Protein AF-A0A820AM00-F1 (afdb_monomer_lite)

Sequence (668 aa):
PIIGYAEEELLSLSDACQPLINIVDDILKYVKIALDNTSTEPPNKLTKDEAASIHMYTMEWEDGHKSLYTILNYTLRMGDRDGLKPWYKYLKLFLTALVKLPCAPPQTVWRGVRRNITEEFPPGAQITWWSFSSCTTSLNVLESDLYLGNVGERTLFSIELINGRTIKDYSYFDTEDEILMLPGTYMEVQSQFTPAPDLHIIHLKQMVPKDILLETPFQGACLYPKPKRHWYLRKRVVFSVTIALILIIIGSVLGSRTWNHSPALLFSNNTKIISNYSLTDILHTLKFGQNYSSIITGTTNGTIYGTNIYAEGSDYGTAAVHAGILRNGETKNITIIVLPGRTLYTASTQNGISSYSYGSWSRSYSFENVTFESNVTPLNFADYNGNIGDSLYLSVTGAMNGRIYGTNIYTDDSDLATAAIHAGVLHNGETKNITIKILSGRSSYAASVQNDISSLSYGLWKRSYSFENITLPTNITPVDLADYNGKIGDIICYLLRGTVDGYIYGTNIYADFSNLASSAVHAGVLHIGETKNISIKILPGQSLYESSIQNGLSSLSYGHWTRSFSFKNVKIISNIAPVNLANYDGKIGDIISFKLTGAIYGYIYGTNIYTDDSNLATTAVHAGILHVDETKNITIKILPGQSSYDASTHNNVTSYSYGSWTRSYTFM

Structure (mmCIF, N/CA/C/O backbone):
data_AF-A0A820AM00-F1
#
_entry.id   AF-A0A820AM00-F1
#
loop_
_atom_site.group_PDB
_atom_site.id
_atom_site.type_symbol
_atom_site.label_atom_id
_atom_site.label_alt_id
_atom_site.label_comp_id
_atom_site.label_asym_id
_atom_site.label_entity_id
_atom_site.label_seq_id
_atom_site.pdbx_PDB_ins_code
_atom_site.Cartn_x
_atom_site.Cartn_y
_atom_site.Cartn_z
_atom_site.occupancy
_atom_site.B_iso_or_equiv
_atom_site.auth_seq_id
_atom_site.auth_comp_id
_atom_site.auth_asym_id
_atom_site.auth_atom_id
_atom_site.pdbx_PDB_model_num
ATOM 1 N N . PRO A 1 1 ? -1.156 -9.342 31.782 1.00 91.19 1 PRO A N 1
ATOM 2 C CA . PRO A 1 1 ? -0.760 -8.108 31.044 1.00 91.19 1 PRO A CA 1
ATOM 3 C C . PRO A 1 1 ? 0.759 -7.885 31.185 1.00 91.19 1 PRO A C 1
ATOM 5 O O . PRO A 1 1 ? 1.367 -8.573 32.000 1.00 91.19 1 PRO A O 1
ATOM 8 N N . ILE A 1 2 ? 1.369 -7.018 30.375 1.00 95.19 2 ILE A N 1
ATOM 9 C CA . ILE A 1 2 ? 2.795 -6.650 30.427 1.00 95.19 2 ILE A CA 1
ATOM 10 C C . ILE A 1 2 ? 2.885 -5.283 31.114 1.00 95.19 2 ILE A C 1
ATOM 12 O O . ILE A 1 2 ? 2.659 -4.248 30.487 1.00 95.19 2 ILE A O 1
ATOM 16 N N . ILE A 1 3 ? 3.126 -5.308 32.423 1.00 94.75 3 ILE A N 1
ATOM 17 C CA . ILE A 1 3 ? 3.087 -4.149 33.329 1.00 94.75 3 ILE A CA 1
ATOM 18 C C . ILE A 1 3 ? 4.289 -4.184 34.277 1.00 94.75 3 ILE A C 1
ATOM 20 O O . ILE A 1 3 ? 4.923 -5.229 34.430 1.00 94.75 3 ILE A O 1
ATOM 24 N N . GLY A 1 4 ? 4.597 -3.061 34.921 1.00 94.56 4 GLY A N 1
ATOM 25 C CA . GLY A 1 4 ? 5.660 -2.947 35.926 1.00 94.56 4 GLY A CA 1
ATOM 26 C C . GLY A 1 4 ? 7.050 -2.687 35.346 1.00 94.56 4 GLY A C 1
ATOM 27 O O . GLY A 1 4 ? 7.859 -2.035 35.993 1.00 94.56 4 GLY A O 1
ATOM 28 N N . TYR A 1 5 ? 7.312 -3.082 34.096 1.00 96.69 5 TYR A N 1
ATOM 29 C CA . TYR A 1 5 ? 8.549 -2.705 33.399 1.00 96.69 5 TYR A CA 1
ATOM 30 C C . TYR A 1 5 ? 8.676 -1.178 33.220 1.00 96.69 5 TYR A C 1
ATOM 32 O O . TYR A 1 5 ? 9.778 -0.658 33.075 1.00 96.69 5 TYR A O 1
ATOM 40 N N . ALA A 1 6 ? 7.551 -0.451 33.214 1.00 95.31 6 ALA A N 1
ATOM 41 C CA . ALA A 1 6 ? 7.527 1.002 33.086 1.00 95.31 6 ALA A CA 1
ATOM 42 C C . ALA A 1 6 ? 8.130 1.720 34.307 1.00 95.31 6 ALA A C 1
ATOM 44 O O . ALA A 1 6 ? 8.601 2.848 34.160 1.00 95.31 6 ALA A O 1
ATOM 45 N N . GLU A 1 7 ? 8.173 1.061 35.467 1.00 95.50 7 GLU A N 1
ATOM 46 C CA . GLU A 1 7 ? 8.760 1.589 36.705 1.00 95.50 7 GLU A CA 1
ATOM 47 C C . GLU A 1 7 ? 10.291 1.449 36.746 1.00 95.50 7 GLU A C 1
ATOM 49 O O . GLU A 1 7 ? 10.942 2.071 37.582 1.00 95.50 7 GLU A O 1
ATOM 54 N N . GLU A 1 8 ? 10.887 0.665 35.838 1.00 97.44 8 GLU A N 1
ATOM 55 C CA . GLU A 1 8 ? 12.344 0.595 35.711 1.00 97.44 8 GLU A CA 1
ATOM 56 C C . GLU A 1 8 ? 12.922 1.942 35.256 1.00 97.44 8 GLU A C 1
ATOM 58 O O . GLU A 1 8 ? 12.319 2.692 34.472 1.00 97.44 8 GLU A O 1
ATOM 63 N N . GLU A 1 9 ? 14.141 2.225 35.709 1.00 96.06 9 GLU A N 1
ATOM 64 C CA . GLU A 1 9 ? 14.927 3.351 35.219 1.00 96.06 9 GLU A CA 1
ATOM 65 C C . GLU A 1 9 ? 15.269 3.160 33.732 1.00 96.06 9 GLU A C 1
ATOM 67 O O . GLU A 1 9 ? 15.473 2.042 33.252 1.00 96.06 9 GLU A O 1
ATOM 72 N N . LEU A 1 10 ? 15.318 4.259 32.975 1.00 97.12 10 LEU A N 1
ATOM 73 C CA . LEU A 1 10 ? 15.791 4.217 31.595 1.00 97.12 10 LEU A CA 1
ATOM 74 C C . LEU A 1 10 ? 17.325 4.147 31.596 1.00 97.12 10 LEU A C 1
ATOM 76 O O . LEU A 1 10 ? 17.984 5.124 31.940 1.00 97.12 10 LEU A O 1
ATOM 80 N N . LEU A 1 11 ? 17.871 2.994 31.214 1.00 97.81 11 LEU A N 1
ATOM 81 C CA . LEU A 1 11 ? 19.301 2.684 31.286 1.00 97.81 11 LEU A CA 1
ATOM 82 C C . LEU A 1 11 ? 19.968 2.651 29.901 1.00 97.81 11 LEU A C 1
ATOM 84 O O . LEU A 1 11 ? 19.288 2.632 28.874 1.00 97.81 11 LEU A O 1
ATOM 88 N N . SER A 1 12 ? 21.306 2.596 29.885 1.00 98.12 12 SER A N 1
ATOM 89 C CA . SER A 1 12 ? 22.081 2.274 28.677 1.00 98.12 12 SER A CA 1
ATOM 90 C C . SER A 1 12 ? 21.749 0.865 28.170 1.00 98.12 12 SER A C 1
ATOM 92 O O . SER A 1 12 ? 21.284 0.018 28.939 1.00 98.12 12 SER A O 1
ATOM 94 N N . LEU A 1 13 ? 22.024 0.569 26.895 1.00 98.19 13 LEU A N 1
ATOM 95 C CA . LEU A 1 13 ? 21.765 -0.762 26.336 1.00 98.19 13 LEU A CA 1
ATOM 96 C C . LEU A 1 13 ? 22.555 -1.852 27.075 1.00 98.19 13 LEU A C 1
ATOM 98 O O . LEU A 1 13 ? 22.023 -2.930 27.344 1.00 98.19 13 LEU A O 1
ATOM 102 N N . SER A 1 14 ? 23.799 -1.547 27.452 1.00 97.44 14 SER A N 1
ATOM 103 C CA . SER A 1 14 ? 24.659 -2.435 28.240 1.00 97.44 14 SER A CA 1
ATOM 104 C C . SER A 1 14 ? 24.042 -2.770 29.596 1.00 97.44 14 SER A C 1
ATOM 106 O O . SER A 1 14 ? 23.898 -3.945 29.933 1.00 97.44 14 SER A O 1
ATOM 108 N N . ASP A 1 15 ? 23.622 -1.758 30.356 1.00 98.06 15 ASP A N 1
ATOM 109 C CA . ASP A 1 15 ? 23.066 -1.954 31.699 1.00 98.06 15 ASP A CA 1
ATOM 110 C C . ASP A 1 15 ? 21.681 -2.606 31.657 1.00 98.06 15 ASP A C 1
ATOM 112 O O . ASP A 1 15 ? 21.351 -3.447 32.498 1.00 98.06 15 ASP A O 1
ATOM 116 N N . ALA A 1 16 ? 20.881 -2.270 30.641 1.00 98.25 16 ALA A N 1
ATOM 117 C CA . ALA A 1 16 ? 19.569 -2.859 30.418 1.00 98.25 16 ALA A CA 1
ATOM 118 C C . ALA A 1 16 ? 19.638 -4.367 30.120 1.00 98.25 16 ALA A C 1
ATOM 120 O O . ALA A 1 16 ? 18.704 -5.098 30.458 1.00 98.25 16 ALA A O 1
ATOM 121 N N . CYS A 1 17 ? 20.743 -4.839 29.534 1.00 98.25 17 CYS A N 1
ATOM 122 C CA . CYS A 1 17 ? 20.956 -6.246 29.194 1.00 98.25 17 CYS A CA 1
ATOM 123 C C . CYS A 1 17 ? 21.675 -7.059 30.280 1.00 98.25 17 CYS A C 1
ATOM 125 O O . CYS A 1 17 ? 21.726 -8.283 30.169 1.00 98.25 17 CYS A O 1
ATOM 127 N N . GLN A 1 18 ? 22.190 -6.437 31.348 1.00 97.62 18 GLN A N 1
ATOM 128 C CA . GLN A 1 18 ? 22.884 -7.155 32.432 1.00 97.62 18 GLN A CA 1
ATOM 129 C C . GLN A 1 18 ? 22.078 -8.326 33.028 1.00 97.62 18 GLN A C 1
ATOM 131 O O . GLN A 1 18 ? 22.645 -9.408 33.195 1.00 97.62 18 GLN A O 1
ATOM 136 N N . PRO A 1 19 ? 20.761 -8.202 33.299 1.00 97.75 19 PRO A N 1
ATOM 137 C CA . PRO A 1 19 ? 19.982 -9.327 33.825 1.00 97.75 19 PRO A CA 1
ATOM 138 C C . PRO A 1 19 ? 19.811 -10.492 32.836 1.00 97.75 19 PRO A C 1
ATOM 140 O O . PRO A 1 19 ? 19.373 -11.568 33.238 1.00 97.75 19 PRO A O 1
ATOM 143 N N . LEU A 1 20 ? 20.125 -10.286 31.552 1.00 97.56 20 LEU A N 1
ATOM 144 C CA . LEU A 1 20 ? 19.908 -11.252 30.475 1.00 97.56 20 LEU A CA 1
ATOM 145 C C . LEU A 1 20 ? 21.134 -12.125 30.183 1.00 97.56 20 LEU A C 1
ATOM 147 O O . LEU A 1 20 ? 21.015 -13.051 29.390 1.00 97.56 20 LEU A O 1
ATOM 151 N N . ILE A 1 21 ? 22.281 -11.889 30.830 1.00 96.75 21 ILE A N 1
ATOM 152 C CA . ILE A 1 21 ? 23.544 -12.609 30.559 1.00 96.75 21 ILE A CA 1
ATOM 153 C C . ILE A 1 21 ? 23.408 -14.129 30.701 1.00 96.75 21 ILE A C 1
ATOM 155 O O . ILE A 1 21 ? 24.002 -14.873 29.932 1.00 96.75 21 ILE A O 1
ATOM 159 N N . ASN A 1 22 ? 22.595 -14.595 31.652 1.00 94.31 22 ASN A N 1
ATOM 160 C CA . ASN A 1 22 ? 22.365 -16.027 31.878 1.00 94.31 22 ASN A CA 1
ATOM 161 C C . ASN A 1 22 ? 21.138 -16.573 31.122 1.00 94.31 22 ASN A C 1
ATOM 163 O O . ASN A 1 22 ? 20.722 -17.703 31.365 1.00 94.31 22 ASN A O 1
ATOM 167 N N . ILE A 1 23 ? 20.508 -15.752 30.278 1.00 94.38 23 ILE A N 1
ATOM 168 C CA . ILE A 1 23 ? 19.266 -16.069 29.556 1.00 94.38 23 ILE A CA 1
ATOM 169 C C . ILE A 1 23 ? 19.501 -16.049 28.044 1.00 94.38 23 ILE A C 1
ATOM 171 O O . ILE A 1 23 ? 18.928 -16.867 27.329 1.00 94.38 23 ILE A O 1
ATOM 175 N N . VAL A 1 24 ? 20.314 -15.107 27.564 1.00 94.44 24 VAL A N 1
ATOM 176 C CA . VAL A 1 24 ? 20.621 -14.895 26.150 1.00 94.44 24 VAL A CA 1
ATOM 177 C C . VAL A 1 24 ? 22.123 -15.035 25.954 1.00 94.44 24 VAL A C 1
ATOM 179 O O . VAL A 1 24 ? 22.902 -14.241 26.486 1.00 94.44 24 VAL A O 1
ATOM 182 N N . ASP A 1 25 ? 22.509 -16.039 25.173 1.00 92.69 25 ASP A N 1
ATOM 183 C CA . ASP A 1 25 ? 23.908 -16.326 24.873 1.00 92.69 25 ASP A CA 1
ATOM 184 C C . ASP A 1 25 ? 24.591 -15.115 24.222 1.00 92.69 25 ASP A C 1
ATOM 186 O O . ASP A 1 25 ? 24.019 -14.436 23.361 1.00 92.69 25 ASP A O 1
ATOM 190 N N . ASP A 1 26 ? 25.820 -14.835 24.660 1.00 92.44 26 ASP A N 1
ATOM 191 C CA . ASP A 1 26 ? 26.682 -13.769 24.141 1.00 92.44 26 ASP A CA 1
ATOM 192 C C . ASP A 1 26 ? 26.058 -12.365 24.104 1.00 92.44 26 ASP A C 1
ATOM 194 O O . ASP A 1 26 ? 26.521 -11.492 23.368 1.00 92.44 26 ASP A O 1
ATOM 198 N N . ILE A 1 27 ? 25.043 -12.086 24.929 1.00 95.75 27 ILE A N 1
ATOM 199 C CA . ILE A 1 27 ? 24.292 -10.824 24.851 1.00 95.75 27 ILE A CA 1
ATOM 200 C C . ILE A 1 27 ? 25.187 -9.575 24.869 1.00 95.75 27 ILE A C 1
ATOM 202 O O . ILE A 1 27 ? 24.966 -8.652 24.092 1.00 95.75 27 ILE A O 1
ATOM 206 N N . LEU A 1 28 ? 26.255 -9.550 25.674 1.00 95.25 28 LEU A N 1
ATOM 207 C CA . LEU A 1 28 ? 27.164 -8.397 25.746 1.00 95.25 28 LEU A CA 1
ATOM 208 C C . LEU A 1 28 ? 27.994 -8.190 24.466 1.00 95.25 28 LEU A C 1
ATOM 210 O O . LEU A 1 28 ? 28.298 -7.048 24.117 1.00 95.25 28 LEU A O 1
ATOM 214 N N . LYS A 1 29 ? 28.340 -9.267 23.743 1.00 94.75 29 LYS A N 1
ATOM 215 C CA . LYS A 1 29 ? 28.995 -9.191 22.423 1.00 94.75 29 LYS A CA 1
ATOM 216 C C . LYS A 1 29 ? 28.064 -8.487 21.438 1.00 94.75 29 LYS A C 1
ATOM 218 O O . LYS A 1 29 ? 28.480 -7.538 20.777 1.00 94.75 29 LYS A O 1
ATOM 223 N N . TYR A 1 30 ? 26.799 -8.896 21.392 1.00 95.06 30 TYR A N 1
ATOM 224 C CA . TYR A 1 30 ? 25.816 -8.333 20.467 1.00 95.06 30 TYR A CA 1
ATOM 225 C C . TYR A 1 30 ? 25.347 -6.927 20.850 1.00 95.06 30 TYR A C 1
ATOM 227 O O . TYR A 1 30 ? 25.119 -6.113 19.960 1.00 95.06 30 TYR A O 1
ATOM 235 N N . VAL A 1 31 ? 25.325 -6.580 22.143 1.00 97.19 31 VAL A N 1
ATOM 236 C CA . VAL A 1 31 ? 25.163 -5.185 22.593 1.00 97.19 31 VAL A CA 1
ATOM 237 C C . VAL A 1 31 ? 26.242 -4.297 21.978 1.00 97.19 31 VAL A C 1
ATOM 239 O O . VAL A 1 31 ? 25.935 -3.228 21.450 1.00 97.19 31 VAL A O 1
ATOM 242 N N . LYS A 1 32 ? 27.506 -4.738 22.015 1.00 96.12 32 LYS A N 1
ATOM 243 C CA . LYS A 1 32 ? 28.612 -3.983 21.423 1.00 96.12 32 LYS A CA 1
ATOM 244 C C . LYS A 1 32 ? 28.447 -3.844 19.909 1.00 96.12 32 LYS A C 1
ATOM 246 O O . LYS A 1 32 ? 28.540 -2.732 19.404 1.00 96.12 32 LYS A O 1
ATOM 251 N N . ILE A 1 33 ? 28.143 -4.938 19.207 1.00 94.31 33 ILE A N 1
ATOM 252 C CA . ILE A 1 33 ? 27.922 -4.917 17.751 1.00 94.31 33 ILE A CA 1
ATOM 253 C C . ILE A 1 33 ? 26.788 -3.949 17.389 1.00 94.31 33 ILE A C 1
ATOM 255 O O . ILE A 1 33 ? 26.944 -3.140 16.477 1.00 94.31 33 ILE A O 1
ATOM 259 N N . ALA A 1 34 ? 25.673 -3.976 18.119 1.00 95.00 34 ALA A N 1
ATOM 260 C CA . ALA A 1 34 ? 24.551 -3.085 17.854 1.00 95.00 34 ALA A CA 1
ATOM 261 C C . ALA A 1 34 ? 24.910 -1.610 18.085 1.00 95.00 34 ALA A C 1
ATOM 263 O O . ALA A 1 34 ? 24.566 -0.754 17.271 1.00 95.00 34 ALA A O 1
ATOM 264 N N . LEU A 1 35 ? 25.640 -1.298 19.160 1.00 95.62 35 LEU A N 1
ATOM 265 C CA . LEU A 1 35 ? 26.116 0.062 19.428 1.00 95.62 35 LEU A CA 1
ATOM 266 C C . LEU A 1 35 ? 27.126 0.540 18.378 1.00 95.62 35 LEU A C 1
ATOM 268 O O . LEU A 1 35 ? 27.070 1.702 17.977 1.00 95.62 35 LEU A O 1
ATOM 272 N N . ASP A 1 36 ? 28.038 -0.319 17.931 1.00 93.81 36 ASP A N 1
ATOM 273 C CA . ASP A 1 36 ? 29.057 0.035 16.937 1.00 93.81 36 ASP A CA 1
ATOM 274 C C . ASP A 1 36 ? 28.429 0.320 15.560 1.00 93.81 36 ASP A C 1
ATOM 276 O O . ASP A 1 36 ? 28.875 1.232 14.865 1.00 93.81 36 ASP A O 1
ATOM 280 N N . ASN A 1 37 ? 27.343 -0.379 15.210 1.00 90.19 37 ASN A N 1
ATOM 281 C CA . ASN A 1 37 ? 26.612 -0.196 13.948 1.00 90.19 37 ASN A CA 1
ATOM 282 C C . ASN A 1 37 ? 25.483 0.850 14.010 1.00 90.19 37 ASN A C 1
ATOM 284 O O . ASN A 1 37 ? 24.840 1.127 13.001 1.00 90.19 37 ASN A O 1
ATOM 288 N N . THR A 1 38 ? 25.244 1.475 15.167 1.00 91.19 38 THR A N 1
ATOM 289 C CA . THR A 1 38 ? 24.220 2.520 15.315 1.00 91.19 38 THR A CA 1
ATOM 290 C C . THR A 1 38 ? 24.837 3.920 15.254 1.00 91.19 38 THR A C 1
ATOM 292 O O . THR A 1 38 ? 25.798 4.224 15.970 1.00 91.19 38 THR A O 1
ATOM 295 N N . SER A 1 39 ? 24.238 4.807 14.448 1.00 85.88 39 SER A N 1
ATOM 296 C CA . SER A 1 39 ? 24.622 6.225 14.34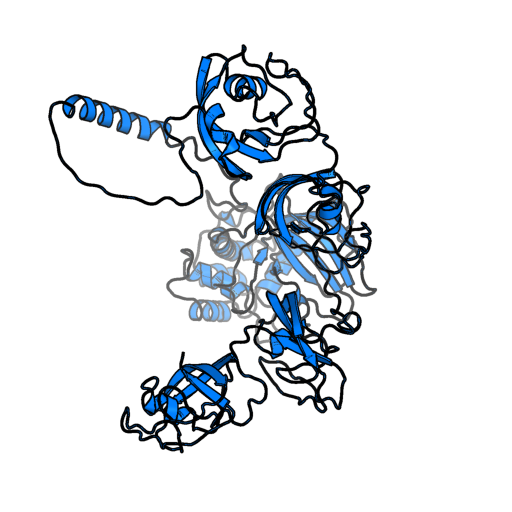8 1.00 85.88 39 SER A CA 1
ATOM 297 C C . SER A 1 39 ? 24.673 6.916 15.718 1.00 85.88 39 SER A C 1
ATOM 299 O O . SER A 1 39 ? 23.856 6.657 16.602 1.00 85.88 39 SER A O 1
ATOM 301 N N . THR A 1 40 ? 25.612 7.848 15.894 1.00 83.56 40 THR A N 1
ATOM 302 C CA . THR A 1 40 ? 25.681 8.698 17.095 1.00 83.56 40 THR A CA 1
ATOM 303 C C . THR A 1 40 ? 24.530 9.698 17.181 1.00 83.56 40 THR A C 1
ATOM 305 O O . THR A 1 40 ? 24.175 10.109 18.282 1.00 83.56 40 THR A O 1
ATOM 308 N N . GLU A 1 41 ? 23.926 10.052 16.044 1.00 83.50 41 GLU A N 1
ATOM 309 C CA . GLU A 1 41 ? 22.736 10.904 15.956 1.00 83.50 41 GLU A CA 1
ATOM 310 C C . GLU A 1 41 ? 21.629 10.173 15.175 1.00 83.50 41 GLU A C 1
ATOM 312 O O . GLU A 1 41 ? 21.460 10.392 13.972 1.00 83.50 41 GLU A O 1
ATOM 317 N N . PRO A 1 42 ? 20.893 9.250 15.819 1.00 83.81 42 PRO A N 1
ATOM 318 C CA . PRO A 1 42 ? 19.809 8.529 15.165 1.00 83.81 42 PRO A CA 1
ATOM 319 C C . PRO A 1 42 ? 18.632 9.455 14.802 1.00 83.81 42 PRO A C 1
ATOM 321 O O . PRO A 1 42 ? 18.377 10.450 15.495 1.00 83.81 42 PRO A O 1
ATOM 324 N N . PRO A 1 43 ? 17.852 9.124 13.755 1.00 80.06 43 PRO A N 1
ATOM 325 C CA . PRO A 1 43 ? 16.665 9.890 13.396 1.00 80.06 43 PRO A CA 1
ATOM 326 C C . PRO A 1 43 ? 15.587 9.837 14.497 1.00 80.06 43 PRO A C 1
ATOM 328 O O . PRO A 1 43 ? 15.711 9.144 15.511 1.00 80.06 43 PRO A O 1
ATOM 331 N N . ASN A 1 44 ? 14.521 10.625 14.331 1.00 79.50 44 ASN A N 1
ATOM 332 C CA . ASN A 1 44 ? 13.350 10.666 15.226 1.00 79.50 44 ASN A CA 1
ATOM 333 C C . ASN A 1 44 ? 13.646 10.957 16.712 1.00 79.50 44 ASN A C 1
ATOM 335 O O . ASN A 1 44 ? 12.800 10.693 17.567 1.00 79.50 44 ASN A O 1
ATOM 339 N N . LYS A 1 45 ? 14.789 11.591 17.016 1.00 85.31 45 LYS A N 1
ATOM 340 C CA . LYS A 1 45 ? 15.204 11.977 18.380 1.00 85.31 45 LYS A CA 1
ATOM 341 C C . LYS A 1 45 ? 15.362 10.782 19.331 1.00 85.31 45 LYS A C 1
ATOM 343 O O . LYS A 1 45 ? 15.158 10.937 20.539 1.00 85.31 45 LYS A O 1
ATOM 348 N N . LEU A 1 46 ? 15.689 9.608 18.793 1.00 92.94 46 LEU A N 1
ATOM 349 C CA . LEU A 1 46 ? 16.122 8.486 19.616 1.00 92.94 46 LEU A CA 1
ATOM 350 C C . LEU A 1 46 ? 17.543 8.732 20.123 1.00 92.94 46 LEU A C 1
ATOM 352 O O . LEU A 1 46 ? 18.367 9.327 19.427 1.00 92.94 46 LEU A O 1
ATOM 356 N N . THR A 1 47 ? 17.836 8.270 21.336 1.00 95.25 47 THR A N 1
ATOM 357 C CA . THR A 1 47 ? 19.229 8.156 21.784 1.00 95.25 47 THR A CA 1
ATOM 358 C C . THR A 1 47 ? 19.923 7.007 21.051 1.00 95.25 47 THR A C 1
ATOM 360 O O . THR A 1 47 ? 19.268 6.128 20.482 1.00 95.25 47 THR A O 1
ATOM 363 N N . LYS A 1 48 ? 21.260 6.983 21.083 1.00 95.38 48 LYS A N 1
ATOM 364 C CA . LYS A 1 48 ? 22.038 5.883 20.502 1.00 95.38 48 LYS A CA 1
ATOM 365 C C . LYS A 1 48 ? 21.644 4.526 21.101 1.00 95.38 48 LYS A C 1
ATOM 367 O O . LYS A 1 48 ? 21.418 3.589 20.348 1.00 95.38 48 LYS A O 1
ATOM 372 N N . ASP A 1 49 ? 21.496 4.434 22.423 1.00 97.50 49 ASP A N 1
ATOM 373 C CA . ASP A 1 49 ? 21.065 3.204 23.103 1.00 97.50 49 ASP A CA 1
ATOM 374 C C . ASP A 1 49 ? 19.639 2.777 22.725 1.00 97.50 49 ASP A C 1
ATOM 376 O O . ASP A 1 49 ? 19.374 1.591 22.546 1.00 97.50 49 ASP A O 1
ATOM 380 N N . GLU A 1 50 ? 18.721 3.734 22.558 1.00 97.38 50 GLU A N 1
ATOM 381 C CA . GLU A 1 50 ? 17.351 3.460 22.113 1.00 97.38 50 GLU A CA 1
ATOM 382 C C . GLU A 1 50 ? 17.330 2.884 20.694 1.00 97.38 50 GLU A C 1
ATOM 384 O O . GLU A 1 50 ? 16.711 1.846 20.463 1.00 97.38 50 GLU A O 1
ATOM 389 N N . ALA A 1 51 ? 18.040 3.512 19.757 1.00 96.25 51 ALA A N 1
ATOM 390 C CA . ALA A 1 51 ? 18.161 3.023 18.386 1.00 96.25 51 ALA A CA 1
ATOM 391 C C . ALA A 1 51 ? 18.875 1.660 18.322 1.00 96.25 51 ALA A C 1
ATOM 393 O O . ALA A 1 51 ? 18.373 0.734 17.686 1.00 96.25 51 ALA A O 1
ATOM 394 N N . ALA A 1 52 ? 19.977 1.497 19.060 1.00 96.56 52 ALA A N 1
ATOM 395 C CA . ALA A 1 52 ? 20.723 0.242 19.124 1.00 96.56 52 ALA A CA 1
ATOM 396 C C . ALA A 1 52 ? 19.896 -0.898 19.738 1.00 96.56 52 ALA A C 1
ATOM 398 O O . ALA A 1 52 ? 20.058 -2.052 19.348 1.00 96.56 52 ALA A O 1
ATOM 399 N N . SER A 1 53 ? 18.968 -0.596 20.656 1.00 97.75 53 SER A N 1
ATOM 400 C CA . SER A 1 53 ? 18.047 -1.603 21.198 1.00 97.75 53 SER A CA 1
ATOM 401 C C . SER A 1 53 ? 17.111 -2.181 20.130 1.00 97.75 53 SER A C 1
ATOM 403 O O . SER A 1 53 ? 16.814 -3.376 20.184 1.00 97.75 53 SER A O 1
ATOM 405 N N . ILE A 1 54 ? 16.691 -1.359 19.154 1.00 96.12 54 ILE A N 1
ATOM 406 C CA . ILE A 1 54 ? 15.876 -1.778 18.004 1.00 96.12 54 ILE A CA 1
ATOM 407 C C . ILE A 1 54 ? 16.727 -2.564 17.014 1.00 96.12 54 ILE A C 1
ATOM 409 O O . ILE A 1 54 ? 16.330 -3.653 16.608 1.00 96.12 54 ILE A O 1
ATOM 413 N N . HIS A 1 55 ? 17.923 -2.067 16.707 1.00 93.75 55 HIS A N 1
ATOM 414 C CA . HIS A 1 55 ? 18.859 -2.749 15.822 1.00 93.75 55 HIS A CA 1
ATOM 415 C C . HIS A 1 55 ? 19.191 -4.159 16.326 1.00 93.75 55 HIS A C 1
ATOM 417 O O . HIS A 1 55 ? 19.005 -5.139 15.608 1.00 93.75 55 HIS A O 1
ATOM 423 N N . MET A 1 56 ? 19.553 -4.291 17.607 1.00 94.88 56 MET A N 1
ATOM 424 C CA . MET A 1 56 ? 19.843 -5.587 18.229 1.00 94.88 56 MET A CA 1
ATOM 425 C C . MET A 1 56 ? 18.636 -6.529 18.248 1.00 94.88 56 MET A C 1
ATOM 427 O O . MET A 1 56 ? 18.805 -7.740 18.138 1.00 94.88 56 MET A O 1
ATOM 431 N N . TYR A 1 57 ? 17.418 -5.996 18.388 1.00 95.12 57 TYR A N 1
ATOM 432 C CA . TYR A 1 57 ? 16.208 -6.813 18.332 1.00 95.12 57 TYR A CA 1
ATOM 433 C C . TYR A 1 57 ? 16.059 -7.510 16.970 1.00 95.12 57 TYR A C 1
ATOM 435 O O . TYR A 1 57 ? 15.607 -8.645 16.913 1.00 95.12 57 TYR A O 1
ATOM 443 N N . THR A 1 58 ? 16.464 -6.859 15.882 1.00 89.56 58 THR A N 1
ATOM 444 C CA . THR A 1 58 ? 16.347 -7.398 14.515 1.00 89.56 58 THR A CA 1
ATOM 445 C C . THR A 1 58 ? 17.529 -8.263 14.067 1.00 89.56 58 THR A C 1
ATOM 447 O O . THR A 1 58 ? 17.504 -8.811 12.972 1.00 89.56 58 THR A O 1
ATOM 450 N N . MET A 1 59 ? 18.569 -8.394 14.892 1.00 88.88 59 MET A N 1
ATOM 451 C CA . MET A 1 59 ? 19.769 -9.161 14.557 1.00 88.88 59 MET A CA 1
ATOM 452 C C . MET A 1 59 ? 19.562 -10.673 14.745 1.00 88.88 59 MET A C 1
ATOM 454 O O . MET A 1 59 ? 18.980 -11.122 15.737 1.00 88.88 59 MET A O 1
ATOM 458 N N . GLU A 1 60 ? 20.121 -11.460 13.825 1.00 85.31 60 GLU A N 1
ATOM 459 C CA . GLU A 1 60 ? 20.243 -12.916 13.954 1.00 85.31 60 GLU A CA 1
ATOM 460 C C . GLU A 1 60 ? 21.619 -13.286 14.528 1.00 85.31 60 GLU A C 1
ATOM 462 O O . GLU A 1 60 ? 22.609 -12.599 14.273 1.00 85.31 60 GLU A O 1
ATOM 467 N N . TRP A 1 61 ? 21.684 -14.329 15.361 1.00 84.69 61 TRP A N 1
ATOM 468 C CA . TRP A 1 61 ? 22.947 -14.754 15.976 1.00 84.69 61 TRP A CA 1
ATOM 469 C C . TRP A 1 61 ? 23.672 -15.717 15.027 1.00 84.69 61 TRP A C 1
ATOM 471 O O . TRP A 1 61 ? 23.081 -16.678 14.542 1.00 84.69 61 TRP A O 1
ATOM 481 N N . GLU A 1 62 ? 24.962 -15.488 14.781 1.00 75.50 62 GLU A N 1
ATOM 482 C CA . GLU A 1 62 ? 25.742 -16.236 13.776 1.00 75.50 62 GLU A CA 1
ATOM 483 C C . GLU A 1 62 ? 26.087 -17.674 14.217 1.00 75.50 62 GLU A C 1
ATOM 485 O O . GLU A 1 62 ? 26.249 -18.566 13.386 1.00 75.50 62 GLU A O 1
ATOM 490 N N . ASP A 1 63 ? 26.144 -17.925 15.527 1.00 74.44 63 ASP A N 1
ATOM 491 C CA . ASP A 1 63 ? 26.707 -19.148 16.121 1.00 74.44 63 ASP A CA 1
ATOM 492 C C . ASP A 1 63 ? 25.658 -20.262 16.369 1.00 74.44 63 ASP A C 1
ATOM 494 O O . ASP A 1 63 ? 25.878 -21.188 17.148 1.00 74.44 63 ASP A O 1
ATOM 498 N N . GLY A 1 64 ? 24.474 -20.174 15.748 1.00 68.81 64 GLY A N 1
ATOM 499 C CA . GLY A 1 64 ? 23.377 -21.146 15.913 1.00 68.81 64 GLY A CA 1
ATOM 500 C C . GLY A 1 64 ? 22.639 -21.075 17.261 1.00 68.81 64 GLY A C 1
ATOM 501 O O . GLY A 1 64 ? 21.676 -21.814 17.486 1.00 68.81 64 GLY A O 1
ATOM 502 N N . HIS A 1 65 ? 23.058 -20.172 18.148 1.00 84.19 65 HIS A N 1
ATOM 503 C CA . HIS A 1 65 ? 22.336 -19.812 19.365 1.00 84.19 65 HIS A CA 1
ATOM 504 C C . HIS A 1 65 ? 21.051 -19.044 19.039 1.00 84.19 65 HIS A C 1
ATOM 506 O O . HIS A 1 65 ? 20.941 -18.374 18.015 1.00 84.19 65 HIS A O 1
ATOM 512 N N . LYS A 1 66 ? 20.057 -19.121 19.929 1.00 84.44 66 LYS A N 1
ATOM 513 C CA . LYS A 1 66 ? 18.809 -18.369 19.753 1.00 84.44 66 LYS A CA 1
ATOM 514 C C . LYS A 1 66 ? 19.067 -16.881 19.986 1.00 84.44 66 LYS A C 1
ATOM 516 O O . LYS A 1 66 ? 19.468 -16.488 21.078 1.00 84.44 66 LYS A O 1
ATOM 521 N N . SER A 1 67 ? 18.756 -16.072 18.981 1.00 90.44 67 SER A N 1
ATOM 522 C CA . SER A 1 67 ? 18.814 -14.611 19.029 1.00 90.44 67 SER A CA 1
ATOM 523 C C . SER A 1 67 ? 17.898 -14.005 20.101 1.00 90.44 67 SER A C 1
ATOM 525 O O . SER A 1 67 ? 16.929 -14.621 20.569 1.00 90.44 67 SER A O 1
ATOM 527 N N . LEU A 1 68 ? 18.174 -12.751 20.474 1.00 94.75 68 LEU A N 1
ATOM 528 C CA . LEU A 1 68 ? 17.429 -12.038 21.514 1.00 94.75 68 LEU A CA 1
ATOM 529 C C . LEU A 1 68 ? 15.914 -12.001 21.247 1.00 94.75 68 LEU A C 1
ATOM 531 O O . LEU A 1 68 ? 15.126 -12.297 22.152 1.00 94.75 68 LEU A O 1
ATOM 535 N N . TYR A 1 69 ? 15.483 -11.691 20.016 1.00 91.44 69 TYR A N 1
ATOM 536 C CA . TYR A 1 69 ? 14.051 -11.636 19.697 1.00 91.44 69 TYR A CA 1
ATOM 537 C C . TYR A 1 69 ? 13.382 -13.006 19.802 1.00 91.44 69 TYR A C 1
ATOM 539 O O . TYR A 1 69 ? 12.217 -13.093 20.202 1.00 91.44 69 TYR A O 1
ATOM 547 N N . THR A 1 70 ? 14.107 -14.080 19.481 1.00 88.88 70 THR A N 1
ATOM 548 C CA . THR A 1 70 ? 13.606 -15.453 19.558 1.00 88.88 70 THR A CA 1
ATOM 549 C C . THR A 1 70 ? 13.248 -15.812 21.000 1.00 88.88 70 THR A C 1
ATOM 551 O O . THR A 1 70 ? 12.132 -16.275 21.268 1.00 88.88 70 THR A O 1
ATOM 554 N N . ILE A 1 71 ? 14.160 -15.548 21.942 1.00 94.12 71 ILE A N 1
ATOM 555 C CA . ILE A 1 71 ? 13.986 -15.879 23.364 1.00 94.12 71 ILE A CA 1
ATOM 556 C C . ILE A 1 71 ? 12.962 -14.946 24.029 1.00 94.12 71 ILE A C 1
ATOM 558 O O . ILE A 1 71 ? 12.076 -15.415 24.754 1.00 94.12 71 ILE A O 1
ATOM 562 N N . LEU A 1 72 ? 13.007 -13.641 23.735 1.00 95.56 72 LEU A N 1
ATOM 563 C CA . LEU A 1 72 ? 12.041 -12.677 24.269 1.00 95.56 72 LEU A CA 1
ATOM 564 C C . LEU A 1 72 ? 10.613 -13.019 23.827 1.00 95.56 72 LEU A C 1
ATOM 566 O O . LEU A 1 72 ? 9.703 -13.119 24.652 1.00 95.56 72 LEU A O 1
ATOM 570 N N . ASN A 1 73 ? 10.401 -13.255 22.529 1.00 93.44 73 ASN A N 1
ATOM 571 C CA . ASN A 1 73 ? 9.073 -13.577 22.013 1.00 93.44 73 ASN A CA 1
ATOM 572 C C . ASN A 1 73 ? 8.556 -14.928 22.523 1.00 93.44 73 ASN A C 1
ATOM 574 O O . ASN A 1 73 ? 7.347 -15.083 22.696 1.00 93.44 73 ASN A O 1
ATOM 578 N N . TYR A 1 74 ? 9.440 -15.896 22.784 1.00 90.12 74 TYR A N 1
ATOM 579 C CA . TYR A 1 74 ? 9.062 -17.136 23.463 1.00 90.12 74 TYR A CA 1
ATOM 580 C C . TYR A 1 74 ? 8.562 -16.860 24.887 1.00 90.12 74 TYR A C 1
ATOM 582 O O . TYR A 1 74 ? 7.449 -17.262 25.225 1.00 90.12 74 TYR A O 1
ATOM 590 N N . THR A 1 75 ? 9.329 -16.100 25.674 1.00 92.31 75 THR A N 1
ATOM 591 C CA . THR A 1 75 ? 8.973 -15.714 27.053 1.00 92.31 75 THR A CA 1
ATOM 592 C C . THR A 1 75 ? 7.617 -15.004 27.104 1.00 92.31 75 THR A C 1
ATOM 594 O O . THR A 1 75 ? 6.755 -15.345 27.911 1.00 92.31 75 THR A O 1
ATOM 597 N N . LEU A 1 76 ? 7.375 -14.070 26.179 1.00 93.56 76 LEU A N 1
ATOM 598 C CA . LEU A 1 76 ? 6.108 -13.341 26.082 1.00 93.56 76 LEU A CA 1
ATOM 599 C C . LEU A 1 76 ? 4.902 -14.260 25.816 1.00 93.56 76 LEU A C 1
ATOM 601 O O . LEU A 1 76 ? 3.844 -14.075 26.430 1.00 93.56 76 LEU A O 1
ATOM 605 N N . ARG A 1 77 ? 5.056 -15.258 24.931 1.00 89.38 77 ARG A N 1
ATOM 606 C CA . ARG A 1 77 ? 3.989 -16.208 24.565 1.00 89.38 77 ARG A CA 1
ATOM 607 C C . ARG A 1 77 ? 3.634 -17.187 25.677 1.00 89.38 77 ARG A C 1
ATOM 609 O O . ARG A 1 77 ? 2.469 -17.551 25.776 1.00 89.38 77 ARG A O 1
ATOM 616 N N . MET A 1 78 ? 4.595 -17.587 26.513 1.00 85.19 78 MET A N 1
ATOM 617 C CA . MET A 1 78 ? 4.360 -18.563 27.589 1.00 85.19 78 MET A CA 1
ATOM 618 C C . MET A 1 78 ? 3.382 -18.072 28.663 1.00 85.19 78 MET A C 1
ATOM 620 O O . MET A 1 78 ? 2.905 -18.864 29.467 1.00 85.19 78 MET A O 1
ATOM 624 N N . GLY A 1 79 ? 3.073 -16.774 28.708 1.00 80.50 79 GLY A N 1
ATOM 625 C CA . GLY A 1 79 ? 2.122 -16.239 29.685 1.00 80.50 79 GLY A CA 1
ATOM 626 C C . GLY A 1 79 ? 2.709 -16.051 31.088 1.00 80.50 79 GLY A C 1
ATOM 627 O O . GLY A 1 79 ? 2.144 -15.279 31.860 1.00 80.50 79 GLY A O 1
ATOM 628 N N . ASP A 1 80 ? 3.860 -16.658 31.389 1.00 87.00 80 ASP A N 1
ATOM 629 C CA . ASP A 1 80 ? 4.592 -16.473 32.642 1.00 87.00 80 ASP A CA 1
ATOM 630 C C . ASP A 1 80 ? 5.112 -15.032 32.757 1.00 87.00 80 ASP A C 1
ATOM 632 O O . ASP A 1 80 ? 5.947 -14.568 31.978 1.00 87.00 80 ASP A O 1
ATOM 636 N N . ARG A 1 81 ? 4.556 -14.286 33.714 1.00 91.31 81 ARG A N 1
ATOM 637 C CA . ARG A 1 81 ? 4.941 -12.895 33.974 1.00 91.31 81 ARG A CA 1
ATOM 638 C C . ARG A 1 81 ? 6.091 -12.783 34.967 1.00 91.31 81 ARG A C 1
ATOM 640 O O . ARG A 1 81 ? 6.767 -11.759 34.952 1.00 91.31 81 ARG A O 1
ATOM 647 N N . ASP A 1 82 ? 6.366 -13.817 35.758 1.00 92.50 82 ASP A N 1
ATOM 648 C CA . ASP A 1 82 ? 7.543 -13.847 36.624 1.00 92.50 82 ASP A CA 1
ATOM 649 C C . ASP A 1 82 ? 8.809 -14.085 35.799 1.00 92.50 82 ASP A C 1
ATOM 651 O O . ASP A 1 82 ? 9.782 -13.345 35.953 1.00 92.50 82 ASP A O 1
ATOM 655 N N . GLY A 1 83 ? 8.755 -15.006 34.831 1.00 91.88 83 GLY A N 1
ATOM 656 C CA . GLY A 1 83 ? 9.822 -15.221 33.849 1.00 91.88 83 GLY A CA 1
ATOM 657 C C . GLY A 1 83 ? 10.128 -14.004 32.964 1.00 91.88 83 GLY A C 1
ATOM 658 O O . GLY A 1 83 ? 11.209 -13.917 32.382 1.00 91.88 83 GLY A O 1
ATOM 659 N N . LEU A 1 84 ? 9.219 -13.022 32.890 1.00 95.81 84 LEU A N 1
ATOM 660 C CA . LEU A 1 84 ? 9.428 -11.777 32.147 1.00 95.81 84 LEU A CA 1
ATOM 661 C C . LEU A 1 84 ? 10.213 -10.719 32.943 1.00 95.81 84 LEU A C 1
ATOM 663 O O . LEU A 1 84 ? 10.797 -9.827 32.333 1.00 95.81 84 LEU A O 1
ATOM 667 N N . LYS A 1 85 ? 10.277 -10.806 34.279 1.00 96.62 85 LYS A N 1
ATOM 668 C CA . LYS A 1 85 ? 10.931 -9.795 35.136 1.00 96.62 85 LYS A CA 1
ATOM 669 C C . LYS A 1 85 ? 12.392 -9.494 34.765 1.00 96.62 85 LYS A C 1
ATOM 671 O O . LYS A 1 85 ? 12.732 -8.313 34.714 1.00 96.62 85 LYS A O 1
ATOM 676 N N . PRO A 1 86 ? 13.252 -10.480 34.430 1.00 97.62 86 PRO A N 1
ATOM 677 C CA . PRO A 1 86 ? 14.618 -10.195 33.974 1.00 97.62 86 PRO A CA 1
ATOM 678 C C . PRO A 1 86 ? 14.677 -9.291 32.733 1.00 97.62 86 PRO A C 1
ATOM 680 O O . PRO A 1 86 ? 15.647 -8.567 32.536 1.00 97.62 86 PRO A O 1
ATOM 683 N N . TRP A 1 87 ? 13.624 -9.282 31.915 1.00 97.69 87 TRP A N 1
ATOM 684 C CA . TRP A 1 87 ? 13.539 -8.483 30.696 1.00 97.69 87 TRP A CA 1
ATOM 685 C C . TRP A 1 87 ? 13.086 -7.048 30.932 1.00 97.69 87 TRP A C 1
ATOM 687 O O . TRP A 1 87 ? 13.118 -6.264 29.990 1.00 97.69 87 TRP A O 1
ATOM 697 N N . TYR A 1 88 ? 12.651 -6.675 32.139 1.00 98.25 88 TYR A N 1
ATOM 698 C CA . TYR A 1 88 ? 11.995 -5.384 32.370 1.00 98.25 88 TYR A CA 1
ATOM 699 C C . TYR A 1 88 ? 12.881 -4.195 32.001 1.00 98.25 88 TYR A C 1
ATOM 701 O O . TYR A 1 88 ? 12.404 -3.275 31.343 1.00 98.25 88 TYR A O 1
ATOM 709 N N . LYS A 1 89 ? 14.178 -4.250 32.320 1.00 98.50 89 LYS A N 1
ATOM 710 C CA . LYS A 1 89 ? 15.132 -3.187 31.972 1.00 98.50 89 LYS A CA 1
ATOM 711 C C . LYS A 1 89 ? 15.323 -3.047 30.461 1.00 98.50 89 LYS A C 1
ATOM 713 O O . LYS A 1 89 ? 15.278 -1.938 29.931 1.00 98.50 89 LYS A O 1
ATOM 718 N N . TYR A 1 90 ? 15.457 -4.166 29.747 1.00 98.56 90 TYR A N 1
ATOM 719 C CA . TYR A 1 90 ? 15.520 -4.156 28.285 1.00 98.56 90 TYR A CA 1
ATOM 720 C C . TYR A 1 90 ? 14.196 -3.689 27.661 1.00 98.56 90 TYR A C 1
ATOM 722 O O . TYR A 1 90 ? 14.200 -2.815 26.799 1.00 98.56 90 TYR A O 1
ATOM 730 N N . LEU A 1 91 ? 13.051 -4.194 28.135 1.00 98.25 91 LEU A N 1
ATOM 731 C CA . LEU A 1 91 ? 11.720 -3.778 27.682 1.00 98.25 91 LEU A CA 1
ATOM 732 C C . LEU A 1 91 ? 11.477 -2.289 27.925 1.00 98.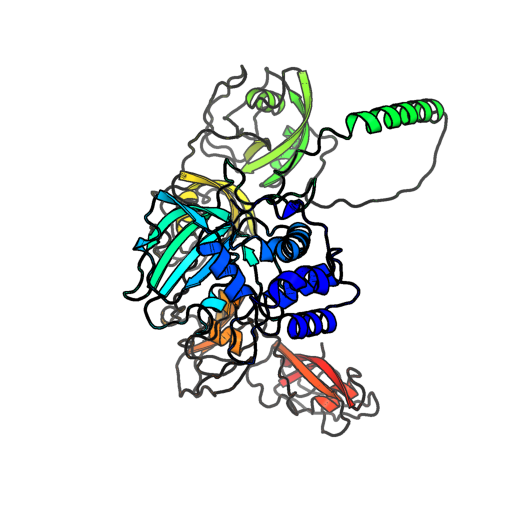25 91 LEU A C 1
ATOM 734 O O . LEU A 1 91 ? 10.886 -1.633 27.071 1.00 98.25 91 LEU A O 1
ATOM 738 N N . LYS A 1 92 ? 11.952 -1.739 29.047 1.00 98.19 92 LYS A N 1
ATOM 739 C CA . LYS A 1 92 ? 11.887 -0.308 29.347 1.00 98.19 92 LYS A CA 1
ATOM 740 C C . LYS A 1 92 ? 12.602 0.505 28.276 1.00 98.19 92 LYS A C 1
ATOM 742 O O . LYS A 1 92 ? 11.988 1.418 27.725 1.00 98.19 92 LYS A O 1
ATOM 747 N N . LEU A 1 93 ? 13.847 0.161 27.948 1.00 98.50 93 LEU A N 1
ATOM 748 C CA . LEU A 1 93 ? 14.621 0.837 26.905 1.00 98.50 93 LEU A CA 1
ATOM 749 C C . LEU A 1 93 ? 13.977 0.664 25.520 1.00 98.50 93 LEU A C 1
ATOM 751 O O . LEU A 1 93 ? 13.665 1.646 24.846 1.00 98.50 93 LEU A O 1
ATOM 755 N N . PHE A 1 94 ? 13.694 -0.580 25.139 1.00 98.06 94 PHE A N 1
ATOM 756 C CA . PHE A 1 94 ? 13.186 -0.935 23.818 1.00 98.06 94 PHE A CA 1
ATOM 757 C C . PHE A 1 94 ? 11.796 -0.349 23.539 1.00 98.06 94 PHE A C 1
ATOM 759 O O . PHE A 1 94 ? 11.572 0.277 22.504 1.00 98.06 94 PHE A O 1
ATOM 766 N N . LEU A 1 95 ? 10.850 -0.457 24.479 1.00 97.38 95 LEU A N 1
ATOM 767 C CA . LEU A 1 95 ? 9.520 0.135 24.307 1.00 97.38 95 LEU A CA 1
ATOM 768 C C . LEU A 1 95 ? 9.560 1.662 24.392 1.00 97.38 95 LEU A C 1
ATOM 770 O O . LEU A 1 95 ? 8.763 2.309 23.717 1.00 97.38 95 LEU A O 1
ATOM 774 N N . THR A 1 96 ? 10.484 2.259 25.155 1.00 96.44 96 THR A N 1
ATOM 775 C CA . THR A 1 96 ? 10.703 3.715 25.106 1.00 96.44 96 THR A CA 1
ATOM 776 C C . THR A 1 96 ? 11.091 4.147 23.694 1.00 96.44 96 THR A C 1
ATOM 778 O O . THR A 1 96 ? 10.472 5.070 23.160 1.00 96.44 96 THR A O 1
ATOM 781 N N . ALA A 1 97 ? 12.036 3.440 23.066 1.00 96.25 97 ALA A N 1
ATOM 782 C CA . ALA A 1 97 ? 12.453 3.688 21.689 1.00 96.25 97 ALA A CA 1
ATOM 783 C C . ALA A 1 97 ? 11.274 3.549 20.709 1.00 96.25 97 ALA A C 1
ATOM 785 O O . ALA A 1 97 ? 10.937 4.491 19.992 1.00 96.25 97 ALA A O 1
ATOM 786 N N . LEU A 1 98 ? 10.560 2.420 20.749 1.00 95.25 98 LEU A N 1
ATOM 787 C CA . LEU A 1 98 ? 9.429 2.155 19.854 1.00 95.25 98 LEU A CA 1
ATOM 788 C C . LEU A 1 98 ? 8.275 3.150 20.027 1.00 95.25 98 LEU A C 1
ATOM 790 O O . LEU A 1 98 ? 7.649 3.552 19.050 1.00 95.25 98 LEU A O 1
ATOM 794 N N . VAL A 1 99 ? 7.963 3.581 21.250 1.00 93.12 99 VAL A N 1
ATOM 795 C CA . VAL A 1 99 ? 6.856 4.523 21.489 1.00 93.12 99 VAL A CA 1
ATOM 796 C C . VAL A 1 99 ? 7.211 5.960 21.087 1.00 93.12 99 VAL A C 1
ATOM 798 O O . VAL A 1 99 ? 6.305 6.740 20.788 1.00 93.12 99 VAL A O 1
ATOM 801 N N . LYS A 1 100 ? 8.501 6.312 21.019 1.00 92.31 100 LYS A N 1
ATOM 802 C CA . LYS A 1 100 ? 8.964 7.582 20.436 1.00 92.31 100 LYS A CA 1
ATOM 803 C C . LYS A 1 100 ? 8.846 7.610 18.909 1.00 92.31 100 LYS A C 1
ATOM 805 O O . LYS A 1 100 ? 8.670 8.693 18.345 1.00 92.31 100 LYS A O 1
ATOM 810 N N . LEU A 1 101 ? 8.910 6.453 18.247 1.00 91.38 101 LEU A N 1
ATOM 811 C CA . LEU A 1 101 ? 8.716 6.367 16.803 1.00 91.38 101 LEU A CA 1
ATOM 812 C C . LEU A 1 101 ? 7.270 6.715 16.406 1.00 91.38 101 LEU A C 1
ATOM 814 O O . LEU A 1 101 ? 6.325 6.388 17.136 1.00 91.38 101 LEU A O 1
ATOM 818 N N . PRO A 1 102 ? 7.064 7.357 15.239 1.00 86.56 102 PRO A N 1
ATOM 819 C CA . PRO A 1 102 ? 5.730 7.576 14.703 1.00 86.56 102 PRO A CA 1
ATOM 820 C C . PRO A 1 102 ? 4.958 6.258 14.581 1.00 86.56 102 PRO A C 1
ATOM 822 O O . PRO A 1 102 ? 5.470 5.261 14.072 1.00 86.56 102 PRO A O 1
ATOM 825 N N . CYS A 1 103 ? 3.704 6.257 15.031 1.00 87.69 103 CYS A N 1
ATOM 826 C CA . CYS A 1 103 ? 2.806 5.144 14.751 1.00 87.69 103 CYS A CA 1
ATOM 827 C C . CYS A 1 103 ? 2.529 5.099 13.244 1.00 87.69 103 CYS A C 1
ATOM 829 O O . CYS A 1 103 ? 2.183 6.132 12.658 1.00 87.69 103 CYS A O 1
ATOM 831 N N . ALA A 1 104 ? 2.660 3.920 12.636 1.00 86.94 104 ALA A N 1
ATOM 832 C CA . ALA A 1 104 ? 2.281 3.726 11.245 1.00 86.94 104 ALA A CA 1
ATOM 833 C C . ALA A 1 104 ? 0.785 4.069 11.054 1.00 86.94 104 ALA A C 1
ATOM 835 O O . ALA A 1 104 ? -0.018 3.826 11.965 1.00 86.94 104 ALA A O 1
ATOM 836 N N . PRO A 1 105 ? 0.381 4.645 9.904 1.00 85.50 105 PRO A N 1
ATOM 837 C CA . PRO A 1 105 ? -1.031 4.848 9.602 1.00 85.50 105 PRO A CA 1
ATOM 838 C C . PRO A 1 105 ? -1.810 3.528 9.706 1.00 85.50 105 PRO A C 1
ATOM 840 O O . PRO A 1 105 ? -1.245 2.485 9.371 1.00 85.50 105 PRO A O 1
ATOM 843 N N . PRO A 1 106 ? -3.089 3.555 10.129 1.00 88.12 106 PRO A N 1
ATOM 844 C CA . PRO A 1 106 ? -3.933 2.367 10.101 1.00 88.12 106 PRO A CA 1
ATOM 845 C C . PRO A 1 106 ? -3.942 1.728 8.710 1.00 88.12 106 PRO A C 1
ATOM 847 O O . PRO A 1 106 ? -4.276 2.403 7.735 1.00 88.12 106 PRO A O 1
ATOM 850 N N . GLN A 1 107 ? -3.542 0.461 8.620 1.00 88.69 107 GLN A N 1
ATOM 851 C CA . GLN A 1 107 ? -3.387 -0.259 7.353 1.00 88.69 107 GLN A CA 1
ATOM 852 C C . GLN A 1 107 ? -3.365 -1.775 7.565 1.00 88.69 107 GLN A C 1
ATOM 854 O O . GLN A 1 107 ? -3.134 -2.252 8.677 1.00 88.69 107 GLN A O 1
ATOM 859 N N . THR A 1 108 ? -3.556 -2.532 6.487 1.00 90.19 108 THR A N 1
ATOM 860 C CA . THR A 1 108 ? -3.378 -3.986 6.502 1.00 90.19 108 THR A CA 1
ATOM 861 C C . THR A 1 108 ? -1.897 -4.347 6.436 1.00 90.19 108 THR A C 1
ATOM 863 O O . THR A 1 108 ? -1.175 -3.871 5.560 1.00 90.19 108 THR A O 1
ATOM 866 N N . VAL A 1 109 ? -1.455 -5.216 7.342 1.00 91.19 109 VAL A N 1
ATOM 867 C CA . VAL A 1 109 ? -0.120 -5.826 7.336 1.00 91.19 109 VAL A CA 1
ATOM 868 C C . VAL A 1 109 ? -0.229 -7.343 7.252 1.00 91.19 109 VAL A C 1
ATOM 870 O O . VAL A 1 109 ? -1.258 -7.929 7.591 1.00 91.19 109 VAL A O 1
ATOM 873 N N . TRP A 1 110 ? 0.849 -7.978 6.815 1.00 90.06 110 TRP A N 1
ATOM 874 C CA . TRP A 1 110 ? 0.907 -9.404 6.543 1.00 90.06 110 TRP A CA 1
ATOM 875 C C . TRP A 1 110 ? 1.979 -10.080 7.380 1.00 90.06 110 TRP A C 1
ATOM 877 O O . TRP A 1 110 ? 3.057 -9.523 7.609 1.00 90.06 110 TRP A O 1
ATOM 887 N N . ARG A 1 111 ? 1.692 -11.306 7.815 1.00 89.56 111 ARG A N 1
ATOM 888 C CA . ARG A 1 111 ? 2.648 -12.142 8.542 1.00 89.56 111 ARG A CA 1
ATOM 889 C C . ARG A 1 111 ? 2.475 -13.604 8.167 1.00 89.56 111 ARG A C 1
ATOM 891 O O . ARG A 1 111 ? 1.371 -14.130 8.245 1.00 89.56 111 ARG A O 1
ATOM 898 N N . GLY A 1 112 ? 3.573 -14.262 7.811 1.00 88.69 112 GLY A N 1
ATOM 899 C CA . GLY A 1 112 ? 3.582 -15.688 7.507 1.00 88.69 112 GLY A CA 1
ATOM 900 C C . GLY A 1 112 ? 4.022 -16.571 8.674 1.00 88.69 112 GLY A C 1
ATOM 901 O O . GLY A 1 112 ? 4.841 -16.163 9.498 1.00 88.69 112 GLY A O 1
ATOM 902 N N . VAL A 1 113 ? 3.483 -17.790 8.735 1.00 86.94 113 VAL A N 1
ATOM 903 C CA . VAL A 1 113 ? 3.886 -18.862 9.655 1.00 86.94 113 VAL A CA 1
ATOM 904 C C . VAL A 1 113 ? 3.896 -20.191 8.898 1.00 86.94 113 VAL A C 1
ATOM 906 O O . VAL A 1 113 ? 2.921 -20.528 8.240 1.00 86.94 113 VAL A O 1
ATOM 909 N N . ARG A 1 114 ? 4.957 -20.993 9.020 1.00 87.31 114 ARG A N 1
ATOM 910 C CA . ARG A 1 114 ? 5.108 -22.279 8.302 1.00 87.31 114 ARG A CA 1
ATOM 911 C C . ARG A 1 114 ? 4.514 -23.476 9.042 1.00 87.31 114 ARG A C 1
ATOM 913 O O . ARG A 1 114 ? 5.203 -24.442 9.359 1.00 87.31 114 ARG A O 1
ATOM 920 N N . ARG A 1 115 ? 3.252 -23.338 9.431 1.00 89.00 115 ARG A N 1
ATOM 921 C CA . ARG A 1 115 ? 2.401 -24.424 9.929 1.00 89.00 115 ARG A CA 1
ATOM 922 C C . ARG A 1 115 ? 0.942 -24.003 9.808 1.00 89.00 115 ARG A C 1
ATOM 924 O O . ARG A 1 115 ? 0.649 -22.805 9.834 1.00 89.00 115 ARG A O 1
ATOM 931 N N . ASN A 1 116 ? 0.034 -24.968 9.734 1.00 91.75 116 ASN A N 1
ATOM 932 C CA . ASN A 1 116 ? -1.392 -24.723 9.915 1.00 91.75 116 ASN A CA 1
ATOM 933 C C . ASN A 1 116 ? -1.688 -24.457 11.397 1.00 91.75 116 ASN A C 1
ATOM 935 O O . ASN A 1 116 ? -1.351 -25.264 12.263 1.00 91.75 116 ASN A O 1
ATOM 939 N N . ILE A 1 117 ? -2.281 -23.300 11.682 1.00 93.12 117 ILE A N 1
ATOM 940 C CA . ILE A 1 117 ? -2.654 -22.866 13.041 1.00 93.12 117 ILE A CA 1
ATOM 941 C C . ILE A 1 117 ? -4.109 -22.418 13.111 1.00 93.12 117 ILE A C 1
ATOM 943 O O . ILE A 1 117 ? -4.519 -21.766 14.063 1.00 93.12 117 ILE A O 1
ATOM 947 N N . THR A 1 118 ? -4.893 -22.756 12.091 1.00 92.44 118 THR A N 1
ATOM 948 C CA . THR A 1 118 ? -6.280 -22.320 11.903 1.00 92.44 118 THR A CA 1
ATOM 949 C C . THR A 1 118 ? -7.160 -22.659 13.112 1.00 92.44 118 THR A C 1
ATOM 951 O O . THR A 1 118 ? -8.003 -21.857 13.510 1.00 92.44 118 THR A O 1
ATOM 954 N N . GLU A 1 119 ? -6.914 -23.798 13.765 1.00 93.19 119 GLU A N 1
ATOM 955 C CA . GLU A 1 119 ? -7.639 -24.229 14.970 1.00 93.19 119 GLU A CA 1
ATOM 956 C C . GLU A 1 119 ? -7.437 -23.297 16.178 1.00 93.19 119 GLU A C 1
ATOM 958 O O . GLU A 1 119 ? -8.325 -23.184 17.021 1.00 93.19 119 GLU A O 1
ATOM 963 N N . GLU A 1 120 ? -6.307 -22.585 16.255 1.00 92.06 120 GLU A N 1
ATOM 964 C CA . GLU A 1 120 ? -6.010 -21.647 17.348 1.00 92.06 120 GLU A CA 1
ATOM 965 C C . GLU A 1 120 ? -6.784 -20.314 17.209 1.00 92.06 120 GLU A C 1
ATOM 967 O O . GLU A 1 120 ? -6.829 -19.529 18.157 1.00 92.06 120 GLU A O 1
ATOM 972 N N . PHE A 1 121 ? -7.404 -20.038 16.050 1.00 95.56 121 PHE A N 1
ATOM 973 C CA . PHE A 1 121 ? -7.986 -18.728 15.711 1.00 95.56 121 PHE A CA 1
ATOM 974 C C . PHE A 1 121 ? -9.424 -18.804 15.158 1.00 95.56 121 PHE A C 1
ATOM 976 O O . PHE A 1 121 ? -9.660 -18.282 14.073 1.00 95.56 121 PHE A O 1
ATOM 983 N N . PRO A 1 122 ? -10.413 -19.411 15.833 1.00 93.12 122 PRO A N 1
ATOM 984 C CA . PRO A 1 122 ? -11.761 -19.546 15.271 1.00 93.12 122 PRO A CA 1
ATOM 985 C C . PRO A 1 122 ? -12.420 -18.180 14.951 1.00 93.12 122 PRO A C 1
ATOM 987 O O . PRO A 1 122 ? -12.241 -17.233 15.721 1.00 93.12 122 PRO A O 1
ATOM 990 N N . PRO A 1 123 ? -13.195 -18.041 13.849 1.00 93.69 123 PRO A N 1
ATOM 991 C CA . PRO A 1 123 ? -13.881 -16.789 13.511 1.00 93.69 123 PRO A CA 1
ATOM 992 C C . PRO A 1 123 ? -14.753 -16.254 14.658 1.00 93.69 123 PRO A C 1
ATOM 994 O O . PRO A 1 123 ? -15.458 -17.013 15.322 1.00 93.69 123 PRO A O 1
ATOM 997 N N . GLY A 1 124 ? -14.703 -14.943 14.893 1.00 92.56 124 GLY A N 1
ATOM 998 C CA . GLY A 1 124 ? -15.369 -14.256 16.004 1.00 92.56 124 GLY A CA 1
ATOM 999 C C . GLY A 1 124 ? -14.625 -14.332 17.344 1.00 92.56 124 GLY A C 1
ATOM 1000 O O . GLY A 1 124 ? -15.032 -13.678 18.306 1.00 92.56 124 GLY A O 1
ATOM 1001 N N . ALA A 1 125 ? -13.532 -15.097 17.444 1.00 95.19 125 ALA A N 1
ATOM 1002 C CA . ALA A 1 125 ? -12.742 -15.153 18.667 1.00 95.19 125 ALA A CA 1
ATOM 1003 C C . ALA A 1 125 ? -12.011 -13.834 18.933 1.00 95.19 125 ALA A C 1
ATOM 1005 O O . ALA A 1 125 ? -11.446 -13.207 18.034 1.00 95.19 125 ALA A O 1
ATOM 1006 N N . GLN A 1 126 ? -11.972 -13.454 20.207 1.00 95.75 126 GLN A N 1
ATOM 1007 C CA . GLN A 1 126 ? -11.165 -12.348 20.702 1.00 95.75 126 GLN A CA 1
ATOM 1008 C C . GLN A 1 126 ? -9.873 -12.901 21.287 1.00 95.75 126 GLN A C 1
ATOM 1010 O O . GLN A 1 126 ? -9.901 -13.712 22.213 1.00 95.75 126 GLN A O 1
ATOM 1015 N N . ILE A 1 127 ? -8.742 -12.453 20.757 1.00 95.06 127 ILE A N 1
ATOM 1016 C CA . ILE A 1 127 ? -7.423 -12.965 21.114 1.00 95.06 127 ILE A CA 1
ATOM 1017 C C . ILE A 1 127 ? -6.481 -11.835 21.522 1.00 95.06 127 ILE A C 1
ATOM 1019 O O . ILE A 1 127 ? -6.634 -10.681 21.116 1.00 95.06 127 ILE A O 1
ATOM 1023 N N . THR A 1 128 ? -5.454 -12.190 22.289 1.00 94.94 128 THR A N 1
ATOM 1024 C CA . THR A 1 128 ? -4.341 -11.289 22.589 1.00 94.94 128 THR A CA 1
ATOM 1025 C C . THR A 1 128 ? -3.056 -11.865 22.021 1.00 94.94 128 THR A C 1
ATOM 1027 O O . THR A 1 128 ? -2.585 -12.918 22.448 1.00 94.94 128 THR A O 1
ATOM 1030 N N . TRP A 1 129 ? -2.461 -11.140 21.083 1.00 94.94 129 TRP A N 1
ATOM 1031 C CA . TRP A 1 129 ? -1.177 -11.455 20.486 1.00 94.94 129 TRP A CA 1
ATOM 1032 C C . TRP A 1 129 ? -0.041 -10.973 21.397 1.00 94.94 129 TRP A C 1
ATOM 1034 O O . TRP A 1 129 ? 0.289 -9.786 21.447 1.00 94.94 129 TRP A O 1
ATOM 1044 N N . TRP A 1 130 ? 0.535 -11.888 22.181 1.00 94.38 130 TRP A N 1
ATOM 1045 C CA . TRP A 1 130 ? 1.448 -11.530 23.274 1.00 94.38 130 TRP A CA 1
ATOM 1046 C C . TRP A 1 130 ? 2.887 -11.213 22.862 1.00 94.38 130 TRP A C 1
ATOM 1048 O O . TRP A 1 130 ? 3.548 -10.487 23.595 1.00 94.38 130 TRP A O 1
ATOM 1058 N N . SER A 1 131 ? 3.386 -11.725 21.737 1.00 92.62 131 SER A N 1
ATOM 1059 C CA . SER A 1 131 ? 4.754 -11.448 21.272 1.00 92.62 131 SER A CA 1
ATOM 1060 C C . SER A 1 131 ? 4.830 -10.196 20.403 1.00 92.62 131 SER A C 1
ATOM 1062 O O . SER A 1 131 ? 3.856 -9.836 19.750 1.00 92.62 131 SER A O 1
ATOM 1064 N N . PHE A 1 132 ? 6.009 -9.586 20.309 1.00 95.06 132 PHE A N 1
ATOM 1065 C CA . PHE A 1 132 ? 6.284 -8.692 19.189 1.00 95.06 132 PHE A CA 1
ATOM 1066 C C . PHE A 1 132 ? 6.218 -9.487 17.884 1.00 95.06 132 PHE A C 1
ATOM 1068 O O . PHE A 1 132 ? 6.448 -10.704 17.854 1.00 95.06 132 PHE A O 1
ATOM 1075 N N . SER A 1 133 ? 5.867 -8.831 16.786 1.00 91.31 133 SER A N 1
ATOM 1076 C CA . SER A 1 133 ? 5.814 -9.508 15.494 1.00 91.31 133 SER A CA 1
ATOM 1077 C C . SER A 1 133 ? 6.167 -8.586 14.355 1.00 91.31 133 SER A C 1
ATOM 1079 O O . SER A 1 133 ? 5.471 -7.608 14.095 1.00 91.31 133 SER A O 1
ATOM 1081 N N . SER A 1 134 ? 7.242 -8.961 13.673 1.00 87.00 134 SER A N 1
ATOM 1082 C CA . SER A 1 134 ? 7.601 -8.420 12.375 1.00 87.00 134 SER A CA 1
ATOM 1083 C C . SER A 1 134 ? 6.482 -8.713 11.378 1.00 87.00 134 SER A C 1
ATOM 1085 O O . SER A 1 134 ? 6.021 -9.859 11.263 1.00 87.00 134 SER A O 1
ATOM 1087 N N . CYS A 1 135 ? 5.987 -7.659 10.743 1.00 87.75 135 CYS A N 1
ATOM 1088 C CA . CYS A 1 135 ? 4.960 -7.709 9.718 1.00 87.75 135 CYS A CA 1
ATOM 1089 C C . CYS A 1 135 ? 5.421 -6.872 8.525 1.00 87.75 135 CYS A C 1
ATOM 1091 O O . CYS A 1 135 ? 6.159 -5.899 8.673 1.00 87.75 135 CYS A O 1
ATOM 1093 N N . THR A 1 136 ? 4.926 -7.221 7.346 1.00 81.50 136 THR A N 1
ATOM 1094 C CA . THR A 1 136 ? 5.230 -6.515 6.099 1.00 81.50 136 THR A CA 1
ATOM 1095 C C . THR A 1 136 ? 3.960 -5.926 5.502 1.00 81.50 136 THR A C 1
ATOM 1097 O O . THR A 1 136 ? 2.879 -6.502 5.621 1.00 81.50 136 THR A O 1
ATOM 1100 N N . THR A 1 137 ? 4.061 -4.783 4.832 1.00 78.38 137 THR A N 1
ATOM 1101 C CA . THR A 1 137 ? 2.979 -4.259 3.977 1.00 78.38 137 THR A CA 1
ATOM 1102 C C . THR A 1 137 ? 2.994 -4.889 2.582 1.00 78.38 137 THR A C 1
ATOM 1104 O O . THR A 1 137 ? 2.032 -4.749 1.830 1.00 78.38 137 THR A O 1
ATOM 1107 N N . SER A 1 138 ? 4.061 -5.619 2.243 1.00 77.94 138 SER A N 1
ATOM 1108 C CA . SER A 1 138 ? 4.298 -6.224 0.936 1.00 77.94 138 SER A CA 1
ATOM 1109 C C . SER A 1 138 ? 4.195 -7.747 1.005 1.00 77.94 138 SER A C 1
ATOM 1111 O O . SER A 1 138 ? 5.068 -8.415 1.558 1.00 77.94 138 SER A O 1
ATOM 1113 N N . LEU A 1 139 ? 3.149 -8.308 0.389 1.00 74.75 139 LEU A N 1
ATOM 1114 C CA . LEU A 1 139 ? 2.960 -9.761 0.270 1.00 74.75 139 LEU A CA 1
ATOM 1115 C C . LEU A 1 139 ? 4.144 -10.462 -0.414 1.00 74.75 139 LEU A C 1
ATOM 1117 O O . LEU A 1 139 ? 4.466 -11.582 -0.037 1.00 74.75 139 LEU A O 1
ATOM 1121 N N . ASN A 1 140 ? 4.836 -9.786 -1.339 1.00 72.56 140 ASN A N 1
ATOM 1122 C CA . ASN A 1 140 ? 5.989 -10.338 -2.056 1.00 72.56 140 ASN A CA 1
ATOM 1123 C C . ASN A 1 140 ? 7.124 -10.774 -1.109 1.00 72.56 140 ASN A C 1
ATOM 1125 O O . ASN A 1 140 ? 7.851 -11.710 -1.415 1.00 72.56 140 ASN A O 1
ATOM 1129 N N . VAL A 1 141 ? 7.279 -10.124 0.055 1.00 68.62 141 VAL A N 1
ATOM 1130 C CA . VAL A 1 141 ? 8.293 -10.529 1.048 1.00 68.62 141 VAL A CA 1
ATOM 1131 C C . VAL A 1 141 ? 7.997 -11.938 1.571 1.00 68.62 141 VAL A C 1
ATOM 1133 O O . VAL A 1 141 ? 8.915 -12.696 1.861 1.00 68.62 141 VAL A O 1
ATOM 1136 N N . LEU A 1 142 ? 6.722 -12.331 1.633 1.00 72.31 142 LEU A N 1
ATOM 1137 C CA . LEU A 1 142 ? 6.319 -13.633 2.152 1.00 72.31 142 LEU A CA 1
ATOM 1138 C C . LEU A 1 142 ? 6.577 -14.785 1.168 1.00 72.31 142 LEU A C 1
ATOM 1140 O O . LEU A 1 142 ? 6.683 -15.918 1.622 1.00 72.31 142 LEU A O 1
ATOM 1144 N N . GLU A 1 143 ? 6.769 -14.524 -0.129 1.00 72.06 143 GLU A N 1
ATOM 1145 C CA . GLU A 1 143 ? 7.098 -15.562 -1.127 1.00 72.06 143 GLU A CA 1
ATOM 1146 C C . GLU A 1 143 ? 8.472 -16.204 -0.888 1.00 72.06 143 GLU A C 1
ATOM 1148 O O . GLU A 1 143 ? 8.725 -17.321 -1.336 1.00 72.06 143 GLU A O 1
ATOM 1153 N N . SER A 1 144 ? 9.358 -15.524 -0.155 1.00 70.62 144 SER A N 1
ATOM 1154 C CA . SER A 1 144 ? 10.642 -16.088 0.245 1.00 70.62 144 SER A CA 1
ATOM 1155 C C . SER A 1 144 ? 10.456 -17.212 1.267 1.00 70.62 144 SER A C 1
ATOM 1157 O O . SER A 1 144 ? 9.782 -17.046 2.292 1.00 70.62 144 SER A O 1
ATOM 1159 N N . ASP A 1 145 ? 11.171 -18.316 1.039 1.00 67.38 145 ASP A N 1
ATOM 1160 C CA . ASP A 1 145 ? 11.354 -19.434 1.971 1.00 67.38 145 ASP A CA 1
ATOM 1161 C C . ASP A 1 145 ? 12.063 -19.029 3.271 1.00 67.38 145 ASP A C 1
ATOM 1163 O O . ASP A 1 145 ? 12.405 -19.900 4.064 1.00 67.38 145 ASP A O 1
ATOM 1167 N N . LEU A 1 146 ? 12.329 -17.743 3.519 1.00 60.75 146 LEU A N 1
ATOM 1168 C CA . LEU A 1 146 ? 12.731 -17.218 4.824 1.00 60.75 146 LEU A CA 1
ATOM 1169 C C . LEU A 1 146 ? 11.518 -16.840 5.696 1.00 60.75 146 LEU A C 1
ATOM 1171 O O . LEU A 1 146 ? 11.567 -17.024 6.912 1.00 60.75 146 LEU A O 1
ATOM 1175 N N . TYR A 1 147 ? 10.386 -16.448 5.103 1.00 69.62 147 TYR A N 1
ATOM 1176 C CA . TYR A 1 147 ? 9.193 -16.019 5.843 1.00 69.62 147 TYR A CA 1
ATOM 1177 C C . TYR A 1 147 ? 8.074 -17.061 5.744 1.00 69.62 147 TYR A C 1
ATOM 1179 O O . TYR A 1 147 ? 7.917 -17.871 6.663 1.00 69.62 147 TYR A O 1
ATOM 1187 N N . LEU A 1 148 ? 7.321 -17.083 4.639 1.00 78.06 148 LEU A N 1
ATOM 1188 C CA . LEU A 1 148 ? 6.233 -18.042 4.424 1.00 78.06 148 LEU A CA 1
ATOM 1189 C C . LEU A 1 148 ? 6.646 -19.132 3.427 1.00 78.06 148 LEU A C 1
ATOM 1191 O O . LEU A 1 148 ? 6.480 -20.311 3.736 1.00 78.06 148 LEU A O 1
ATOM 1195 N N . GLY A 1 149 ? 7.216 -18.740 2.286 1.00 78.12 149 GLY A N 1
ATOM 1196 C CA . GLY A 1 149 ? 7.523 -19.643 1.182 1.00 78.12 149 GLY A CA 1
ATOM 1197 C C . GLY A 1 149 ? 6.269 -20.134 0.454 1.00 78.12 149 GLY A C 1
ATOM 1198 O O . GLY A 1 149 ? 5.133 -19.816 0.821 1.00 78.12 149 GLY A O 1
ATOM 1199 N N . ASN A 1 150 ? 6.481 -20.944 -0.583 1.00 82.19 150 ASN A N 1
ATOM 1200 C CA . ASN A 1 150 ? 5.412 -21.394 -1.486 1.00 82.19 150 ASN A CA 1
ATOM 1201 C C . ASN A 1 150 ? 5.057 -22.883 -1.345 1.00 82.19 150 ASN A C 1
ATOM 1203 O O . ASN A 1 150 ? 4.234 -23.388 -2.107 1.00 82.19 150 ASN A O 1
ATOM 1207 N N . VAL A 1 151 ? 5.677 -23.594 -0.400 1.00 76.12 151 VAL A N 1
ATOM 1208 C CA . VAL A 1 151 ? 5.546 -25.050 -0.250 1.00 76.12 151 VAL A CA 1
ATOM 1209 C C . VAL A 1 151 ? 5.364 -25.430 1.218 1.00 76.12 151 VAL A C 1
ATOM 1211 O O . VAL A 1 151 ? 6.003 -24.859 2.100 1.00 76.12 151 VAL A O 1
ATOM 1214 N N . GLY A 1 152 ? 4.527 -26.439 1.466 1.00 84.38 152 GLY A N 1
ATOM 1215 C CA . GLY A 1 152 ? 4.294 -27.003 2.794 1.00 84.38 152 GLY A CA 1
ATOM 1216 C C . GLY A 1 152 ? 3.229 -26.249 3.588 1.00 84.38 152 GLY A C 1
ATOM 1217 O O . GLY A 1 152 ? 2.860 -25.128 3.245 1.00 84.38 152 GLY A O 1
ATOM 1218 N N . GLU A 1 153 ? 2.738 -26.890 4.650 1.00 90.81 153 GLU A N 1
ATOM 1219 C CA . GLU A 1 153 ? 1.695 -26.353 5.532 1.00 90.81 153 GLU A CA 1
ATOM 1220 C C . GLU A 1 153 ? 2.054 -24.953 6.034 1.00 90.81 153 GLU A C 1
ATOM 1222 O O . GLU A 1 153 ? 3.050 -24.763 6.740 1.00 90.81 153 GLU A O 1
ATOM 1227 N N . ARG A 1 154 ? 1.237 -23.959 5.688 1.00 93.56 154 ARG A N 1
ATOM 1228 C CA . ARG A 1 154 ? 1.542 -22.555 5.953 1.00 93.56 154 ARG A CA 1
ATOM 1229 C C . ARG A 1 154 ? 0.283 -21.736 6.220 1.00 93.56 154 ARG A C 1
ATOM 1231 O O . ARG A 1 154 ? -0.769 -21.949 5.626 1.00 93.56 154 ARG A O 1
ATOM 1238 N N . THR A 1 155 ? 0.406 -20.773 7.127 1.00 92.12 155 THR A N 1
ATOM 1239 C CA . THR A 1 155 ? -0.648 -19.830 7.497 1.00 92.12 155 THR A CA 1
ATOM 1240 C C . THR A 1 155 ? -0.198 -18.402 7.216 1.00 92.12 155 THR A C 1
ATOM 1242 O O . THR A 1 155 ? 0.831 -17.951 7.722 1.00 92.12 155 THR A O 1
ATOM 1245 N N . LEU A 1 156 ? -0.995 -17.674 6.442 1.00 93.81 156 LEU A N 1
ATOM 1246 C CA . LEU A 1 156 ? -0.847 -16.256 6.160 1.00 93.81 156 LEU A CA 1
ATOM 1247 C C . LEU A 1 156 ? -1.855 -15.453 6.988 1.00 93.81 156 LEU A C 1
ATOM 1249 O O . LEU A 1 156 ? -3.066 -15.599 6.842 1.00 93.81 156 LEU A O 1
ATOM 1253 N N . PHE A 1 157 ? -1.363 -14.550 7.824 1.00 94.56 157 PHE A N 1
ATOM 1254 C CA . PHE A 1 157 ? -2.199 -13.569 8.500 1.00 94.56 157 PHE A CA 1
ATOM 1255 C C . PHE A 1 157 ? -2.364 -12.316 7.647 1.00 94.56 157 PHE A C 1
ATOM 1257 O O . PHE A 1 157 ? -1.371 -11.720 7.229 1.00 94.56 157 PHE A O 1
ATOM 1264 N N . SER A 1 158 ? -3.613 -11.895 7.462 1.00 95.06 158 SER A N 1
ATOM 1265 C CA . SER A 1 158 ? -3.987 -10.538 7.064 1.00 95.06 158 SER A CA 1
ATOM 1266 C C . SER A 1 158 ? -4.416 -9.790 8.319 1.00 95.06 158 SER A C 1
ATOM 1268 O O . SER A 1 158 ? -5.302 -10.270 9.020 1.00 95.06 158 SER A O 1
ATOM 1270 N N . ILE A 1 159 ? -3.784 -8.669 8.659 1.00 95.81 159 ILE A N 1
ATOM 1271 C CA . ILE A 1 159 ? -4.017 -7.982 9.936 1.00 95.81 159 ILE A CA 1
ATOM 1272 C C . ILE A 1 159 ? -4.358 -6.514 9.672 1.00 95.81 159 ILE A C 1
ATOM 1274 O O . ILE A 1 159 ? -3.479 -5.754 9.273 1.00 95.81 159 ILE A O 1
ATOM 1278 N N . GLU A 1 160 ? -5.595 -6.083 9.934 1.00 95.44 160 GLU A N 1
ATOM 1279 C CA . GLU A 1 160 ? -5.946 -4.655 10.009 1.00 95.44 160 GLU A CA 1
ATOM 1280 C C . GLU A 1 160 ? -5.301 -4.049 11.267 1.00 95.44 160 GLU A C 1
ATOM 1282 O O . GLU A 1 160 ? -5.817 -4.185 12.380 1.00 95.44 160 GLU A O 1
ATOM 1287 N N . LEU A 1 161 ? -4.144 -3.405 11.106 1.00 93.81 161 LEU A N 1
ATOM 1288 C CA . LEU A 1 161 ? -3.331 -2.885 12.201 1.00 93.81 161 LEU A CA 1
ATOM 1289 C C . LEU A 1 161 ? -3.572 -1.382 12.396 1.00 93.81 161 LEU A C 1
ATOM 1291 O O . LEU A 1 161 ? -3.458 -0.591 11.463 1.00 93.81 161 LEU A O 1
ATOM 1295 N N . ILE A 1 162 ? -3.855 -0.973 13.633 1.00 92.25 162 ILE A N 1
ATOM 1296 C CA . ILE A 1 162 ? -4.023 0.431 14.057 1.00 92.25 162 ILE A CA 1
ATOM 1297 C C . ILE A 1 162 ? -2.859 0.937 14.926 1.00 92.25 162 ILE A C 1
ATOM 1299 O O . ILE A 1 162 ? -2.772 2.134 15.212 1.00 92.25 162 ILE A O 1
ATOM 1303 N N . ASN A 1 163 ? -1.989 0.033 15.387 1.00 90.12 163 ASN A N 1
ATOM 1304 C CA . ASN A 1 163 ? -0.840 0.325 16.237 1.00 90.12 163 ASN A CA 1
ATOM 1305 C C . ASN A 1 163 ? 0.375 -0.536 15.844 1.00 90.12 163 ASN A C 1
ATOM 1307 O O . ASN A 1 163 ? 0.569 -1.634 16.366 1.00 90.12 163 ASN A O 1
ATOM 1311 N N . GLY A 1 164 ? 1.200 0.005 14.943 1.00 91.94 164 GLY A N 1
ATOM 1312 C CA . GLY A 1 164 ? 2.493 -0.553 14.534 1.00 91.94 164 GLY A CA 1
ATOM 1313 C C . GLY A 1 164 ? 3.588 0.513 14.510 1.00 91.94 164 GLY A C 1
ATOM 1314 O O . GLY A 1 164 ? 3.293 1.714 14.535 1.00 91.94 164 GLY A O 1
ATOM 1315 N N . ARG A 1 165 ? 4.855 0.095 14.496 1.00 91.75 165 ARG A N 1
ATOM 1316 C CA . ARG A 1 165 ? 6.018 0.986 14.366 1.00 91.75 165 ARG A CA 1
ATOM 1317 C C . ARG A 1 165 ? 6.847 0.579 13.163 1.00 91.75 165 ARG A C 1
ATOM 1319 O O . ARG A 1 165 ? 7.254 -0.571 13.070 1.00 91.75 165 ARG A O 1
ATOM 1326 N N . THR A 1 166 ? 7.093 1.518 12.260 1.00 89.50 166 THR A N 1
ATOM 1327 C CA . THR A 1 166 ? 8.058 1.308 11.180 1.00 89.50 166 THR A CA 1
ATOM 1328 C C . THR A 1 166 ? 9.453 1.384 11.777 1.00 89.50 166 THR A C 1
ATOM 1330 O O . THR A 1 166 ? 9.800 2.407 12.366 1.00 89.50 166 THR A O 1
ATOM 1333 N N . ILE A 1 167 ? 10.222 0.303 11.655 1.00 87.69 167 ILE A N 1
ATOM 1334 C CA . ILE A 1 167 ? 11.574 0.212 12.228 1.00 87.69 167 ILE A CA 1
ATOM 1335 C C . ILE A 1 167 ? 12.673 0.108 11.172 1.00 87.69 167 ILE A C 1
ATOM 1337 O O . ILE A 1 167 ? 13.830 -0.057 11.535 1.00 87.69 167 ILE A O 1
ATOM 1341 N N . LYS A 1 168 ? 12.328 0.268 9.888 1.00 83.44 168 LYS A N 1
ATOM 1342 C CA . LYS A 1 168 ? 13.251 0.200 8.747 1.00 83.44 168 LYS A CA 1
ATOM 1343 C C . LYS A 1 168 ? 14.567 0.949 8.969 1.00 83.44 168 LYS A C 1
ATOM 1345 O O . LYS A 1 168 ? 15.623 0.366 8.789 1.00 83.44 168 LYS A O 1
ATOM 1350 N N . ASP A 1 169 ? 14.504 2.200 9.427 1.00 83.56 169 ASP A N 1
ATOM 1351 C CA . ASP A 1 169 ? 15.690 3.058 9.607 1.00 83.56 169 ASP A CA 1
ATOM 1352 C C . ASP A 1 169 ? 16.607 2.627 10.773 1.00 83.56 169 ASP A C 1
ATOM 1354 O O . ASP A 1 169 ? 17.636 3.252 11.023 1.00 83.56 169 ASP A O 1
ATOM 1358 N N . TYR A 1 170 ? 16.210 1.597 11.523 1.00 85.00 170 TYR A N 1
ATOM 1359 C CA . TYR A 1 170 ? 16.916 1.086 12.697 1.00 85.00 170 TYR A CA 1
ATOM 1360 C C . TYR A 1 170 ? 17.135 -0.428 12.649 1.00 85.00 170 TYR A C 1
ATOM 1362 O O . TYR A 1 170 ? 17.832 -0.950 13.515 1.00 85.00 170 TYR A O 1
ATOM 1370 N N . SER A 1 171 ? 16.528 -1.131 11.689 1.00 80.25 171 SER A N 1
ATOM 1371 C CA . SER A 1 171 ? 16.651 -2.580 11.542 1.00 80.25 171 SER A CA 1
ATOM 1372 C C . SER A 1 171 ? 18.064 -2.950 11.088 1.00 80.25 171 SER A C 1
ATOM 1374 O O . SER A 1 171 ? 18.766 -2.147 10.480 1.00 80.25 171 SER A O 1
ATOM 1376 N N . TYR A 1 172 ? 18.499 -4.167 11.397 1.00 71.81 172 TYR A N 1
ATOM 1377 C CA . TYR A 1 172 ? 19.722 -4.756 10.849 1.00 71.81 172 TYR A CA 1
ATOM 1378 C C . TYR A 1 172 ? 19.586 -5.047 9.343 1.00 71.81 172 TYR A C 1
ATOM 1380 O O . TYR A 1 172 ? 20.583 -5.113 8.627 1.00 71.81 172 TYR A O 1
ATOM 1388 N N . PHE A 1 173 ? 18.351 -5.189 8.850 1.00 66.44 173 PHE A N 1
ATOM 1389 C CA . PHE A 1 173 ? 18.050 -5.463 7.448 1.00 66.44 173 PHE A CA 1
ATOM 1390 C C . PHE A 1 173 ? 17.482 -4.218 6.743 1.00 66.44 173 PHE A C 1
ATOM 1392 O O . PHE A 1 173 ? 16.281 -3.960 6.772 1.00 66.44 173 PHE A O 1
ATOM 1399 N N . ASP A 1 174 ? 18.334 -3.485 6.020 1.00 57.12 174 ASP A N 1
ATOM 1400 C CA . ASP A 1 174 ? 17.982 -2.214 5.349 1.00 57.12 174 ASP A CA 1
ATOM 1401 C C . ASP A 1 174 ? 16.944 -2.339 4.211 1.00 57.12 174 ASP A C 1
ATOM 1403 O O . ASP A 1 174 ? 16.425 -1.344 3.693 1.00 57.12 174 ASP A O 1
ATOM 1407 N N . THR A 1 175 ? 16.662 -3.567 3.768 1.00 54.78 175 THR A N 1
ATOM 1408 C CA . THR A 1 175 ? 15.818 -3.841 2.591 1.00 54.78 175 THR A CA 1
ATOM 1409 C C . THR A 1 175 ? 14.357 -4.121 2.929 1.00 54.78 175 THR A C 1
ATOM 1411 O O . THR A 1 175 ? 13.516 -4.133 2.030 1.00 54.78 175 THR A O 1
ATOM 1414 N N . GLU A 1 176 ? 14.030 -4.298 4.209 1.00 61.88 176 GLU A N 1
ATOM 1415 C CA . GLU A 1 176 ? 12.684 -4.643 4.648 1.00 61.88 176 GLU A CA 1
ATOM 1416 C C . GLU A 1 176 ? 11.906 -3.387 5.065 1.00 61.88 176 GLU A C 1
ATOM 1418 O O . GLU A 1 176 ? 12.319 -2.632 5.944 1.00 61.88 176 GLU A O 1
ATOM 1423 N N . ASP A 1 177 ? 10.733 -3.159 4.467 1.00 66.44 177 ASP A N 1
ATOM 1424 C CA . ASP A 1 177 ? 9.763 -2.165 4.955 1.00 66.44 177 ASP A CA 1
ATOM 1425 C C . ASP A 1 177 ? 9.026 -2.714 6.196 1.00 66.44 177 ASP A C 1
ATOM 1427 O O . ASP A 1 177 ? 7.808 -2.916 6.201 1.00 66.44 177 ASP A O 1
ATOM 1431 N N . GLU A 1 178 ? 9.793 -3.011 7.247 1.00 80.06 178 GLU A N 1
ATOM 1432 C CA . GLU A 1 178 ? 9.326 -3.722 8.433 1.00 80.06 178 GLU A CA 1
ATOM 1433 C C . GLU A 1 178 ? 8.419 -2.848 9.313 1.00 80.06 178 GLU A C 1
ATOM 1435 O O . GLU A 1 178 ? 8.797 -1.764 9.784 1.00 80.06 178 GLU A O 1
ATOM 1440 N N . ILE A 1 179 ? 7.216 -3.361 9.590 1.00 88.88 179 ILE A N 1
ATOM 1441 C CA . ILE A 1 179 ? 6.306 -2.831 10.604 1.00 88.88 179 ILE A CA 1
ATOM 1442 C C . ILE A 1 179 ? 6.289 -3.789 11.787 1.00 88.88 179 ILE A C 1
ATOM 1444 O O . ILE A 1 179 ? 5.720 -4.881 11.729 1.00 88.88 179 ILE A O 1
ATOM 1448 N N . LEU A 1 180 ? 6.856 -3.342 12.903 1.00 93.88 180 LEU A N 1
ATOM 1449 C CA . LEU A 1 180 ? 6.846 -4.091 14.144 1.00 93.88 180 LEU A CA 1
ATOM 1450 C C . LEU A 1 180 ? 5.522 -3.877 14.883 1.00 93.88 180 LEU A C 1
ATOM 1452 O O . LEU A 1 180 ? 5.171 -2.761 15.290 1.00 93.88 180 LEU A O 1
ATOM 1456 N N . MET A 1 181 ? 4.792 -4.969 15.084 1.00 94.69 181 MET A N 1
ATOM 1457 C CA . MET A 1 181 ? 3.616 -5.017 15.943 1.00 94.69 181 MET A CA 1
ATOM 1458 C C . MET A 1 181 ? 4.031 -5.201 17.407 1.00 94.69 181 MET A C 1
ATOM 1460 O O . MET A 1 181 ? 4.844 -6.071 17.727 1.00 94.69 181 MET A O 1
ATOM 1464 N N . LEU A 1 182 ? 3.452 -4.388 18.295 1.00 95.50 182 LEU A N 1
ATOM 1465 C CA . LEU A 1 182 ? 3.738 -4.409 19.732 1.00 95.50 182 LEU A CA 1
ATOM 1466 C C . LEU A 1 182 ? 3.099 -5.628 20.434 1.00 95.50 182 LEU A C 1
ATOM 1468 O O . LEU A 1 182 ? 2.067 -6.131 19.978 1.00 95.50 182 LEU A O 1
ATOM 1472 N N . PRO A 1 183 ? 3.664 -6.096 21.561 1.00 95.62 183 PRO A N 1
ATOM 1473 C CA . PRO A 1 183 ? 3.136 -7.223 22.314 1.00 95.62 183 PRO A CA 1
ATOM 1474 C C . PRO A 1 183 ? 1.855 -6.841 23.057 1.00 95.62 183 PRO A C 1
ATOM 1476 O O . PRO A 1 183 ? 1.601 -5.674 23.352 1.00 95.62 183 PRO A O 1
ATOM 1479 N N . GLY A 1 184 ? 1.043 -7.840 23.392 1.00 94.94 184 GLY A N 1
ATOM 1480 C CA . GLY A 1 184 ? -0.257 -7.604 24.020 1.00 94.94 184 GLY A CA 1
ATOM 1481 C C . GLY A 1 184 ? -1.256 -6.937 23.071 1.00 94.94 184 GLY A C 1
ATOM 1482 O O . GLY A 1 184 ? -2.167 -6.246 23.526 1.00 94.94 184 GLY A O 1
ATOM 1483 N N . THR A 1 185 ? -1.082 -7.118 21.759 1.00 96.00 185 THR A N 1
ATOM 1484 C CA . THR A 1 185 ? -1.998 -6.580 20.755 1.00 96.00 185 THR A CA 1
ATOM 1485 C C . THR A 1 185 ? -3.312 -7.357 20.785 1.00 96.00 185 THR A C 1
ATOM 1487 O O . THR A 1 185 ? -3.332 -8.565 20.570 1.00 96.00 185 THR A O 1
ATOM 1490 N N . TYR A 1 186 ? -4.415 -6.662 21.049 1.00 96.19 186 TYR A N 1
ATOM 1491 C CA . TYR A 1 186 ? -5.746 -7.259 21.117 1.00 96.19 186 TYR A CA 1
ATOM 1492 C C . TYR A 1 186 ? -6.407 -7.285 19.740 1.00 96.19 186 TYR A C 1
ATOM 1494 O O . TYR A 1 186 ? -6.369 -6.285 19.019 1.00 96.19 186 TYR A O 1
ATOM 1502 N N . MET A 1 187 ? -6.991 -8.419 19.360 1.00 96.44 187 MET A N 1
ATOM 1503 C CA . MET A 1 187 ? -7.563 -8.614 18.030 1.00 96.44 187 MET A CA 1
ATOM 1504 C C . MET A 1 187 ? -8.847 -9.435 18.060 1.00 96.44 187 MET A C 1
ATOM 1506 O O . MET A 1 187 ? -9.065 -10.250 18.954 1.00 96.44 187 MET A O 1
ATOM 1510 N N . GLU A 1 188 ? -9.657 -9.251 17.026 1.00 96.50 188 GLU A N 1
ATOM 1511 C CA . GLU A 1 188 ? -10.778 -10.119 16.685 1.00 96.50 188 GLU A CA 1
ATOM 1512 C C . GLU A 1 188 ? -10.458 -10.888 15.401 1.00 96.50 188 GLU A C 1
ATOM 1514 O O . GLU A 1 188 ? -10.018 -10.295 14.409 1.00 96.50 188 GLU A O 1
ATOM 1519 N N . VAL A 1 189 ? -10.702 -12.198 15.403 1.00 95.94 189 VAL A N 1
ATOM 1520 C CA . VAL A 1 189 ? -10.638 -13.011 14.187 1.00 95.94 189 VAL A CA 1
ATOM 1521 C C . VAL A 1 189 ? -11.868 -12.718 13.334 1.00 95.94 189 VAL A C 1
ATOM 1523 O O . VAL A 1 189 ? -12.980 -13.093 13.692 1.00 95.94 189 VAL A O 1
ATOM 1526 N N . GLN A 1 190 ? -11.676 -12.078 12.185 1.00 95.25 190 GLN A N 1
ATOM 1527 C CA . GLN A 1 190 ? -12.770 -11.715 11.283 1.00 95.25 190 GLN A CA 1
ATOM 1528 C C . GLN A 1 190 ? -13.214 -12.902 10.425 1.00 95.25 190 GLN A C 1
ATOM 1530 O O . GLN A 1 190 ? -14.403 -13.172 10.285 1.00 95.25 190 GLN A O 1
ATOM 1535 N N . SER A 1 191 ? -12.259 -13.607 9.817 1.00 88.50 191 SER A N 1
ATOM 1536 C CA . SER A 1 191 ? -12.551 -14.714 8.904 1.00 88.50 191 SER A CA 1
ATOM 1537 C C . SER A 1 191 ? -11.339 -15.619 8.710 1.00 88.50 191 SER A C 1
ATOM 1539 O O . SER A 1 191 ? -10.209 -15.247 9.032 1.00 88.50 191 SER A O 1
ATOM 1541 N N . GLN A 1 192 ? -11.591 -16.805 8.167 1.00 91.69 192 GLN A N 1
ATOM 1542 C CA . GLN A 1 192 ? -10.571 -17.756 7.747 1.00 91.69 192 GLN A CA 1
ATOM 1543 C C . GLN A 1 192 ? -10.881 -18.242 6.334 1.00 91.69 192 GLN A C 1
ATOM 1545 O O . GLN A 1 192 ? -12.048 -18.358 5.957 1.00 91.69 192 GLN A O 1
ATOM 1550 N N . PHE A 1 193 ? -9.846 -18.547 5.563 1.00 89.75 193 PHE A N 1
ATOM 1551 C CA . PHE A 1 193 ? -9.978 -19.024 4.193 1.00 89.75 193 PHE A CA 1
ATOM 1552 C C . PHE A 1 193 ? -8.825 -19.969 3.847 1.00 89.75 193 PHE A C 1
ATOM 1554 O O . PHE A 1 193 ? -7.682 -19.677 4.167 1.00 89.75 193 PHE A O 1
ATOM 1561 N N . THR A 1 194 ? -9.101 -21.103 3.204 1.00 90.50 194 THR A N 1
ATOM 1562 C CA . THR A 1 194 ? -8.073 -22.079 2.788 1.00 90.50 194 THR A CA 1
ATOM 1563 C C . THR A 1 194 ? -8.080 -22.177 1.259 1.00 90.50 194 THR A C 1
ATOM 1565 O O . THR A 1 194 ? -8.816 -22.997 0.710 1.00 90.50 194 THR A O 1
ATOM 1568 N N . PRO A 1 195 ? -7.355 -21.289 0.547 1.00 86.19 195 PRO A N 1
ATOM 1569 C CA . PRO A 1 195 ? -7.341 -21.258 -0.921 1.00 86.19 195 PRO A CA 1
ATOM 1570 C C . PRO A 1 195 ? -6.663 -22.469 -1.569 1.00 86.19 195 PRO A C 1
ATOM 1572 O O . PRO A 1 195 ? -6.936 -22.767 -2.729 1.00 86.19 195 PRO A O 1
ATOM 1575 N N . ALA A 1 196 ? -5.764 -23.138 -0.851 1.00 87.19 196 ALA A N 1
ATOM 1576 C CA . ALA A 1 196 ? -5.058 -24.326 -1.310 1.00 87.19 196 ALA A CA 1
ATOM 1577 C C . ALA A 1 196 ? -4.914 -25.315 -0.145 1.00 87.19 196 ALA A C 1
ATOM 1579 O O . ALA A 1 196 ? -4.990 -24.882 1.004 1.00 87.19 196 ALA A O 1
ATOM 1580 N N . PRO A 1 197 ? -4.693 -26.618 -0.406 1.00 87.19 197 PRO A N 1
ATOM 1581 C CA . PRO A 1 197 ? -4.619 -27.627 0.650 1.00 87.19 197 PRO A CA 1
ATOM 1582 C C . PRO A 1 197 ? -3.611 -27.307 1.756 1.00 87.19 197 PRO A C 1
ATOM 1584 O O . PRO A 1 197 ? -3.879 -27.615 2.908 1.00 87.19 197 PRO A O 1
ATOM 1587 N N . ASP A 1 198 ? -2.493 -26.675 1.395 1.00 90.62 198 ASP A N 1
ATOM 1588 C CA . ASP A 1 198 ? -1.371 -26.378 2.282 1.00 90.62 198 ASP A CA 1
ATOM 1589 C C . ASP A 1 198 ? -1.282 -24.896 2.689 1.00 90.62 198 ASP A C 1
ATOM 1591 O O . ASP A 1 198 ? -0.369 -24.528 3.423 1.00 90.62 198 ASP A O 1
ATOM 1595 N N . LEU A 1 199 ? -2.202 -24.036 2.230 1.00 91.50 199 LEU A N 1
ATOM 1596 C CA . LEU A 1 199 ? -2.220 -22.601 2.533 1.00 91.50 199 LEU A CA 1
ATOM 1597 C C . LEU A 1 199 ? -3.517 -22.206 3.234 1.00 91.50 199 LEU A C 1
ATOM 1599 O O . LEU A 1 199 ? -4.598 -22.236 2.646 1.00 91.50 199 LEU A O 1
ATOM 1603 N N . HIS A 1 200 ? -3.371 -21.704 4.454 1.00 92.31 200 HIS A N 1
ATOM 1604 C CA . HIS A 1 200 ? -4.450 -21.152 5.262 1.00 92.31 200 HIS A CA 1
ATOM 1605 C C . HIS A 1 200 ? -4.283 -19.643 5.407 1.00 92.31 200 HIS A C 1
ATOM 1607 O O . HIS A 1 200 ? -3.177 -19.139 5.574 1.00 92.31 200 HIS A O 1
ATOM 1613 N N . ILE A 1 201 ? -5.380 -18.901 5.362 1.00 93.06 201 ILE A N 1
ATOM 1614 C CA . ILE A 1 201 ? -5.416 -17.452 5.528 1.00 93.06 201 ILE A CA 1
ATOM 1615 C C . ILE A 1 201 ? -6.306 -17.127 6.719 1.00 93.06 201 ILE A C 1
ATOM 1617 O O . ILE A 1 201 ? -7.437 -17.604 6.802 1.00 93.06 201 ILE A O 1
ATOM 1621 N N . ILE A 1 202 ? -5.807 -16.291 7.627 1.00 94.94 202 ILE A N 1
ATOM 1622 C CA . ILE A 1 202 ? -6.542 -15.816 8.802 1.00 94.94 202 ILE A CA 1
ATOM 1623 C C . ILE A 1 202 ? -6.588 -14.290 8.750 1.00 94.94 202 ILE A C 1
ATOM 1625 O O . ILE A 1 202 ? -5.549 -13.630 8.744 1.00 94.94 202 ILE A O 1
ATOM 1629 N N . HIS A 1 203 ? -7.794 -13.725 8.719 1.00 95.88 203 HIS A N 1
ATOM 1630 C CA . HIS A 1 203 ? -8.003 -12.282 8.768 1.00 95.88 203 HIS A CA 1
ATOM 1631 C C . HIS A 1 203 ? -8.250 -11.837 10.212 1.00 95.88 203 HIS A C 1
ATOM 1633 O O . HIS A 1 203 ? -9.205 -12.278 10.853 1.00 95.88 203 HIS A O 1
ATOM 1639 N N . LEU A 1 204 ? -7.394 -10.952 10.714 1.00 96.25 204 LEU A N 1
ATOM 1640 C CA . LEU A 1 204 ? -7.446 -10.379 12.051 1.00 96.25 204 LEU A CA 1
ATOM 1641 C C . LEU A 1 204 ? -7.691 -8.876 11.971 1.00 96.25 204 LEU A C 1
ATOM 1643 O O . LEU A 1 204 ? -7.123 -8.182 11.130 1.00 96.25 204 LEU A O 1
ATOM 1647 N N . LYS A 1 205 ? -8.469 -8.360 12.917 1.00 96.44 205 LYS A N 1
ATOM 1648 C CA . LYS A 1 205 ? -8.665 -6.927 13.104 1.00 96.44 205 LYS A CA 1
ATOM 1649 C C . LYS A 1 205 ? -8.174 -6.501 14.470 1.00 96.44 205 LYS A C 1
ATOM 1651 O O . LYS A 1 205 ? -8.665 -7.001 15.482 1.00 96.44 205 LYS A O 1
ATOM 1656 N N . GLN A 1 206 ? -7.218 -5.576 14.516 1.00 96.75 206 GLN A N 1
ATOM 1657 C CA . GLN A 1 206 ? -6.746 -5.029 15.780 1.00 96.75 206 GLN A CA 1
ATOM 1658 C C . GLN A 1 206 ? -7.817 -4.141 16.417 1.00 96.75 206 GLN A C 1
ATOM 1660 O O . GLN A 1 206 ? -8.376 -3.244 15.788 1.00 96.75 206 GLN A O 1
ATOM 1665 N N . MET A 1 207 ? -8.041 -4.358 17.708 1.00 93.50 207 MET A N 1
ATOM 1666 C CA . MET A 1 207 ? -8.988 -3.615 18.527 1.00 93.50 207 MET A CA 1
ATOM 1667 C C . MET A 1 207 ? -8.244 -2.909 19.663 1.00 93.50 207 MET A C 1
ATOM 1669 O O . MET A 1 207 ? -7.222 -3.388 20.154 1.00 93.50 207 MET A O 1
ATOM 1673 N N . VAL A 1 208 ? -8.761 -1.765 20.116 1.00 91.19 208 VAL A N 1
ATOM 1674 C CA . VAL A 1 208 ? -8.250 -1.127 21.339 1.00 91.19 208 VAL A CA 1
ATOM 1675 C C . VAL A 1 208 ? -8.801 -1.907 22.539 1.00 91.19 208 VAL A C 1
ATOM 1677 O O . VAL A 1 208 ? -10.025 -1.997 22.673 1.00 91.19 208 VAL A O 1
ATOM 1680 N N . PRO A 1 209 ? -7.950 -2.491 23.402 1.00 90.94 209 PRO A N 1
ATOM 1681 C CA . PRO A 1 209 ? -8.421 -3.255 24.547 1.00 90.94 209 PRO A CA 1
ATOM 1682 C C . PRO A 1 209 ? -9.073 -2.330 25.581 1.00 90.94 209 PRO A C 1
ATOM 1684 O O . PRO A 1 209 ? -8.684 -1.170 25.732 1.00 90.94 209 PRO A O 1
ATOM 1687 N N . LYS A 1 210 ? -10.069 -2.854 26.304 1.00 88.69 210 LYS A N 1
ATOM 1688 C CA . LYS A 1 210 ? -10.717 -2.138 27.418 1.00 88.69 210 LYS A CA 1
ATOM 1689 C C . LYS A 1 210 ? -9.784 -2.009 28.622 1.00 88.69 210 LYS A C 1
ATOM 1691 O O . LYS A 1 210 ? -9.752 -0.960 29.258 1.00 88.69 210 LYS A O 1
ATOM 1696 N N . ASP A 1 211 ? -9.017 -3.064 28.882 1.00 91.19 211 ASP A N 1
ATOM 1697 C CA . ASP A 1 211 ? -8.042 -3.142 29.965 1.00 91.19 211 ASP A CA 1
ATOM 1698 C C . ASP A 1 211 ? -6.615 -2.934 29.446 1.00 91.19 211 ASP A C 1
ATOM 1700 O O . ASP A 1 211 ? -6.303 -3.172 28.276 1.00 91.19 211 ASP A O 1
ATOM 1704 N N . ILE A 1 212 ? -5.714 -2.515 30.335 1.00 91.00 212 ILE A N 1
ATOM 1705 C CA . ILE A 1 212 ? -4.302 -2.325 29.995 1.00 91.00 212 ILE A CA 1
ATOM 1706 C C . ILE A 1 212 ? -3.643 -3.696 29.798 1.00 91.00 212 ILE A C 1
ATOM 1708 O O . ILE A 1 212 ? -3.410 -4.441 30.751 1.00 91.00 212 ILE A O 1
ATOM 1712 N N . LEU A 1 213 ? -3.315 -4.022 28.546 1.00 94.62 213 LEU A N 1
ATOM 1713 C CA . LEU A 1 213 ? -2.559 -5.230 28.191 1.00 94.62 213 LEU A CA 1
ATOM 1714 C C . LEU A 1 213 ? -1.051 -4.986 28.110 1.00 94.62 213 LEU A C 1
ATOM 1716 O O . LEU A 1 213 ? -0.286 -5.893 28.440 1.00 94.62 213 LEU A O 1
ATOM 1720 N N . LEU A 1 214 ? -0.653 -3.776 27.713 1.00 95.25 214 LEU A N 1
ATOM 1721 C CA . LEU A 1 214 ? 0.718 -3.276 27.667 1.00 95.25 214 LEU A CA 1
ATOM 1722 C C . LEU A 1 214 ? 0.726 -1.866 28.265 1.00 95.25 214 LEU A C 1
ATOM 1724 O O . LEU A 1 214 ? 0.006 -0.987 27.788 1.00 95.25 214 LEU A O 1
ATOM 1728 N N . GLU A 1 215 ? 1.502 -1.667 29.324 1.00 94.56 215 GLU A N 1
ATOM 1729 C CA . GLU A 1 215 ? 1.677 -0.354 29.948 1.00 94.56 215 GLU A CA 1
ATOM 1730 C C . GLU A 1 215 ? 2.479 0.598 29.045 1.00 94.56 215 GLU A C 1
ATOM 1732 O O . GLU A 1 215 ? 3.206 0.165 28.159 1.00 94.56 215 GLU A O 1
ATOM 1737 N N . THR A 1 216 ? 2.340 1.914 29.210 1.00 94.06 216 THR A N 1
ATOM 1738 C CA . THR A 1 216 ? 3.199 2.877 28.501 1.00 94.06 216 THR A CA 1
ATOM 1739 C C . THR A 1 216 ? 4.555 2.996 29.196 1.00 94.06 216 THR A C 1
ATOM 1741 O O . THR A 1 216 ? 4.576 3.133 30.415 1.00 94.06 216 THR A O 1
ATOM 1744 N N . PRO A 1 217 ? 5.680 3.077 28.465 1.00 95.38 217 PRO A N 1
ATOM 1745 C CA . PRO A 1 217 ? 7.013 3.090 29.073 1.00 95.38 217 PRO A CA 1
ATOM 1746 C C . PRO A 1 217 ? 7.336 4.371 29.860 1.00 95.38 217 PRO A C 1
ATOM 1748 O O . PRO A 1 217 ? 8.279 4.379 30.643 1.00 95.38 217 PRO A O 1
ATOM 1751 N N . PHE A 1 218 ? 6.604 5.467 29.650 1.00 93.50 218 PHE A N 1
ATOM 1752 C CA . PHE A 1 218 ? 6.772 6.725 30.380 1.00 93.50 218 PHE A CA 1
ATOM 1753 C C . PHE A 1 218 ? 5.474 7.540 30.372 1.00 93.50 218 PHE A C 1
ATOM 1755 O O . PHE A 1 218 ? 4.593 7.349 29.528 1.00 93.50 218 PHE A O 1
ATOM 1762 N N . GLN A 1 219 ? 5.353 8.482 31.306 1.00 88.31 219 GLN A N 1
ATOM 1763 C CA . GLN A 1 219 ? 4.159 9.310 31.438 1.00 88.31 219 GLN A CA 1
ATOM 1764 C C . GLN A 1 219 ? 3.918 10.169 30.185 1.00 88.31 219 GLN A C 1
ATOM 1766 O O . GLN A 1 219 ? 4.819 10.821 29.662 1.00 88.31 219 GLN A O 1
ATOM 1771 N N . GLY A 1 220 ? 2.672 10.196 29.705 1.00 83.19 220 GLY A N 1
ATOM 1772 C CA . GLY A 1 220 ? 2.272 10.986 28.534 1.00 83.19 220 GLY A CA 1
ATOM 1773 C C . GLY A 1 220 ? 2.560 10.325 27.181 1.00 83.19 220 GLY A C 1
ATOM 1774 O O . GLY A 1 220 ? 2.165 10.880 26.148 1.00 83.19 220 GLY A O 1
ATOM 1775 N N . ALA A 1 221 ? 3.185 9.143 27.176 1.00 85.81 221 ALA A N 1
ATOM 1776 C CA . ALA A 1 221 ? 3.331 8.335 25.976 1.00 85.81 221 ALA A CA 1
ATOM 1777 C C . ALA A 1 221 ? 1.962 7.849 25.469 1.00 85.81 221 ALA A C 1
ATOM 1779 O O . ALA A 1 221 ? 1.000 7.718 26.226 1.00 85.81 221 ALA A O 1
ATOM 1780 N N . CYS A 1 222 ? 1.858 7.598 24.165 1.00 80.12 222 CYS A N 1
ATOM 1781 C CA . CYS A 1 222 ? 0.620 7.144 23.543 1.00 80.12 222 CYS A CA 1
ATOM 1782 C C . CYS A 1 222 ? 0.924 5.920 22.683 1.00 80.12 222 CYS A C 1
ATOM 1784 O O . CYS A 1 222 ? 1.638 6.030 21.690 1.00 80.12 222 CYS A O 1
ATOM 1786 N N . LEU A 1 223 ? 0.414 4.754 23.089 1.00 84.50 223 LEU A N 1
ATOM 1787 C CA . LEU A 1 223 ? 0.578 3.522 22.313 1.00 84.50 223 LEU A CA 1
ATOM 1788 C C . LEU A 1 223 ? -0.230 3.595 21.018 1.00 84.50 223 LEU A C 1
ATOM 1790 O O . LEU A 1 223 ? 0.304 3.337 19.945 1.00 84.50 223 LEU A O 1
ATOM 1794 N N . TYR A 1 224 ? -1.484 4.027 21.127 1.00 82.81 224 TYR A N 1
ATOM 1795 C CA . TYR A 1 224 ? -2.391 4.202 20.001 1.00 82.81 224 TYR A CA 1
ATOM 1796 C C . TYR A 1 224 ? -2.316 5.634 19.464 1.00 82.81 224 TYR A C 1
ATOM 1798 O O . TYR A 1 224 ? -2.104 6.571 20.237 1.00 82.81 224 TYR A O 1
ATOM 1806 N N . PRO A 1 225 ? -2.514 5.853 18.155 1.00 71.19 225 PRO A N 1
ATOM 1807 C CA . PRO A 1 225 ? -2.588 7.201 17.614 1.00 71.19 225 PRO A CA 1
ATOM 1808 C C . PRO A 1 225 ? -3.708 7.983 18.313 1.00 71.19 225 PRO A C 1
ATOM 1810 O O . PRO A 1 225 ? -4.829 7.496 18.471 1.00 71.19 225 PRO A O 1
ATOM 1813 N N . LYS A 1 226 ? -3.410 9.215 18.748 1.00 60.88 226 LYS A N 1
ATOM 1814 C CA . LYS A 1 226 ? -4.426 10.083 19.356 1.00 60.88 226 LYS A CA 1
ATOM 1815 C C . LYS A 1 226 ? -5.549 10.287 18.331 1.00 60.88 226 LYS A C 1
ATOM 1817 O O . LYS A 1 226 ? -5.242 10.711 17.213 1.00 60.88 226 LYS A O 1
ATOM 1822 N N . PRO A 1 227 ? -6.830 10.055 18.679 1.00 51.56 227 PRO A N 1
ATOM 1823 C CA . PRO A 1 227 ? -7.928 10.420 17.792 1.00 51.56 227 PRO A CA 1
ATOM 1824 C C . PRO A 1 227 ? -7.769 11.898 17.434 1.00 51.56 227 PRO A C 1
ATOM 1826 O O . PRO A 1 227 ? -7.450 12.703 18.316 1.00 51.56 227 PRO A O 1
ATOM 1829 N N . LYS A 1 228 ? -7.915 12.250 16.148 1.00 40.91 228 LYS A N 1
ATOM 1830 C CA . LYS A 1 228 ? -7.737 13.624 15.650 1.00 40.91 228 LYS A CA 1
ATOM 1831 C C . LYS A 1 228 ? -8.618 14.583 16.465 1.00 40.91 228 LYS A C 1
ATOM 1833 O O . LYS A 1 228 ? -9.802 14.770 16.185 1.00 40.91 228 LYS A O 1
ATOM 1838 N N . ARG A 1 229 ? -8.042 15.198 17.505 1.00 34.62 229 ARG A N 1
ATOM 1839 C CA . ARG A 1 229 ? -8.701 16.244 18.287 1.00 34.62 229 ARG A CA 1
ATOM 1840 C C . ARG A 1 229 ? -8.896 17.430 17.360 1.00 34.62 229 ARG A C 1
ATOM 1842 O O . ARG A 1 229 ? -7.932 17.988 16.842 1.00 34.62 229 ARG A O 1
ATOM 1849 N N . HIS A 1 230 ? -10.157 17.790 17.160 1.00 37.12 230 HIS A N 1
ATOM 1850 C CA . HIS A 1 230 ? -10.555 18.949 16.384 1.00 37.12 230 HIS A CA 1
ATOM 1851 C C . HIS A 1 230 ? -9.862 20.190 16.963 1.00 37.12 230 HIS A C 1
ATOM 1853 O O . HIS A 1 230 ? -9.971 20.498 18.150 1.00 37.12 230 HIS A O 1
ATOM 1859 N N . TRP A 1 231 ? -9.106 20.884 16.121 1.00 27.83 231 TRP A N 1
ATOM 1860 C CA . TRP A 1 231 ? -8.132 21.924 16.463 1.00 27.83 231 TRP A CA 1
ATOM 1861 C C . TRP A 1 231 ? -8.755 23.260 16.951 1.00 27.83 231 TRP A C 1
ATOM 1863 O O . TRP A 1 231 ? -8.119 24.309 16.917 1.00 27.83 231 TRP A O 1
ATOM 1873 N N . TYR A 1 232 ? -10.000 23.258 17.438 1.00 36.91 232 TYR A N 1
ATOM 1874 C CA . TYR A 1 232 ? -10.795 24.475 17.671 1.00 36.91 232 TYR A CA 1
ATOM 1875 C C . TYR A 1 232 ? -10.644 25.138 19.052 1.00 36.91 232 TYR A C 1
ATOM 1877 O O . TYR A 1 232 ? -11.081 26.273 19.225 1.00 36.91 232 TYR A O 1
ATOM 1885 N N . LEU A 1 233 ? -10.021 24.503 20.050 1.00 31.30 233 LEU A N 1
ATOM 1886 C CA . LEU A 1 233 ? -10.158 24.980 21.440 1.00 31.30 233 LEU A CA 1
ATOM 1887 C C . LEU A 1 233 ? -9.020 25.864 21.982 1.00 31.30 233 LEU A C 1
ATOM 1889 O O . LEU A 1 233 ? -9.237 26.569 22.962 1.00 31.30 233 LEU A O 1
ATOM 1893 N N . ARG A 1 234 ? -7.832 25.915 21.358 1.00 29.00 234 ARG A N 1
ATOM 1894 C CA . ARG A 1 234 ? -6.689 26.692 21.903 1.00 29.00 234 ARG A CA 1
ATOM 1895 C C . ARG A 1 234 ? -6.501 28.102 21.338 1.00 29.00 234 ARG A C 1
ATOM 1897 O O . ARG A 1 234 ? -5.727 28.868 21.903 1.00 29.00 234 ARG A O 1
ATOM 1904 N N . LYS A 1 235 ? -7.220 28.491 20.279 1.00 32.91 235 LYS A N 1
ATOM 1905 C CA . LYS A 1 235 ? -7.091 29.844 19.703 1.00 32.91 235 LYS A CA 1
ATOM 1906 C C . LYS A 1 235 ? -7.927 30.918 20.406 1.00 32.91 235 LYS A C 1
ATOM 1908 O O . LYS A 1 235 ? -7.576 32.084 20.293 1.00 32.91 235 LYS A O 1
ATOM 1913 N N . ARG A 1 236 ? -8.962 30.573 21.187 1.00 37.03 236 ARG A N 1
ATOM 1914 C CA . ARG A 1 236 ? -9.901 31.560 21.769 1.00 37.03 236 ARG A CA 1
ATOM 1915 C C . ARG A 1 236 ? -9.264 32.605 22.698 1.00 37.03 236 ARG A C 1
ATOM 1917 O O . ARG A 1 236 ? -9.763 33.722 22.761 1.00 37.03 236 ARG A O 1
ATOM 1924 N N . VAL A 1 237 ? -8.159 32.290 23.375 1.00 37.22 237 VAL A N 1
ATOM 1925 C CA . VAL A 1 237 ? -7.537 33.231 24.328 1.00 37.22 237 VAL A CA 1
ATOM 1926 C C . VAL A 1 237 ? -6.524 34.153 23.640 1.00 37.22 237 VAL A C 1
ATOM 1928 O O . VAL A 1 237 ? -6.543 35.359 23.861 1.00 37.22 237 VAL A O 1
ATOM 1931 N N . VAL A 1 238 ? -5.705 33.623 22.724 1.00 39.31 238 VAL A N 1
ATOM 1932 C CA . VAL A 1 238 ? -4.676 34.415 22.021 1.00 39.31 238 VAL A CA 1
ATOM 1933 C C . VAL A 1 238 ? -5.293 35.331 20.956 1.00 39.31 238 VAL A C 1
ATOM 1935 O O . VAL A 1 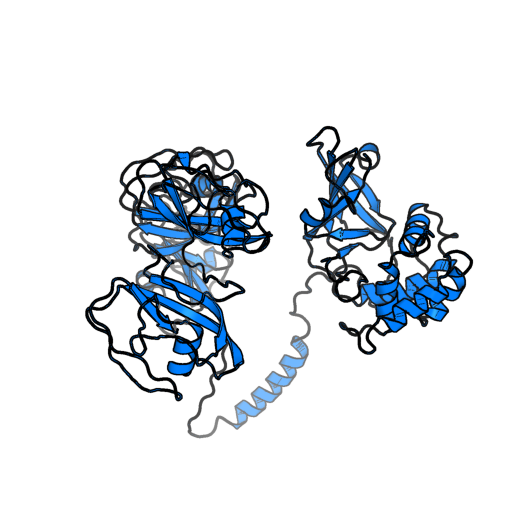238 ? -4.839 36.462 20.792 1.00 39.31 238 VAL A O 1
ATOM 1938 N N . PHE A 1 239 ? -6.369 34.891 20.285 1.00 40.12 239 PHE A N 1
ATOM 1939 C CA . PHE A 1 239 ? -7.085 35.697 19.282 1.00 40.12 239 PHE A CA 1
ATOM 1940 C C . PHE A 1 239 ? -7.810 36.900 19.906 1.00 40.12 239 PHE A C 1
ATOM 1942 O O . PHE A 1 239 ? -7.907 37.949 19.282 1.00 40.12 239 PHE A O 1
ATOM 1949 N N . SER A 1 240 ? -8.272 36.782 21.156 1.00 47.91 240 SER A N 1
ATOM 1950 C CA . SER A 1 240 ? -9.014 37.858 21.831 1.00 47.91 240 SER A CA 1
ATOM 1951 C C . SER A 1 240 ? -8.106 39.026 22.242 1.00 47.91 240 SER A C 1
ATOM 1953 O O . SER A 1 240 ? -8.491 40.183 22.102 1.00 47.91 240 SER A O 1
ATOM 1955 N N . VAL A 1 241 ? -6.872 38.742 22.676 1.00 48.28 241 VAL A N 1
ATOM 1956 C CA . VAL A 1 241 ? -5.893 39.777 23.066 1.00 48.28 241 VAL A CA 1
ATOM 1957 C C . VAL A 1 241 ? -5.262 40.444 21.837 1.00 48.28 241 VAL A C 1
ATOM 1959 O O . VAL A 1 241 ? -5.057 41.655 21.828 1.00 48.28 241 VAL A O 1
ATOM 1962 N N . THR A 1 242 ? -5.020 39.681 20.765 1.00 49.38 242 THR A N 1
ATOM 1963 C CA . THR A 1 242 ? -4.496 40.231 19.502 1.00 49.38 242 THR A CA 1
ATOM 1964 C C . THR A 1 242 ? -5.534 41.066 18.754 1.00 49.38 242 THR A C 1
ATOM 1966 O O . THR A 1 242 ? -5.183 42.134 18.266 1.00 49.38 242 THR A O 1
ATOM 1969 N N . ILE A 1 243 ? -6.815 40.675 18.735 1.00 54.69 243 ILE A N 1
ATOM 1970 C CA . ILE A 1 243 ? -7.890 41.497 18.149 1.00 54.69 243 ILE A CA 1
ATOM 1971 C C . ILE A 1 243 ? -8.099 42.801 18.932 1.00 54.69 243 ILE A C 1
ATOM 1973 O O . ILE A 1 243 ? -8.292 43.842 18.313 1.00 54.69 243 ILE A O 1
ATOM 1977 N N . ALA A 1 244 ? -8.002 42.785 20.265 1.00 52.09 244 ALA A N 1
ATOM 1978 C CA . ALA A 1 244 ? -8.127 44.002 21.071 1.00 52.09 244 ALA A CA 1
ATOM 1979 C C . ALA A 1 244 ? -6.987 45.008 20.805 1.00 52.09 244 ALA A C 1
ATOM 1981 O O . ALA A 1 244 ? -7.245 46.198 20.640 1.00 52.09 244 ALA A O 1
ATOM 1982 N N . LEU A 1 245 ? -5.740 44.535 20.680 1.00 50.75 245 LEU A N 1
ATOM 1983 C CA . LEU A 1 245 ? -4.588 45.370 20.301 1.00 50.75 245 LEU A CA 1
ATOM 1984 C C . LEU A 1 245 ? -4.686 45.878 18.854 1.00 50.75 245 LEU A C 1
ATOM 1986 O O . LEU A 1 245 ? -4.381 47.038 18.586 1.00 50.75 245 LEU A O 1
ATOM 1990 N N . ILE A 1 246 ? -5.172 45.043 17.932 1.00 51.00 246 ILE A N 1
ATOM 1991 C CA . ILE A 1 246 ? -5.382 45.409 16.525 1.00 51.00 246 ILE A CA 1
ATOM 1992 C C . ILE A 1 246 ? -6.507 46.448 16.382 1.00 51.00 246 ILE A C 1
ATOM 1994 O O . ILE A 1 246 ? -6.365 47.375 15.594 1.00 51.00 246 ILE A O 1
ATOM 1998 N N . LEU A 1 247 ? -7.583 46.380 17.173 1.00 49.44 247 LEU A N 1
ATOM 1999 C CA . LEU A 1 247 ? -8.668 47.373 17.140 1.00 49.44 247 LEU A CA 1
ATOM 2000 C C . LEU A 1 247 ? -8.244 48.748 17.693 1.00 49.44 247 LEU A C 1
ATOM 2002 O O . LEU A 1 247 ? -8.691 49.770 17.175 1.00 49.44 247 LEU A O 1
ATOM 2006 N N . ILE A 1 248 ? -7.335 48.791 18.675 1.00 53.91 248 ILE A N 1
ATOM 2007 C CA . ILE A 1 248 ? -6.760 50.045 19.204 1.00 53.91 248 ILE A CA 1
ATOM 2008 C C . ILE A 1 248 ? -5.806 50.695 18.181 1.00 53.91 248 ILE A C 1
ATOM 2010 O O . ILE A 1 248 ? -5.786 51.919 18.027 1.00 53.91 248 ILE A O 1
ATOM 2014 N N . ILE A 1 249 ? -5.059 49.884 17.423 1.00 50.59 249 ILE A N 1
ATOM 2015 C CA . ILE A 1 249 ? -4.169 50.365 16.353 1.00 50.59 249 ILE A CA 1
ATOM 2016 C C . ILE A 1 249 ? -4.979 50.793 15.112 1.00 50.59 249 ILE A C 1
ATOM 2018 O O . ILE A 1 249 ? -4.693 51.825 14.512 1.00 50.59 249 ILE A O 1
ATOM 2022 N N . ILE A 1 250 ? -6.047 50.074 14.749 1.00 47.62 250 ILE A N 1
ATOM 2023 C CA . ILE A 1 250 ? -6.904 50.428 13.601 1.00 47.62 250 ILE A CA 1
ATOM 2024 C C . ILE A 1 250 ? -7.702 51.717 13.864 1.00 47.62 250 ILE A C 1
ATOM 2026 O O . ILE A 1 250 ? -7.890 52.514 12.945 1.00 47.62 250 ILE A O 1
ATOM 2030 N N . GLY A 1 251 ? -8.103 51.979 15.114 1.00 48.03 251 GLY A N 1
ATOM 2031 C CA . GLY A 1 251 ? -8.764 53.232 15.495 1.00 48.03 251 GLY A CA 1
ATOM 2032 C C . GLY A 1 251 ? -7.876 54.482 15.399 1.00 48.03 251 GLY A C 1
ATOM 2033 O O . GLY A 1 251 ? -8.402 55.584 15.283 1.00 48.03 251 GLY A O 1
ATOM 2034 N N . SER A 1 252 ? -6.546 54.331 15.406 1.00 46.41 252 SER A N 1
ATOM 2035 C CA . SER A 1 252 ? -5.593 55.453 15.349 1.00 46.41 252 SER A CA 1
ATOM 2036 C C . SER A 1 252 ? -4.996 55.705 13.956 1.00 46.41 252 SER A C 1
ATOM 2038 O O . SER A 1 252 ? -4.485 56.795 13.713 1.00 46.41 252 SER A O 1
ATOM 2040 N N . VAL A 1 253 ? -5.098 54.751 13.019 1.00 42.12 253 VAL A N 1
ATOM 2041 C CA . VAL A 1 253 ? -4.421 54.815 11.701 1.00 42.12 253 VAL A CA 1
ATOM 2042 C C . VAL A 1 253 ? -5.360 55.173 10.530 1.00 42.12 253 VAL A C 1
ATOM 2044 O O . VAL A 1 253 ? -4.890 55.532 9.456 1.00 42.12 253 VAL A O 1
ATOM 2047 N N . LEU A 1 254 ? -6.688 55.196 10.713 1.00 40.44 254 LEU A N 1
ATOM 2048 C CA . LEU A 1 254 ? -7.645 55.617 9.664 1.00 40.44 254 LEU A CA 1
ATOM 2049 C C . LEU A 1 254 ? -7.860 57.141 9.557 1.00 40.44 254 LEU A C 1
ATOM 2051 O O . LEU A 1 254 ? -8.840 57.607 8.976 1.00 40.44 254 LEU A O 1
ATOM 2055 N N . GLY A 1 255 ? -6.901 57.924 10.045 1.00 36.75 255 GLY A N 1
ATOM 2056 C CA . GLY A 1 255 ? -6.680 59.291 9.595 1.00 36.75 255 GLY A CA 1
ATOM 2057 C C . GLY A 1 255 ? -5.550 59.327 8.564 1.00 36.75 255 GLY A C 1
ATOM 2058 O O . GLY A 1 255 ? -4.391 59.148 8.920 1.00 36.75 255 GLY A O 1
ATOM 2059 N N . SER A 1 256 ? -5.883 59.696 7.322 1.00 31.33 256 SER A N 1
ATOM 2060 C CA . SER A 1 256 ? -4.992 60.166 6.231 1.00 31.33 256 SER A CA 1
ATOM 2061 C C . SER A 1 256 ? -4.213 59.159 5.346 1.00 31.33 256 SER A C 1
ATOM 2063 O O . SER A 1 256 ? -3.214 58.581 5.737 1.00 31.33 256 SER A O 1
ATOM 2065 N N . ARG A 1 257 ? -4.626 59.146 4.063 1.00 28.84 257 ARG A N 1
ATOM 2066 C CA . ARG A 1 257 ? -3.847 59.209 2.796 1.00 28.84 257 ARG A CA 1
ATOM 2067 C C . ARG A 1 257 ? -2.710 58.202 2.469 1.00 28.84 257 ARG A C 1
ATOM 2069 O O . ARG A 1 257 ? -1.619 58.273 3.007 1.00 28.84 257 ARG A O 1
ATOM 2076 N N . THR A 1 258 ? -2.963 57.472 1.367 1.00 31.39 258 THR A N 1
ATOM 2077 C CA . THR A 1 258 ? -2.103 57.136 0.193 1.00 31.39 258 THR A CA 1
ATOM 2078 C C . THR A 1 258 ? -0.712 56.500 0.386 1.00 31.39 258 THR A C 1
ATOM 2080 O O . THR A 1 258 ? 0.194 57.181 0.845 1.00 31.39 258 THR A O 1
ATOM 2083 N N . TRP A 1 259 ? -0.498 55.277 -0.134 1.00 24.69 259 TRP A N 1
ATOM 2084 C CA . TRP A 1 259 ? 0.358 54.913 -1.298 1.00 24.69 259 TRP A CA 1
ATOM 2085 C C . TRP A 1 259 ? 0.632 53.391 -1.371 1.00 24.69 259 TRP A C 1
ATOM 2087 O O . TRP A 1 259 ? 0.509 52.665 -0.391 1.00 24.69 259 TRP A O 1
ATOM 2097 N N . ASN A 1 260 ? 0.966 52.950 -2.588 1.00 31.52 260 ASN A N 1
ATOM 2098 C CA . ASN A 1 260 ? 1.276 51.600 -3.078 1.00 31.52 260 ASN A CA 1
ATOM 2099 C C . ASN A 1 260 ? 2.243 50.747 -2.228 1.00 31.52 260 ASN A C 1
ATOM 2101 O O . ASN A 1 260 ? 3.310 51.224 -1.862 1.00 31.52 260 ASN A O 1
ATOM 2105 N N . HIS A 1 261 ? 1.940 49.449 -2.076 1.00 24.88 261 HIS A N 1
ATOM 2106 C CA . HIS A 1 261 ? 2.703 48.303 -2.621 1.00 24.88 261 HIS A CA 1
ATOM 2107 C C . HIS A 1 261 ? 2.104 46.964 -2.135 1.00 24.88 261 HIS A C 1
ATOM 2109 O O . HIS A 1 261 ? 1.656 46.839 -0.999 1.00 24.88 261 HIS A O 1
ATOM 2115 N N . SER A 1 262 ? 2.087 45.960 -3.018 1.00 33.16 262 SER A N 1
ATOM 2116 C CA . SER A 1 262 ? 1.703 44.566 -2.733 1.00 33.16 262 SER A CA 1
ATOM 2117 C C . SER A 1 262 ? 2.646 43.890 -1.723 1.00 33.16 262 SER A C 1
ATOM 2119 O O . SER A 1 262 ? 3.815 44.262 -1.631 1.00 33.16 262 SER A O 1
ATOM 2121 N N . PRO A 1 263 ? 2.188 42.812 -1.060 1.00 28.22 263 PRO A N 1
ATOM 2122 C CA . PRO A 1 263 ? 2.721 41.511 -1.465 1.00 28.22 263 PRO A CA 1
ATOM 2123 C C . PRO A 1 263 ? 1.645 40.425 -1.585 1.00 28.22 263 PRO A C 1
ATOM 2125 O O . PRO A 1 263 ? 0.752 40.279 -0.752 1.00 28.22 263 PRO A O 1
ATOM 2128 N N . ALA A 1 264 ? 1.778 39.637 -2.649 1.00 32.25 264 ALA A N 1
ATOM 2129 C CA . ALA A 1 264 ? 1.115 38.357 -2.811 1.00 32.25 264 ALA A CA 1
ATOM 2130 C C . ALA A 1 264 ? 1.703 37.336 -1.825 1.00 32.25 264 ALA A C 1
ATOM 2132 O O . ALA A 1 264 ? 2.922 37.230 -1.701 1.00 32.25 264 ALA A O 1
ATOM 2133 N N . LEU A 1 265 ? 0.844 36.547 -1.178 1.00 25.00 265 LEU A N 1
ATOM 2134 C CA . LEU A 1 265 ? 1.221 35.299 -0.518 1.00 25.00 265 LEU A CA 1
ATOM 2135 C C . LEU A 1 265 ? 0.193 34.222 -0.878 1.00 25.00 265 LEU A C 1
ATOM 2137 O O . LEU A 1 265 ? -1.006 34.362 -0.644 1.00 25.00 265 LEU A O 1
ATOM 2141 N N . LEU A 1 266 ? 0.717 33.189 -1.533 1.00 25.58 266 LEU A N 1
ATOM 2142 C CA . LEU A 1 266 ? 0.035 32.050 -2.130 1.00 25.58 266 LEU A CA 1
ATOM 2143 C C . LEU A 1 266 ? -0.597 31.130 -1.076 1.00 25.58 266 LEU A C 1
ATOM 2145 O O . LEU A 1 266 ? 0.091 30.658 -0.176 1.00 25.58 266 LEU A O 1
ATOM 2149 N N . PHE A 1 267 ? -1.864 30.772 -1.286 1.00 25.00 267 PHE A N 1
ATOM 2150 C CA . PHE A 1 267 ? -2.419 29.478 -0.886 1.00 25.00 267 PHE A CA 1
ATOM 2151 C C . PHE A 1 267 ? -3.107 28.849 -2.099 1.00 25.00 267 PHE A C 1
ATOM 2153 O O . PHE A 1 267 ? -3.773 29.535 -2.874 1.00 25.00 267 PHE A O 1
ATOM 2160 N N . SER A 1 268 ? -2.875 27.553 -2.294 1.00 27.91 268 SER A N 1
ATOM 2161 C CA . SER A 1 268 ? -3.341 26.797 -3.450 1.00 27.91 268 SER A CA 1
ATOM 2162 C C . SER A 1 268 ? -4.798 26.338 -3.305 1.00 27.91 268 SER A C 1
ATOM 2164 O O . SER A 1 268 ? -5.302 26.164 -2.197 1.00 27.91 268 SER A O 1
ATOM 2166 N N . ASN A 1 269 ? -5.391 26.050 -4.470 1.00 30.20 269 ASN A N 1
ATOM 2167 C CA . ASN A 1 269 ? -6.561 25.203 -4.751 1.00 30.20 269 ASN A CA 1
ATOM 2168 C C . ASN A 1 269 ? -7.896 25.918 -5.067 1.00 30.20 269 ASN A C 1
ATOM 2170 O O . ASN A 1 269 ? -8.674 26.305 -4.201 1.00 30.20 269 ASN A O 1
ATOM 2174 N N . ASN A 1 270 ? -8.162 26.011 -6.379 1.00 35.38 270 ASN A N 1
ATOM 2175 C CA . ASN A 1 270 ? -9.444 25.811 -7.078 1.00 35.38 270 ASN A CA 1
ATOM 2176 C C . ASN A 1 270 ? -10.740 26.449 -6.538 1.00 35.38 270 ASN A C 1
ATOM 2178 O O . ASN A 1 270 ? -11.820 25.945 -6.831 1.00 35.38 270 ASN A O 1
ATOM 2182 N N . THR A 1 271 ? -10.681 27.582 -5.841 1.00 36.66 271 THR A N 1
ATOM 2183 C CA . THR A 1 271 ? -11.895 28.310 -5.428 1.00 36.66 271 THR A CA 1
ATOM 2184 C C . THR A 1 271 ? -11.942 29.664 -6.125 1.00 36.66 271 THR A C 1
ATOM 2186 O O . THR A 1 271 ? -11.070 30.506 -5.908 1.00 36.66 271 THR A O 1
ATOM 2189 N N . LYS A 1 272 ? -12.933 29.884 -6.998 1.00 43.44 272 LYS A N 1
ATOM 2190 C CA . LYS A 1 272 ? -13.084 31.157 -7.718 1.00 43.44 272 LYS A CA 1
ATOM 2191 C C . LYS A 1 272 ? -14.066 32.047 -6.954 1.00 43.44 272 LYS A C 1
ATOM 2193 O O . LYS A 1 272 ? -15.239 31.713 -6.827 1.00 43.44 272 LYS A O 1
ATOM 2198 N N . ILE A 1 273 ? -13.577 33.166 -6.424 1.00 42.38 273 ILE A N 1
ATOM 2199 C CA . ILE A 1 273 ? -14.395 34.142 -5.690 1.00 42.38 273 ILE A CA 1
ATOM 2200 C C . ILE A 1 273 ? -15.127 35.019 -6.710 1.00 42.38 273 ILE A C 1
ATOM 2202 O O . ILE A 1 273 ? -14.483 35.653 -7.546 1.00 42.38 273 ILE A O 1
ATOM 2206 N N . ILE A 1 274 ? -16.459 35.062 -6.652 1.00 51.19 274 ILE A N 1
ATOM 2207 C CA . ILE A 1 274 ? -17.275 35.926 -7.511 1.00 51.19 274 ILE A CA 1
ATOM 2208 C C . ILE A 1 274 ? -17.713 37.128 -6.675 1.00 51.19 274 ILE A C 1
ATOM 2210 O O . ILE A 1 274 ? -18.697 37.073 -5.945 1.00 51.19 274 ILE A O 1
ATOM 2214 N N . SER A 1 275 ? -16.960 38.222 -6.745 1.00 40.97 275 SER A N 1
ATOM 2215 C CA . SER A 1 275 ? -17.347 39.480 -6.106 1.00 40.97 275 SER A CA 1
ATOM 2216 C C . SER A 1 275 ? -18.198 40.310 -7.075 1.00 40.97 275 SER A C 1
ATOM 2218 O O . SER A 1 275 ? -17.651 40.833 -8.045 1.00 40.97 275 SER A O 1
ATOM 2220 N N . ASN A 1 276 ? -19.499 40.449 -6.778 1.00 42.19 276 ASN A N 1
ATOM 2221 C CA . ASN A 1 276 ? -20.446 41.465 -7.296 1.00 42.19 276 ASN A CA 1
ATOM 2222 C C . ASN A 1 276 ? -21.473 41.093 -8.394 1.00 42.19 276 ASN A C 1
ATOM 2224 O O . ASN A 1 276 ? -21.976 41.999 -9.050 1.00 42.19 276 ASN A O 1
ATOM 2228 N N . TYR A 1 277 ? -21.884 39.830 -8.553 1.00 44.31 277 TYR A N 1
ATOM 2229 C CA . TYR A 1 277 ? -23.052 39.479 -9.390 1.00 44.31 277 TYR A CA 1
ATOM 2230 C C . TYR A 1 277 ? -24.039 38.591 -8.622 1.00 44.31 277 TYR A C 1
ATOM 2232 O O . TYR A 1 277 ? -23.609 37.759 -7.819 1.00 44.31 277 TYR A O 1
ATOM 2240 N N . SER A 1 278 ? -25.349 38.748 -8.861 1.00 53.16 278 SER A N 1
ATOM 2241 C CA . SER A 1 278 ? -26.340 37.789 -8.360 1.00 53.16 278 SER A CA 1
ATOM 2242 C C . SER A 1 278 ? -26.064 36.431 -9.003 1.00 53.16 278 SER A C 1
ATOM 2244 O O . SER A 1 278 ? -25.935 36.334 -10.223 1.00 53.16 278 SER A O 1
ATOM 2246 N N . LEU A 1 279 ? -25.959 35.373 -8.197 1.00 55.97 279 L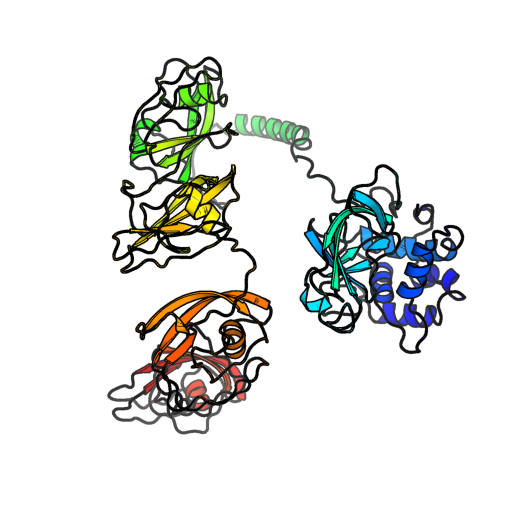EU A N 1
ATOM 2247 C CA . LEU A 1 279 ? -25.718 34.000 -8.664 1.00 55.97 279 LEU A CA 1
ATOM 2248 C C . LEU A 1 279 ? -26.717 33.557 -9.750 1.00 55.97 279 LEU A C 1
ATOM 2250 O O . LEU A 1 279 ? -26.352 32.779 -10.630 1.00 55.97 279 LEU A O 1
ATOM 2254 N N . THR A 1 280 ? -27.939 34.098 -9.723 1.00 51.97 280 THR A N 1
ATOM 2255 C CA . THR A 1 280 ? -28.988 33.878 -10.732 1.00 51.97 280 THR A CA 1
ATOM 2256 C C . THR A 1 280 ? -28.580 34.307 -12.140 1.00 51.97 280 THR A C 1
ATOM 2258 O O . THR A 1 280 ? -28.966 33.654 -13.104 1.00 51.97 280 THR A O 1
ATOM 2261 N N . ASP A 1 281 ? -27.767 35.356 -12.279 1.00 53.62 281 ASP A N 1
ATOM 2262 C CA . ASP A 1 281 ? -27.518 35.998 -13.577 1.00 53.62 281 ASP A CA 1
ATOM 2263 C C . ASP A 1 281 ? -26.337 35.382 -14.327 1.00 53.62 281 ASP A C 1
ATOM 2265 O O . ASP A 1 281 ? -26.134 35.662 -15.503 1.00 53.62 281 ASP A O 1
ATOM 2269 N N . ILE A 1 282 ? -25.549 34.532 -13.666 1.00 58.38 282 ILE A N 1
ATOM 2270 C CA . ILE A 1 282 ? -24.314 33.983 -14.233 1.00 58.38 282 ILE A CA 1
ATOM 2271 C C . ILE A 1 282 ? -24.241 32.461 -14.180 1.00 58.38 282 ILE A C 1
ATOM 2273 O O . ILE A 1 282 ? -23.322 31.915 -14.787 1.00 58.38 282 ILE A O 1
ATOM 2277 N N . LEU A 1 283 ? -25.173 31.757 -13.518 1.00 58.34 283 LEU A N 1
ATOM 2278 C CA . LEU A 1 283 ? -25.094 30.296 -13.353 1.00 58.34 283 LEU A CA 1
ATOM 2279 C C . LEU A 1 283 ? -24.982 29.554 -14.698 1.00 58.34 283 LEU A C 1
ATOM 2281 O O . LEU A 1 283 ? -24.197 28.613 -14.814 1.00 58.34 283 LEU A O 1
ATOM 2285 N N . HIS A 1 284 ? -25.648 30.055 -15.741 1.00 57.94 284 HIS A N 1
ATOM 2286 C CA . HIS A 1 284 ? -25.577 29.550 -17.116 1.00 57.94 284 HIS A CA 1
ATOM 2287 C C . HIS A 1 284 ? -24.181 29.688 -17.769 1.00 57.94 284 HIS A C 1
ATOM 2289 O O . HIS A 1 284 ? -23.886 29.036 -18.772 1.00 57.94 284 HIS A O 1
ATOM 2295 N N . THR A 1 285 ? -23.292 30.503 -17.196 1.00 56.16 285 THR A N 1
ATOM 2296 C CA . THR A 1 285 ? -21.891 30.678 -17.626 1.00 56.16 285 THR A CA 1
ATOM 2297 C C . THR A 1 285 ? -20.896 29.889 -16.773 1.00 56.16 285 THR A C 1
ATOM 2299 O O . THR A 1 285 ? -19.736 29.727 -17.158 1.00 56.16 285 THR A O 1
ATOM 2302 N N . LEU A 1 286 ? -21.334 29.383 -15.615 1.00 63.06 286 LEU A N 1
ATOM 2303 C CA . LEU A 1 286 ? -20.478 28.666 -14.675 1.00 63.06 286 LEU A CA 1
ATOM 2304 C C . LEU A 1 286 ? -20.236 27.225 -15.136 1.00 63.06 286 LEU A C 1
ATOM 2306 O O . LEU A 1 286 ? -21.072 26.617 -15.811 1.00 63.06 286 LEU A O 1
ATOM 2310 N N . LYS A 1 287 ? -19.056 26.696 -14.794 1.00 51.97 287 LYS A N 1
ATOM 2311 C CA . LYS A 1 287 ? -18.625 25.345 -15.172 1.00 51.97 287 LYS A CA 1
ATOM 2312 C C . LYS A 1 287 ? -19.165 24.328 -14.170 1.00 51.97 287 LYS A C 1
ATOM 2314 O O . LYS A 1 287 ? -19.096 24.556 -12.964 1.00 51.97 287 LYS A O 1
ATOM 2319 N N . PHE A 1 288 ? -19.657 23.197 -14.670 1.00 52.59 288 PHE A N 1
ATOM 2320 C CA . PHE A 1 288 ? -20.119 22.099 -13.821 1.00 52.59 288 PHE A CA 1
ATOM 2321 C C . PHE A 1 288 ? -18.986 21.533 -12.954 1.00 52.59 288 PHE A C 1
ATOM 2323 O O . PHE A 1 288 ? -17.822 21.538 -13.356 1.00 52.59 288 PHE A O 1
ATOM 2330 N N . GLY A 1 289 ? -19.334 21.059 -11.758 1.00 48.44 289 GLY A N 1
ATOM 2331 C CA . GLY A 1 289 ? -18.409 20.432 -10.811 1.00 48.44 289 GLY A CA 1
ATOM 2332 C C . GLY A 1 289 ? -17.434 21.393 -10.124 1.00 48.44 289 GLY A C 1
ATOM 2333 O O . GLY A 1 289 ? -16.565 20.934 -9.388 1.00 48.44 289 GLY A O 1
ATOM 2334 N N . GLN A 1 290 ? -17.548 22.708 -10.349 1.00 53.00 290 GLN A N 1
ATOM 2335 C CA . GLN A 1 290 ? -16.756 23.712 -9.636 1.00 53.00 290 GLN A CA 1
ATOM 2336 C C . GLN A 1 290 ? -17.508 24.289 -8.438 1.00 53.00 290 GLN A C 1
ATOM 2338 O O . GLN A 1 290 ? -18.720 24.515 -8.486 1.00 53.00 290 GLN A O 1
ATOM 2343 N N . ASN A 1 291 ? -16.734 24.578 -7.393 1.00 59.94 291 ASN A N 1
ATOM 2344 C CA . ASN A 1 291 ? -17.189 25.255 -6.192 1.00 59.94 291 ASN A CA 1
ATOM 2345 C C . ASN A 1 291 ? -17.178 26.769 -6.420 1.00 59.94 291 ASN A C 1
ATOM 2347 O O . ASN A 1 291 ? -16.139 27.358 -6.737 1.00 59.94 291 ASN A O 1
ATOM 2351 N N . TYR A 1 292 ? -18.327 27.403 -6.207 1.00 66.25 292 TYR A N 1
ATOM 2352 C CA . TYR A 1 292 ? -18.473 28.852 -6.265 1.00 66.25 292 TYR A CA 1
ATOM 2353 C C . TYR A 1 292 ? -18.991 29.360 -4.932 1.00 66.25 292 TYR A C 1
ATOM 2355 O O . TYR A 1 292 ? -20.055 28.953 -4.472 1.00 66.25 292 TYR A O 1
ATOM 2363 N N . SER A 1 293 ? -18.233 30.260 -4.316 1.00 69.94 293 SER A N 1
ATOM 2364 C CA . SER A 1 293 ? -18.613 30.875 -3.048 1.00 69.94 293 SER A CA 1
ATOM 2365 C C . SER A 1 293 ? -19.224 32.247 -3.295 1.00 69.94 293 SER A C 1
ATOM 2367 O O . SER A 1 293 ? -18.644 33.060 -4.020 1.00 69.94 293 SER A O 1
ATOM 2369 N N . SER A 1 294 ? -20.378 32.504 -2.686 1.00 69.12 294 SER A N 1
ATOM 2370 C CA . SER A 1 294 ? -21.032 33.811 -2.706 1.00 69.12 294 SER A CA 1
ATOM 2371 C C . SER A 1 294 ? -21.716 34.112 -1.379 1.00 69.12 294 SER A C 1
ATOM 2373 O O . SER A 1 294 ? -22.073 33.213 -0.617 1.00 69.12 294 SER A O 1
ATOM 2375 N N . ILE A 1 295 ? -21.925 35.396 -1.106 1.00 73.75 295 ILE A N 1
ATOM 2376 C CA . ILE A 1 295 ? -22.649 35.854 0.077 1.00 73.75 295 ILE A CA 1
ATOM 2377 C C . ILE A 1 295 ? -24.150 35.731 -0.201 1.00 73.75 295 ILE A C 1
ATOM 2379 O O . ILE A 1 295 ? -24.684 36.428 -1.058 1.00 73.75 295 ILE A O 1
ATOM 2383 N N . ILE A 1 296 ? -24.822 34.844 0.532 1.00 81.88 296 ILE A N 1
ATOM 2384 C CA . ILE A 1 296 ? -26.255 34.562 0.396 1.00 81.88 296 ILE A CA 1
ATOM 2385 C C . ILE A 1 296 ? -26.951 34.912 1.712 1.00 81.88 296 ILE A C 1
ATOM 2387 O O . ILE A 1 296 ? -26.448 34.589 2.792 1.00 81.88 296 ILE A O 1
ATOM 2391 N N . THR A 1 297 ? -28.120 35.548 1.613 1.00 84.25 297 THR A N 1
ATOM 2392 C CA . THR A 1 297 ? -29.028 35.792 2.741 1.00 84.25 297 THR A CA 1
ATOM 2393 C C . THR A 1 297 ? -30.205 34.828 2.664 1.00 84.25 297 THR A C 1
ATOM 2395 O O . THR A 1 297 ? -30.851 34.728 1.622 1.00 84.25 297 THR A O 1
ATOM 2398 N N . GLY A 1 298 ? -30.487 34.120 3.756 1.00 87.62 298 GLY A N 1
ATOM 2399 C CA . GLY A 1 298 ? -31.605 33.184 3.830 1.00 87.62 298 GLY A CA 1
ATOM 2400 C C . GLY A 1 298 ? -32.943 33.915 3.738 1.00 87.62 298 GLY A C 1
ATOM 2401 O O . GLY A 1 298 ? -33.123 34.956 4.367 1.00 87.62 298 GLY A O 1
ATOM 2402 N N . THR A 1 299 ? -33.888 33.368 2.976 1.00 87.94 299 THR A N 1
ATOM 2403 C CA . THR A 1 299 ? -35.258 33.893 2.836 1.00 87.94 299 THR A CA 1
ATOM 2404 C C . THR A 1 299 ? -36.258 32.740 2.777 1.00 87.94 299 THR A C 1
ATOM 2406 O O . THR A 1 299 ? -35.870 31.596 2.574 1.00 87.94 299 THR A O 1
ATOM 2409 N N . THR A 1 300 ? -37.539 33.012 3.009 1.00 89.75 300 THR A N 1
ATOM 2410 C CA . THR A 1 300 ? -38.618 32.005 2.980 1.00 89.75 300 THR A CA 1
ATOM 2411 C C . THR A 1 300 ? -39.613 32.221 1.842 1.00 89.75 300 THR A C 1
ATOM 2413 O O . THR A 1 300 ? -40.606 31.506 1.760 1.00 89.75 300 THR A O 1
ATOM 2416 N N . ASN A 1 301 ? -39.381 33.229 0.995 1.00 83.88 301 ASN A N 1
ATOM 2417 C CA . ASN A 1 301 ? -40.364 33.717 0.022 1.00 83.88 301 ASN A CA 1
ATOM 2418 C C . ASN A 1 301 ? -40.030 33.350 -1.433 1.00 83.88 301 ASN A C 1
ATOM 2420 O O . ASN A 1 301 ? -40.827 33.626 -2.328 1.00 83.88 301 ASN A O 1
ATOM 2424 N N . GLY A 1 302 ? -38.851 32.783 -1.692 1.00 83.81 302 GLY A N 1
ATOM 2425 C CA . GLY A 1 302 ? -38.431 32.381 -3.030 1.00 83.81 302 GLY A CA 1
ATOM 2426 C C . GLY A 1 302 ? -39.037 31.045 -3.452 1.00 83.81 302 GLY A C 1
ATOM 2427 O O . GLY A 1 302 ? -39.434 30.221 -2.632 1.00 83.81 302 GLY A O 1
ATOM 2428 N N . THR A 1 303 ? -39.115 30.817 -4.761 1.00 88.31 303 THR A N 1
ATOM 2429 C CA . THR A 1 303 ? -39.574 29.530 -5.302 1.00 88.31 303 THR A CA 1
ATOM 2430 C C . THR A 1 303 ? -38.379 28.612 -5.515 1.00 88.31 303 THR A C 1
ATOM 2432 O O . THR A 1 303 ? -37.361 29.038 -6.057 1.00 88.31 303 THR A O 1
ATOM 2435 N N . ILE A 1 304 ? -38.502 27.353 -5.102 1.00 92.06 304 ILE A N 1
ATOM 2436 C CA . ILE A 1 304 ? -37.458 26.342 -5.274 1.00 92.06 304 ILE A CA 1
ATOM 2437 C C . ILE A 1 304 ? -38.050 25.052 -5.842 1.00 92.06 304 ILE A C 1
ATOM 2439 O O . ILE A 1 304 ? -39.168 24.663 -5.493 1.00 92.06 304 ILE A O 1
ATOM 2443 N N . TYR A 1 305 ? -37.286 24.385 -6.703 1.00 81.81 305 TYR A N 1
ATOM 2444 C CA . TYR A 1 305 ? -37.669 23.128 -7.338 1.00 81.81 305 TYR A CA 1
ATOM 2445 C C . TYR A 1 305 ? -36.633 22.056 -7.017 1.00 81.81 305 TYR A C 1
ATOM 2447 O O . TYR A 1 305 ? -35.458 22.206 -7.357 1.00 81.81 305 TYR A O 1
ATOM 2455 N N . GLY A 1 306 ? -37.069 20.974 -6.376 1.00 76.12 306 GLY A N 1
ATOM 2456 C CA . GLY A 1 306 ? -36.196 19.887 -5.934 1.00 76.12 306 GLY A CA 1
ATOM 2457 C C . GLY A 1 306 ? -35.817 19.919 -4.457 1.00 76.12 306 GLY A C 1
ATOM 2458 O O . GLY A 1 306 ? -36.157 20.836 -3.708 1.00 76.12 306 GLY A O 1
ATOM 2459 N N . THR A 1 307 ? -35.091 18.885 -4.048 1.00 74.88 307 THR A N 1
ATOM 2460 C CA . THR A 1 307 ? -34.659 18.647 -2.668 1.00 74.88 307 THR A CA 1
ATOM 2461 C C . THR A 1 307 ? -33.165 18.394 -2.669 1.00 74.88 307 THR A C 1
ATOM 2463 O O . THR A 1 307 ? -32.707 17.461 -3.333 1.00 74.88 307 THR A O 1
ATOM 2466 N N . ASN A 1 308 ? -32.408 19.212 -1.930 1.00 71.06 308 ASN A N 1
ATOM 2467 C CA . ASN A 1 308 ? -30.942 19.175 -1.787 1.00 71.06 308 ASN A CA 1
ATOM 2468 C C . ASN A 1 308 ? -30.133 19.428 -3.076 1.00 71.06 308 ASN A C 1
ATOM 2470 O O . ASN A 1 308 ? -29.043 19.996 -3.010 1.00 71.06 308 ASN A O 1
ATOM 2474 N N . ILE A 1 309 ? -30.674 19.061 -4.237 1.00 72.69 309 ILE A N 1
ATOM 2475 C CA . ILE A 1 309 ? -30.247 19.502 -5.561 1.00 72.69 309 ILE A CA 1
ATOM 2476 C C . ILE A 1 309 ? -31.411 20.269 -6.170 1.00 72.69 309 ILE A C 1
ATOM 2478 O O . ILE A 1 309 ? -32.481 19.708 -6.416 1.00 72.69 309 ILE A O 1
ATOM 2482 N N . TYR A 1 310 ? -31.182 21.553 -6.390 1.00 79.94 310 TYR A N 1
ATOM 2483 C CA . TYR A 1 310 ? -32.201 22.501 -6.801 1.00 79.94 310 TYR A CA 1
ATOM 2484 C C . TYR A 1 310 ? -32.016 22.843 -8.274 1.00 79.94 310 TYR A C 1
ATOM 2486 O O . TYR A 1 310 ? -30.884 22.988 -8.742 1.00 79.94 310 TYR A O 1
ATOM 2494 N N . ALA A 1 311 ? -33.109 22.948 -9.029 1.00 79.88 311 ALA A N 1
ATOM 2495 C CA . ALA A 1 311 ? -33.038 23.401 -10.418 1.00 79.88 311 ALA A CA 1
ATOM 2496 C C . ALA A 1 311 ? -32.405 24.800 -10.481 1.00 79.88 311 ALA A C 1
ATOM 2498 O O . ALA A 1 311 ? -32.601 25.589 -9.560 1.00 79.88 311 ALA A O 1
ATOM 2499 N N . GLU A 1 312 ? -31.680 25.123 -11.555 1.00 79.31 312 GLU A N 1
ATOM 2500 C CA . GLU A 1 312 ? -30.971 26.410 -11.702 1.00 79.31 312 GLU A CA 1
ATOM 2501 C C . GLU A 1 312 ? -31.862 27.639 -11.459 1.00 79.31 312 GLU A C 1
ATOM 2503 O O . GLU A 1 312 ? -31.391 28.628 -10.906 1.00 79.31 312 GLU A O 1
ATOM 2508 N N . GLY A 1 313 ? -33.150 27.568 -11.811 1.00 77.94 313 GLY A N 1
ATOM 2509 C CA . GLY A 1 313 ? -34.118 28.641 -11.563 1.00 77.94 313 GLY A CA 1
ATOM 2510 C C . GLY A 1 313 ? -34.606 28.772 -10.112 1.00 77.94 313 GLY A C 1
ATOM 2511 O O . GLY A 1 313 ? -35.493 29.581 -9.853 1.00 77.94 313 GLY A O 1
ATOM 2512 N N . SER A 1 314 ? -34.094 27.966 -9.179 1.00 86.19 314 SER A N 1
ATOM 2513 C CA . SER A 1 314 ? -34.486 28.002 -7.766 1.00 86.19 314 SER A CA 1
ATOM 2514 C C . SER A 1 314 ? -33.811 29.156 -7.025 1.00 86.19 314 SER A C 1
ATOM 2516 O O . SER A 1 314 ? -32.645 29.468 -7.257 1.00 86.19 314 SER A O 1
ATOM 2518 N N . ASP A 1 315 ? -34.533 29.771 -6.090 1.00 88.12 315 ASP A N 1
ATOM 2519 C CA . ASP A 1 315 ? -33.990 30.837 -5.252 1.00 88.12 315 ASP A CA 1
ATOM 2520 C C . ASP A 1 315 ? -32.945 30.304 -4.255 1.00 88.12 315 ASP A C 1
ATOM 2522 O O . ASP A 1 315 ? -33.235 29.451 -3.413 1.00 88.12 315 ASP A O 1
ATOM 2526 N N . TYR A 1 316 ? -31.723 30.837 -4.312 1.00 86.38 316 TYR A N 1
ATOM 2527 C CA . TYR A 1 316 ? -30.600 30.370 -3.494 1.00 86.38 316 TYR A CA 1
ATOM 2528 C C . TYR A 1 316 ? -30.807 30.591 -1.994 1.00 86.38 316 TYR A C 1
ATOM 2530 O O . TYR A 1 316 ? -30.441 29.727 -1.197 1.00 86.38 316 TYR A O 1
ATOM 2538 N N . GLY A 1 317 ? -31.390 31.727 -1.600 1.00 84.56 317 GLY A N 1
ATOM 2539 C CA . GLY A 1 317 ? -31.644 32.040 -0.194 1.00 84.56 317 GLY A CA 1
ATOM 2540 C C . GLY A 1 317 ? -32.688 31.104 0.408 1.00 84.56 317 GLY A C 1
ATOM 2541 O O . GLY A 1 317 ? -32.498 30.589 1.509 1.00 84.56 317 GLY A O 1
ATOM 2542 N N . THR A 1 318 ? -33.746 30.813 -0.346 1.00 86.69 318 THR A N 1
ATOM 2543 C CA . THR A 1 318 ? -34.807 29.883 0.052 1.00 86.69 318 THR A CA 1
ATOM 2544 C C . THR A 1 318 ? -34.336 28.440 0.026 1.00 86.69 318 THR A C 1
ATOM 2546 O O . THR A 1 318 ? -34.631 27.687 0.950 1.00 86.69 318 THR A O 1
ATOM 2549 N N . ALA A 1 319 ? -33.524 28.060 -0.960 1.00 87.94 319 ALA A N 1
ATOM 2550 C CA . ALA A 1 319 ? -32.906 26.741 -1.021 1.00 87.94 319 ALA A CA 1
ATOM 2551 C C . ALA A 1 319 ? -31.928 26.513 0.143 1.00 87.94 319 ALA A C 1
ATOM 2553 O O . ALA A 1 319 ? -31.867 25.411 0.684 1.00 87.94 319 ALA A O 1
ATOM 2554 N N . ALA A 1 320 ? -31.186 27.545 0.562 1.00 85.75 320 ALA A N 1
ATOM 2555 C CA . ALA A 1 320 ? -30.280 27.467 1.706 1.00 85.75 320 ALA A CA 1
ATOM 2556 C C . ALA A 1 320 ? -31.037 27.311 3.034 1.00 85.75 320 ALA A C 1
ATOM 2558 O O . ALA A 1 320 ? -30.583 26.567 3.905 1.00 85.75 320 ALA A O 1
ATOM 2559 N N . VAL A 1 321 ? -32.196 27.965 3.188 1.00 84.94 321 VAL A N 1
ATOM 2560 C CA . VAL A 1 321 ? -33.076 27.762 4.352 1.00 84.94 321 VAL A CA 1
ATOM 2561 C C . VAL A 1 321 ? -33.721 26.379 4.306 1.00 84.94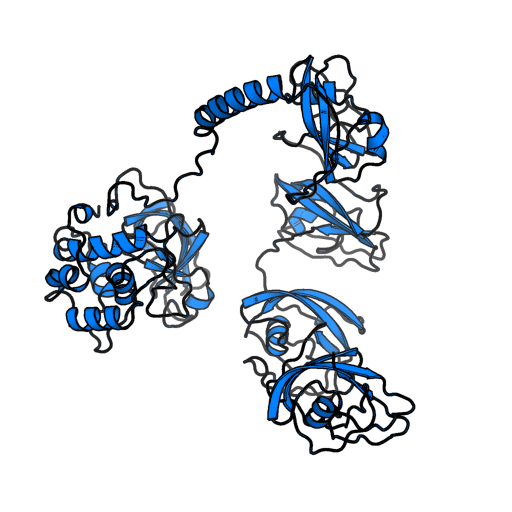 321 VAL A C 1
ATOM 2563 O O . VAL A 1 321 ? -33.660 25.657 5.297 1.00 84.94 321 VAL A O 1
ATOM 2566 N N . HIS A 1 322 ? -34.250 25.964 3.151 1.00 87.88 322 HIS A N 1
ATOM 2567 C CA . HIS A 1 322 ? -34.806 24.624 2.945 1.00 87.88 322 HIS A CA 1
ATOM 2568 C C . HIS A 1 322 ? -33.782 23.529 3.284 1.00 87.88 322 HIS A C 1
ATOM 2570 O O . HIS A 1 322 ? -34.110 22.590 3.999 1.00 87.88 322 HIS A O 1
ATOM 2576 N N . ALA A 1 323 ? -32.521 23.681 2.865 1.00 76.69 323 ALA A N 1
ATOM 2577 C CA . ALA A 1 323 ? -31.424 22.761 3.183 1.00 76.69 323 ALA A CA 1
ATOM 2578 C C . ALA A 1 323 ? -30.917 22.847 4.641 1.00 76.69 323 ALA A C 1
ATOM 2580 O O . ALA A 1 323 ? -30.037 22.080 5.026 1.00 76.69 323 ALA A O 1
ATOM 2581 N N . GLY A 1 324 ? -31.417 23.788 5.450 1.00 81.44 324 GLY A N 1
ATOM 2582 C CA . GLY A 1 324 ? -31.011 23.970 6.850 1.00 81.44 324 GLY A CA 1
ATOM 2583 C C . GLY A 1 324 ? -29.649 24.648 7.041 1.00 81.44 324 GLY A C 1
ATOM 2584 O O . GLY A 1 324 ? -29.082 24.608 8.131 1.00 81.44 324 GLY A O 1
ATOM 2585 N N . ILE A 1 325 ? -29.113 25.278 5.995 1.00 81.00 325 ILE A N 1
ATOM 2586 C CA . ILE A 1 325 ? -27.790 25.923 5.990 1.00 81.00 325 ILE A CA 1
ATOM 2587 C C . ILE A 1 325 ? -27.867 27.346 6.551 1.00 81.00 325 ILE A C 1
ATOM 2589 O O . ILE A 1 325 ? -26.938 27.807 7.222 1.00 81.00 325 ILE A O 1
ATOM 2593 N N . LEU A 1 326 ? -28.979 28.036 6.285 1.00 82.12 326 LEU A N 1
ATOM 2594 C CA . LEU A 1 326 ? -29.268 29.376 6.790 1.00 82.12 326 LEU A CA 1
ATOM 2595 C C . LEU A 1 326 ? -30.586 29.410 7.548 1.00 82.12 326 LEU A C 1
ATOM 2597 O O . LEU A 1 326 ? -31.530 28.691 7.233 1.00 82.12 326 LEU A O 1
ATOM 2601 N N . ARG A 1 327 ? -30.675 30.320 8.515 1.00 88.19 327 ARG A N 1
ATOM 2602 C CA . ARG A 1 327 ? -31.959 30.791 9.044 1.00 88.19 327 ARG A CA 1
ATOM 2603 C C . ARG A 1 327 ? -32.492 31.943 8.189 1.00 88.19 327 ARG A C 1
ATOM 2605 O O . ARG A 1 327 ? -31.729 32.624 7.505 1.00 88.19 327 ARG A O 1
ATOM 2612 N N . ASN A 1 328 ? -33.799 32.194 8.258 1.00 89.44 328 ASN A N 1
ATOM 2613 C CA . ASN A 1 328 ? -34.398 33.356 7.599 1.00 89.44 328 ASN A CA 1
ATOM 2614 C C . ASN A 1 328 ? -33.729 34.659 8.085 1.00 89.44 328 ASN A C 1
ATOM 2616 O O . ASN A 1 328 ? -33.631 34.883 9.292 1.00 89.44 328 ASN A O 1
ATOM 2620 N N . GLY A 1 329 ? -33.253 35.489 7.155 1.00 81.06 329 GLY A N 1
ATOM 2621 C CA . GLY A 1 329 ? -32.524 36.732 7.426 1.00 81.06 329 GLY A CA 1
ATOM 2622 C C . GLY A 1 329 ? -31.034 36.577 7.763 1.00 81.06 329 GLY A C 1
ATOM 2623 O O . GLY A 1 329 ? -30.356 37.583 7.954 1.00 81.06 329 GLY A O 1
ATOM 2624 N N . GLU A 1 330 ? -30.494 35.356 7.840 1.00 81.50 330 GLU A N 1
ATOM 2625 C CA . GLU A 1 330 ? -29.073 35.119 8.120 1.00 81.50 330 GLU A CA 1
ATOM 2626 C C . GLU A 1 330 ? -28.234 35.233 6.839 1.00 81.50 330 GLU A C 1
ATOM 2628 O O . GLU A 1 330 ? -28.555 34.599 5.837 1.00 81.50 330 GLU A O 1
ATOM 2633 N N . THR A 1 331 ? -27.138 35.997 6.878 1.00 79.81 331 THR A N 1
ATOM 2634 C CA . THR A 1 331 ? -26.230 36.193 5.736 1.00 79.81 331 THR A CA 1
ATOM 2635 C C . THR A 1 331 ? -24.883 35.521 5.981 1.00 79.81 331 THR A C 1
ATOM 2637 O O . THR A 1 331 ? -24.200 35.837 6.958 1.00 79.81 331 THR A O 1
ATOM 2640 N N . LYS A 1 332 ? -24.459 34.621 5.086 1.00 75.94 332 LYS A N 1
ATOM 2641 C CA . LYS A 1 332 ? -23.132 33.976 5.132 1.00 75.94 332 LYS A CA 1
ATOM 2642 C C . LYS A 1 332 ? -22.538 33.824 3.738 1.00 75.94 332 LYS A C 1
ATOM 2644 O O . LYS A 1 332 ? -23.258 33.789 2.747 1.00 75.94 332 LYS A O 1
ATOM 2649 N N . ASN A 1 333 ? -21.215 33.682 3.680 1.00 74.50 333 ASN A N 1
ATOM 2650 C CA . ASN A 1 333 ? -20.548 33.178 2.485 1.00 74.50 333 ASN A CA 1
ATOM 2651 C C . ASN A 1 333 ? -20.807 31.668 2.380 1.00 74.50 333 ASN A C 1
ATOM 2653 O O . ASN A 1 333 ? -20.408 30.917 3.271 1.00 74.50 333 ASN A O 1
ATOM 2657 N N . ILE A 1 334 ? -21.505 31.250 1.331 1.00 75.06 334 ILE A N 1
ATOM 2658 C CA . ILE A 1 334 ? -21.915 29.871 1.085 1.00 75.06 334 ILE A CA 1
ATOM 2659 C C . ILE A 1 334 ? -21.317 29.408 -0.230 1.00 75.06 334 ILE A C 1
ATOM 2661 O O . ILE A 1 334 ? -21.351 30.124 -1.231 1.00 75.06 334 ILE A O 1
ATOM 2665 N N . THR A 1 335 ? -20.809 28.182 -0.219 1.00 70.00 335 THR A N 1
ATOM 2666 C CA . THR A 1 335 ? -20.303 27.511 -1.409 1.00 70.00 335 THR A CA 1
ATOM 2667 C C . THR A 1 335 ? -21.394 26.651 -2.027 1.00 70.00 335 THR A C 1
ATOM 2669 O O . THR A 1 335 ? -21.975 25.782 -1.368 1.00 70.00 335 THR A O 1
ATOM 2672 N N . ILE A 1 336 ? -21.670 26.915 -3.301 1.00 73.06 336 ILE A N 1
ATOM 2673 C CA . ILE A 1 336 ? -22.505 26.070 -4.145 1.00 73.06 336 ILE A CA 1
ATOM 2674 C C . ILE A 1 336 ? -21.640 25.268 -5.111 1.00 73.06 336 ILE A C 1
ATOM 2676 O O . ILE A 1 336 ? -20.553 25.696 -5.506 1.00 73.06 336 ILE A O 1
ATOM 2680 N N . ILE A 1 337 ? -22.171 24.131 -5.534 1.00 64.94 337 ILE A N 1
ATOM 2681 C CA . ILE A 1 337 ? -21.623 23.302 -6.599 1.00 64.94 337 ILE A CA 1
ATOM 2682 C C . ILE A 1 337 ? -22.606 23.375 -7.759 1.00 64.94 337 ILE A C 1
ATOM 2684 O O . ILE A 1 337 ? -23.788 23.075 -7.585 1.00 64.94 337 ILE A O 1
ATOM 2688 N N . VAL A 1 338 ? -22.133 23.792 -8.934 1.00 65.75 338 VAL A N 1
ATOM 2689 C CA . VAL A 1 338 ? -22.958 23.827 -10.151 1.00 65.75 338 VAL A CA 1
ATOM 2690 C C . VAL A 1 338 ? -22.974 22.435 -10.768 1.00 65.75 338 VAL A C 1
ATOM 2692 O O . VAL A 1 338 ? -21.926 21.830 -10.991 1.00 65.75 338 VAL A O 1
ATOM 2695 N N . LEU A 1 339 ? -24.164 21.919 -11.046 1.00 58.41 339 LEU A N 1
ATOM 2696 C CA . LEU A 1 339 ? -24.409 20.536 -11.440 1.00 58.41 339 LEU A CA 1
ATOM 2697 C C . LEU A 1 339 ? -25.200 20.474 -12.757 1.00 58.41 339 LEU A C 1
ATOM 2699 O O . LEU A 1 339 ? -25.940 21.411 -13.076 1.00 58.41 339 LEU A O 1
ATOM 2703 N N . PRO A 1 340 ? -25.089 19.380 -13.531 1.00 54.69 340 PRO A N 1
ATOM 2704 C CA . PRO A 1 340 ? -25.986 19.136 -14.656 1.00 54.69 340 PRO A CA 1
ATOM 2705 C C . PRO A 1 340 ? -27.452 19.140 -14.214 1.00 54.69 340 PRO A C 1
ATOM 2707 O O . PRO A 1 340 ? -27.776 18.863 -13.055 1.00 54.69 340 PRO A O 1
ATOM 2710 N N . GLY A 1 341 ? -28.357 19.477 -15.125 1.00 58.84 341 GLY A N 1
ATOM 2711 C CA . GLY A 1 341 ? -29.783 19.392 -14.843 1.00 58.84 341 GLY A CA 1
ATOM 2712 C C . GLY A 1 341 ? -30.258 17.949 -14.661 1.00 58.84 341 GLY A C 1
ATOM 2713 O O . GLY A 1 341 ? -29.622 17.006 -15.130 1.00 58.84 341 GLY A O 1
ATOM 2714 N N . ARG A 1 342 ? -31.361 17.769 -13.936 1.00 56.41 342 ARG A N 1
ATOM 2715 C CA . ARG A 1 342 ? -32.009 16.468 -13.729 1.00 56.41 342 ARG A CA 1
ATOM 2716 C C . ARG A 1 342 ? -33.235 16.367 -14.619 1.00 56.41 342 ARG A C 1
ATOM 2718 O O . ARG A 1 342 ? -33.846 17.388 -14.913 1.00 56.41 342 ARG A O 1
ATOM 2725 N N . THR A 1 343 ? -33.619 15.145 -14.976 1.00 50.47 343 THR A N 1
ATOM 2726 C CA . THR A 1 343 ? -34.872 14.850 -15.693 1.00 50.47 343 THR A CA 1
ATOM 2727 C C . THR A 1 343 ? -36.107 14.988 -14.799 1.00 50.47 343 THR A C 1
ATOM 2729 O O . THR A 1 343 ? -37.209 15.206 -15.301 1.00 50.47 343 THR A O 1
ATOM 2732 N N . LEU A 1 344 ? -35.919 14.896 -13.477 1.00 56.12 344 LEU A N 1
ATOM 2733 C CA . LEU A 1 344 ? -36.950 15.104 -12.468 1.00 56.12 344 LEU A CA 1
ATOM 2734 C C . LEU A 1 344 ? -36.343 15.676 -11.177 1.00 56.12 344 LEU A C 1
ATOM 2736 O O . LEU A 1 344 ? -35.325 15.195 -10.673 1.00 56.12 344 LEU A O 1
ATOM 2740 N N . TYR A 1 345 ? -37.014 16.677 -10.619 1.00 70.44 345 TYR A N 1
ATOM 2741 C CA . TYR A 1 345 ? -36.768 17.243 -9.300 1.00 70.44 345 TYR A CA 1
ATOM 2742 C C . TYR A 1 345 ? -37.967 16.912 -8.423 1.00 70.44 345 TYR A C 1
ATOM 2744 O O . TYR A 1 345 ? -39.078 17.336 -8.725 1.00 70.44 345 TYR A O 1
ATOM 2752 N N . THR A 1 346 ? -37.754 16.152 -7.355 1.00 69.25 346 THR A N 1
ATOM 2753 C CA . THR A 1 346 ? -38.820 15.773 -6.419 1.00 69.25 346 THR A CA 1
ATOM 2754 C C . THR A 1 346 ? -39.011 16.864 -5.369 1.00 69.25 346 THR A C 1
ATOM 2756 O O . THR A 1 346 ? -38.030 17.385 -4.845 1.00 69.25 346 THR A O 1
ATOM 2759 N N . ALA A 1 347 ? -40.261 17.208 -5.065 1.00 73.38 347 ALA A N 1
ATOM 2760 C CA . ALA A 1 347 ? -40.617 18.114 -3.976 1.00 73.38 347 ALA A CA 1
ATOM 2761 C C . ALA A 1 347 ? -40.352 17.496 -2.598 1.00 73.38 347 ALA A C 1
ATOM 2763 O O . ALA A 1 347 ? -40.575 16.305 -2.385 1.00 73.38 347 ALA A O 1
ATOM 2764 N N . SER A 1 348 ? -40.019 18.339 -1.626 1.00 70.12 348 SER A N 1
ATOM 2765 C CA . SER A 1 348 ? -40.082 18.002 -0.205 1.00 70.12 348 SER A CA 1
ATOM 2766 C C . SER A 1 348 ? -40.429 19.223 0.631 1.00 70.12 348 SER A C 1
ATOM 2768 O O . SER A 1 348 ? -40.278 20.355 0.179 1.00 70.12 348 SER A O 1
ATOM 2770 N N . THR A 1 349 ? -40.795 18.995 1.889 1.00 83.62 349 THR A N 1
ATOM 2771 C CA . THR A 1 349 ? -40.829 20.050 2.901 1.00 83.62 349 THR A CA 1
ATOM 2772 C C . THR A 1 349 ? -39.697 19.821 3.893 1.00 83.62 349 THR A C 1
ATOM 2774 O O . THR A 1 349 ? -39.681 18.806 4.587 1.00 83.62 349 THR A O 1
ATOM 2777 N N . GLN A 1 350 ? -38.748 20.753 3.967 1.00 72.06 350 GLN A N 1
ATOM 2778 C CA . GLN A 1 350 ? -37.627 20.715 4.906 1.00 72.06 350 GLN A CA 1
ATOM 2779 C C . GLN A 1 350 ? -37.436 22.079 5.557 1.00 72.06 350 GLN A C 1
ATOM 2781 O O . GLN A 1 350 ? -37.616 23.119 4.927 1.00 72.06 350 GLN A O 1
ATOM 2786 N N . ASN A 1 351 ? -37.085 22.071 6.847 1.00 80.06 351 ASN A N 1
ATOM 2787 C CA . ASN A 1 351 ? -36.781 23.281 7.619 1.00 80.06 351 ASN A CA 1
ATOM 2788 C C . ASN A 1 351 ? -37.861 24.383 7.505 1.00 80.06 351 ASN A C 1
ATOM 2790 O O . ASN A 1 351 ? -37.562 25.574 7.514 1.00 80.06 351 ASN A O 1
ATOM 2794 N N . GLY A 1 352 ? -39.132 23.974 7.402 1.00 80.50 352 GLY A N 1
ATOM 2795 C CA . GLY A 1 352 ? -40.287 24.874 7.301 1.00 80.50 352 GLY A CA 1
ATOM 2796 C C . GLY A 1 352 ? -40.569 25.436 5.902 1.00 80.50 352 GLY A C 1
ATOM 2797 O O . GLY A 1 352 ? -41.500 26.222 5.760 1.00 80.50 352 GLY A O 1
ATOM 2798 N N . ILE A 1 353 ? -39.816 25.029 4.877 1.00 88.50 353 ILE A N 1
ATOM 2799 C CA . ILE A 1 353 ? -39.979 25.452 3.480 1.00 88.50 353 ILE A CA 1
ATOM 2800 C C . ILE A 1 353 ? -40.405 24.257 2.636 1.00 88.50 353 ILE A C 1
ATOM 2802 O O . ILE A 1 353 ? -39.876 23.164 2.814 1.00 88.50 353 ILE A O 1
ATOM 2806 N N . SER A 1 354 ? -41.348 24.455 1.714 1.00 87.69 354 SER A N 1
ATOM 2807 C CA . SER A 1 354 ? -41.757 23.425 0.749 1.00 87.69 354 SER A CA 1
ATOM 2808 C C . SER A 1 354 ? -41.207 23.749 -0.633 1.00 87.69 354 SER A C 1
ATOM 2810 O O . SER A 1 354 ? -41.355 24.876 -1.103 1.00 87.69 354 SER A O 1
ATOM 2812 N N . SER A 1 355 ? -40.584 22.768 -1.281 1.00 88.88 355 SER A N 1
ATOM 2813 C CA . SER A 1 355 ? -40.185 22.846 -2.683 1.00 88.88 355 SER A CA 1
ATOM 2814 C C . SER A 1 355 ? -41.250 22.260 -3.607 1.00 88.88 355 SER A C 1
ATOM 2816 O O . SER A 1 355 ? -42.136 21.521 -3.178 1.00 88.88 355 SER A O 1
ATOM 2818 N N . TYR A 1 356 ? -41.168 22.591 -4.894 1.00 77.25 356 TYR A N 1
ATOM 2819 C CA . TYR A 1 356 ? -42.037 22.032 -5.927 1.00 77.25 356 TYR A CA 1
ATOM 2820 C C . TYR A 1 356 ? -41.331 20.925 -6.705 1.00 77.25 356 TYR A C 1
ATOM 2822 O O . TYR A 1 356 ? -40.108 20.936 -6.872 1.00 77.25 356 TYR A O 1
ATOM 2830 N N . SER A 1 357 ? -42.123 19.978 -7.211 1.00 69.88 357 SER A N 1
ATOM 2831 C CA . SER A 1 357 ? -41.608 18.997 -8.158 1.00 69.88 357 SER A CA 1
ATOM 2832 C C . SER A 1 357 ? -41.545 19.643 -9.534 1.00 69.88 357 SER A C 1
ATOM 2834 O O . SER A 1 357 ? -42.430 20.421 -9.891 1.00 69.88 357 SER A O 1
ATOM 2836 N N . TYR A 1 358 ? -40.523 19.322 -10.315 1.00 71.00 358 TYR A N 1
ATOM 2837 C CA . TYR A 1 358 ? -40.382 19.836 -11.673 1.00 71.00 358 TYR A CA 1
ATOM 2838 C C . TYR A 1 358 ? -39.761 18.787 -12.585 1.00 71.00 358 TYR A C 1
ATOM 2840 O O . TYR A 1 358 ? -39.026 17.921 -12.116 1.00 71.00 358 TYR A O 1
ATOM 2848 N N . GLY A 1 359 ? -40.074 18.859 -13.878 1.00 63.06 359 GLY A N 1
ATOM 2849 C CA . GLY A 1 359 ? -39.500 17.979 -14.894 1.00 63.06 359 GLY A CA 1
ATOM 2850 C C . GLY A 1 359 ? -38.048 18.333 -15.218 1.00 63.06 359 GLY A C 1
ATOM 2851 O O . GLY A 1 359 ? -37.297 18.809 -14.367 1.00 63.06 359 GLY A O 1
ATOM 2852 N N . SER A 1 360 ? -37.652 18.121 -16.470 1.00 58.97 360 SER A N 1
ATOM 2853 C CA . SER A 1 360 ? -36.258 18.303 -16.865 1.00 58.97 360 SER A CA 1
ATOM 2854 C C . SER A 1 360 ? -35.815 19.769 -16.826 1.00 58.97 360 SER A C 1
ATOM 2856 O O . SER A 1 360 ? -36.504 20.640 -17.354 1.00 58.97 360 SER A O 1
ATOM 2858 N N . TRP A 1 361 ? -34.623 20.032 -16.285 1.00 62.75 361 TRP A N 1
ATOM 2859 C CA . TRP A 1 361 ? -33.900 21.304 -16.456 1.00 62.75 361 TRP A CA 1
ATOM 2860 C C . TRP A 1 361 ? -32.538 21.035 -17.100 1.00 62.75 361 TRP A C 1
ATOM 2862 O O . TRP A 1 361 ? -32.062 19.905 -17.089 1.00 62.75 361 TRP A O 1
ATOM 2872 N N . SER A 1 362 ? -31.888 22.057 -17.655 1.00 55.47 362 SER A N 1
ATOM 2873 C CA . SER A 1 362 ? -30.542 21.945 -18.241 1.00 55.47 362 SER A CA 1
ATOM 2874 C C . SER A 1 362 ? -29.404 22.005 -17.207 1.00 55.47 362 SER A C 1
ATOM 2876 O O . SER A 1 362 ? -28.297 21.542 -17.485 1.00 55.47 362 SER A O 1
ATOM 2878 N N . ARG A 1 363 ? -29.657 22.561 -16.012 1.00 64.88 363 ARG A N 1
ATOM 2879 C CA . ARG A 1 363 ? -28.680 22.827 -14.941 1.00 64.88 363 ARG A CA 1
ATOM 2880 C C . ARG A 1 363 ? -29.321 22.750 -13.554 1.00 64.88 363 ARG A C 1
ATOM 2882 O O . ARG A 1 363 ? -30.519 22.979 -13.389 1.00 64.88 363 ARG A O 1
ATOM 2889 N N . SER A 1 364 ? -28.510 22.444 -12.550 1.00 72.94 364 SER A N 1
ATOM 2890 C CA . SER A 1 364 ? -28.878 22.464 -11.135 1.00 72.94 364 SER A CA 1
ATOM 2891 C C . SER A 1 364 ? -27.739 22.979 -10.260 1.00 72.94 364 SER A C 1
ATOM 2893 O O . SER A 1 364 ? -26.634 23.235 -10.739 1.00 72.94 364 SER A O 1
ATOM 2895 N N . TYR A 1 365 ? -28.002 23.138 -8.968 1.00 77.00 365 TYR A N 1
ATOM 2896 C CA . TYR A 1 365 ? -26.969 23.389 -7.974 1.00 77.00 365 TYR A CA 1
ATOM 2897 C C . TYR A 1 365 ? -27.263 22.659 -6.663 1.00 77.00 365 TYR A C 1
ATOM 2899 O O . TYR A 1 365 ? -28.409 22.334 -6.346 1.00 77.00 365 TYR A O 1
ATOM 2907 N N . SER A 1 366 ? -26.215 22.426 -5.878 1.00 77.69 366 SER A N 1
ATOM 2908 C CA . SER A 1 366 ? -26.309 21.954 -4.495 1.00 77.69 366 SER A CA 1
ATOM 2909 C C . SER A 1 366 ? -25.366 22.748 -3.594 1.00 77.69 366 SER A C 1
ATOM 2911 O O . SER A 1 366 ? -24.512 23.493 -4.072 1.00 77.69 366 SER A O 1
ATOM 2913 N N . PHE A 1 367 ? -25.500 22.582 -2.281 1.00 77.56 367 PHE A N 1
ATOM 2914 C CA . PHE A 1 367 ? -24.599 23.184 -1.297 1.00 77.56 367 PHE A CA 1
ATOM 2915 C C . PHE A 1 367 ? -23.599 22.153 -0.756 1.00 77.56 367 PHE A C 1
ATOM 2917 O O . PHE A 1 367 ? -23.914 20.966 -0.692 1.00 77.56 367 PHE A O 1
ATOM 2924 N N . GLU A 1 368 ? -22.411 22.593 -0.334 1.00 64.69 368 GLU A N 1
ATOM 2925 C CA . GLU A 1 368 ? -21.265 21.715 -0.016 1.00 64.69 368 GLU A CA 1
ATOM 2926 C C . GLU A 1 368 ? -21.409 20.838 1.258 1.00 64.69 368 GLU A C 1
ATOM 2928 O O . GLU A 1 368 ? -20.466 20.155 1.622 1.00 64.69 368 GLU A O 1
ATOM 2933 N N . ASN A 1 369 ? -22.556 20.775 1.952 1.00 46.78 369 ASN A N 1
ATOM 2934 C CA . ASN A 1 369 ? -22.654 20.036 3.231 1.00 46.78 369 ASN A CA 1
ATOM 2935 C C . ASN A 1 369 ? -24.030 19.418 3.550 1.00 46.78 369 ASN A C 1
ATOM 2937 O O . ASN A 1 369 ? -24.483 19.489 4.691 1.00 46.78 369 ASN A O 1
ATOM 2941 N N . VAL A 1 370 ? -24.707 18.784 2.588 1.00 39.06 370 VAL A N 1
ATOM 2942 C CA . VAL A 1 370 ? -25.928 18.014 2.903 1.00 39.06 370 VAL A CA 1
ATOM 2943 C C . VAL A 1 370 ? -25.672 16.513 2.780 1.00 39.06 370 VAL A C 1
ATOM 2945 O O . VAL A 1 370 ? -25.342 16.012 1.710 1.00 39.06 370 VAL A O 1
ATOM 2948 N N . THR A 1 371 ? -25.827 15.795 3.894 1.00 29.69 371 THR A N 1
ATOM 2949 C CA . THR A 1 371 ? -25.955 14.331 3.949 1.00 29.69 371 THR A CA 1
ATOM 2950 C C . THR A 1 371 ? -27.316 13.919 3.392 1.00 29.69 371 THR A C 1
ATOM 2952 O O . THR A 1 371 ? -28.343 14.406 3.864 1.00 29.69 371 THR A O 1
ATOM 2955 N N . PHE A 1 372 ? -27.329 13.043 2.387 1.00 31.75 372 PHE A N 1
ATOM 2956 C CA . PHE A 1 372 ? -28.544 12.628 1.685 1.00 31.75 372 PHE A CA 1
ATOM 2957 C C . PHE A 1 372 ? -29.152 11.354 2.288 1.00 31.75 372 PHE A C 1
ATOM 2959 O O . PHE A 1 372 ? -28.445 10.369 2.492 1.00 31.75 372 PHE A O 1
ATOM 2966 N N . GLU A 1 373 ? -30.473 11.365 2.482 1.00 26.00 373 GLU A N 1
ATOM 2967 C CA . GLU A 1 373 ? -31.305 10.157 2.442 1.00 26.00 373 GLU A CA 1
ATOM 2968 C C . GLU A 1 373 ? -31.751 9.879 0.992 1.00 26.00 373 GLU A C 1
ATOM 2970 O O . GLU A 1 373 ? -31.846 10.775 0.152 1.00 26.00 373 GLU A O 1
ATOM 2975 N N . SER A 1 374 ? -31.936 8.595 0.712 1.00 31.45 374 SER A N 1
ATOM 2976 C CA . SER A 1 374 ? -31.835 7.873 -0.561 1.00 31.45 374 SER A CA 1
ATOM 2977 C C . SER A 1 374 ? -32.849 8.180 -1.680 1.00 31.45 374 SER A C 1
ATOM 2979 O O . SER A 1 374 ? -34.010 8.478 -1.411 1.00 31.45 374 SER A O 1
ATOM 2981 N N . ASN A 1 375 ? -32.397 7.876 -2.914 1.00 32.88 375 ASN A N 1
ATOM 2982 C CA . ASN A 1 375 ? -33.113 7.505 -4.158 1.00 32.88 375 ASN A CA 1
ATOM 2983 C C . ASN A 1 375 ? -33.175 8.554 -5.285 1.00 32.88 375 ASN A C 1
ATOM 2985 O O . ASN A 1 375 ? -34.107 9.351 -5.349 1.00 32.88 375 ASN A O 1
ATOM 2989 N N . VAL A 1 376 ? -32.264 8.450 -6.268 1.00 34.03 376 VAL A N 1
ATOM 2990 C CA . VAL A 1 376 ? -32.529 8.880 -7.657 1.00 34.03 376 VAL A CA 1
ATOM 2991 C C . VAL A 1 376 ? -31.969 7.845 -8.643 1.00 34.03 376 VAL A C 1
ATOM 2993 O O . VAL A 1 376 ? -30.823 7.417 -8.535 1.00 34.03 376 VAL A O 1
ATOM 2996 N N . THR A 1 377 ? -32.831 7.451 -9.579 1.00 35.78 377 THR A N 1
ATOM 2997 C CA . THR A 1 377 ? -32.650 6.565 -10.741 1.00 35.78 377 THR A CA 1
ATOM 2998 C C . THR A 1 377 ? -31.585 7.058 -11.741 1.00 35.78 377 THR A C 1
ATOM 3000 O O . THR A 1 377 ? -31.176 8.218 -11.672 1.00 35.78 377 THR A O 1
ATOM 3003 N N . PRO A 1 378 ? -31.120 6.200 -12.669 1.00 40.59 378 PRO A N 1
ATOM 3004 C CA . PRO A 1 378 ? -29.794 6.332 -13.262 1.00 40.59 378 PRO A CA 1
ATOM 3005 C C . PRO A 1 378 ? -29.609 7.539 -14.184 1.00 40.59 378 PRO A C 1
ATOM 3007 O O . PRO A 1 378 ? -30.485 7.889 -14.974 1.00 40.59 378 PRO A O 1
ATOM 3010 N N . LEU A 1 379 ? -28.421 8.144 -14.101 1.00 53.44 379 LEU A N 1
ATOM 3011 C CA . LEU A 1 379 ? -27.962 9.180 -15.023 1.00 53.44 379 LEU A CA 1
ATOM 3012 C C . LEU A 1 379 ? -27.551 8.540 -16.359 1.00 53.44 379 LEU A C 1
ATOM 3014 O O . LEU A 1 379 ? -26.617 7.742 -16.401 1.00 53.44 379 LEU A O 1
ATOM 3018 N N . ASN A 1 380 ? -28.245 8.915 -17.432 1.00 54.75 380 ASN A N 1
ATOM 3019 C CA . ASN A 1 380 ? -27.881 8.663 -18.827 1.00 54.75 380 ASN A CA 1
ATOM 3020 C C . ASN A 1 380 ? -27.385 9.997 -19.430 1.00 54.75 380 ASN A C 1
ATOM 3022 O O . ASN A 1 380 ? -28.000 11.037 -19.186 1.00 54.75 380 ASN A O 1
ATOM 3026 N N . PHE A 1 381 ? -26.274 9.990 -20.179 1.00 58.56 381 PHE A N 1
ATOM 3027 C CA . PHE A 1 381 ? -25.652 11.197 -20.748 1.00 58.56 381 PHE A CA 1
ATOM 3028 C C . PHE A 1 381 ? -25.947 11.428 -22.233 1.00 58.56 381 PHE A C 1
ATOM 3030 O O . PHE A 1 381 ? -25.365 12.344 -22.814 1.00 58.56 381 PHE A O 1
ATOM 3037 N N . ALA A 1 382 ? -26.861 10.681 -22.854 1.00 52.41 382 ALA A N 1
ATOM 3038 C CA . ALA A 1 382 ? -27.245 10.878 -24.253 1.00 52.41 382 ALA A CA 1
ATOM 3039 C C . ALA A 1 382 ? -27.678 12.331 -24.543 1.00 52.41 382 ALA A C 1
ATOM 3041 O O . ALA A 1 382 ? -27.303 12.896 -25.569 1.00 52.41 382 ALA A O 1
ATOM 3042 N N . ASP A 1 383 ? -28.365 12.971 -23.590 1.00 45.09 383 ASP A N 1
ATOM 3043 C CA . ASP A 1 383 ? -28.863 14.350 -23.702 1.00 45.09 383 ASP A CA 1
ATOM 3044 C C . ASP A 1 383 ? -27.900 15.411 -23.127 1.00 45.09 383 ASP A C 1
ATOM 3046 O O . ASP A 1 383 ? -28.199 16.608 -23.116 1.00 45.09 383 ASP A O 1
ATOM 3050 N N . TYR A 1 384 ? -26.720 15.007 -22.639 1.00 52.91 384 TYR A N 1
ATOM 3051 C CA . TYR A 1 384 ? -25.710 15.944 -22.142 1.00 52.91 384 TYR A CA 1
ATOM 3052 C C . TYR A 1 384 ? -25.198 16.816 -23.300 1.00 52.91 384 TYR A C 1
ATOM 3054 O O . TYR A 1 384 ? -24.752 16.294 -24.316 1.00 52.91 384 TYR A O 1
ATOM 3062 N N . ASN A 1 385 ? -25.221 18.145 -23.167 1.00 47.69 385 ASN A N 1
ATOM 3063 C CA . ASN A 1 385 ? -24.812 19.079 -24.233 1.00 47.69 385 ASN A CA 1
ATOM 3064 C C . ASN A 1 385 ? -23.401 19.671 -24.023 1.00 47.69 385 ASN A C 1
ATOM 3066 O O . ASN A 1 385 ? -23.116 20.783 -24.463 1.00 47.69 385 ASN A O 1
ATOM 3070 N N . GLY A 1 386 ? -22.534 18.975 -23.278 1.00 53.06 386 GLY A N 1
ATOM 3071 C CA . GLY A 1 386 ? -21.148 19.400 -23.061 1.00 53.06 386 GLY A CA 1
ATOM 3072 C C . GLY A 1 386 ? -20.159 18.834 -24.078 1.00 53.06 386 GLY A C 1
ATOM 3073 O O . GLY A 1 386 ? -20.491 17.991 -24.919 1.00 53.06 386 GLY A O 1
ATOM 3074 N N . ASN A 1 387 ? -18.927 19.328 -23.997 1.00 51.09 387 ASN A N 1
ATOM 3075 C CA . ASN A 1 387 ? -17.879 19.069 -24.973 1.00 51.09 387 ASN A CA 1
ATOM 3076 C C . ASN A 1 387 ? -17.119 17.774 -24.659 1.00 51.09 387 ASN A C 1
ATOM 3078 O O . ASN A 1 387 ? -17.008 17.331 -23.515 1.00 51.09 387 ASN A O 1
ATOM 3082 N N . ILE A 1 388 ? -16.533 17.176 -25.696 1.00 58.03 388 ILE A N 1
ATOM 3083 C CA . ILE A 1 388 ? -15.558 16.094 -25.533 1.00 58.03 388 ILE A CA 1
ATOM 3084 C C . ILE A 1 388 ? -14.359 16.623 -24.735 1.00 58.03 388 ILE A C 1
ATOM 3086 O O . ILE A 1 388 ? -13.798 17.666 -25.065 1.00 58.03 388 ILE A O 1
ATOM 3090 N N . GLY A 1 389 ? -13.948 15.876 -23.712 1.00 48.53 389 GLY A N 1
ATOM 3091 C CA . GLY A 1 389 ? -12.869 16.230 -22.795 1.00 48.53 389 GLY A CA 1
ATOM 3092 C C . GLY A 1 389 ? -13.339 16.826 -21.468 1.00 48.53 389 GLY A C 1
ATOM 3093 O O . GLY A 1 389 ? -12.505 16.964 -20.574 1.00 48.53 389 GLY A O 1
ATOM 3094 N N . ASP A 1 390 ? -14.632 17.135 -21.319 1.00 53.25 390 ASP A N 1
ATOM 3095 C CA . ASP A 1 390 ? -15.204 17.601 -20.055 1.00 53.25 390 ASP A CA 1
ATOM 3096 C C . ASP A 1 390 ? -15.092 16.520 -18.968 1.00 53.25 390 ASP A C 1
ATOM 3098 O O . ASP A 1 390 ? -15.401 15.352 -19.213 1.00 53.25 390 ASP A O 1
ATOM 3102 N N . SER A 1 391 ? -14.709 16.923 -17.755 1.00 53.09 391 SER A N 1
ATOM 3103 C CA . SER A 1 391 ? -14.808 16.086 -16.556 1.00 53.09 391 SER A CA 1
ATOM 3104 C C . SER A 1 391 ? -16.030 16.498 -15.734 1.00 53.09 391 SER A C 1
ATOM 3106 O O . SER A 1 391 ? -16.237 17.682 -15.465 1.00 53.09 391 SER A O 1
ATOM 3108 N N . LEU A 1 392 ? -16.836 15.524 -15.322 1.00 50.66 392 LEU A N 1
ATOM 3109 C CA . LEU A 1 392 ? -18.050 15.693 -14.532 1.00 50.66 392 LEU A CA 1
ATOM 3110 C C . LEU A 1 392 ? -17.868 15.035 -13.168 1.00 50.66 392 LEU A C 1
ATOM 3112 O O . LEU A 1 392 ? -17.584 13.845 -13.094 1.00 50.66 392 LEU A O 1
ATOM 3116 N N . TYR A 1 393 ? -18.066 15.796 -12.095 1.00 48.12 393 TYR A N 1
ATOM 3117 C CA . TYR A 1 393 ? -18.040 15.295 -10.720 1.00 48.12 393 TYR A CA 1
ATOM 3118 C C . TYR A 1 393 ? -19.469 15.080 -10.219 1.00 48.12 393 TYR A C 1
ATOM 3120 O O . TYR A 1 393 ? -20.279 16.007 -10.239 1.00 48.12 393 TYR A O 1
ATOM 3128 N N . LEU A 1 394 ? -19.797 13.852 -9.825 1.00 55.97 394 LEU A N 1
ATOM 3129 C CA . LEU A 1 394 ? -21.167 13.378 -9.634 1.00 55.97 394 LEU A CA 1
ATOM 3130 C C . LEU A 1 394 ? -21.266 12.541 -8.360 1.00 55.97 394 LEU A C 1
ATOM 3132 O O . LEU A 1 394 ? -20.408 11.705 -8.112 1.00 55.97 394 LEU A O 1
ATOM 3136 N N . SER A 1 395 ? -22.331 12.711 -7.578 1.00 55.31 395 SER A N 1
ATOM 3137 C CA . SER A 1 395 ? -22.667 11.769 -6.504 1.00 55.31 395 SER A CA 1
ATOM 3138 C C . SER A 1 395 ? -23.550 10.666 -7.076 1.00 55.31 395 SER A C 1
ATOM 3140 O O . SER A 1 395 ? -24.613 10.963 -7.625 1.00 55.31 395 SER A O 1
ATOM 3142 N N . VAL A 1 396 ? -23.098 9.416 -7.004 1.00 66.00 396 VAL A N 1
ATOM 3143 C CA . VAL A 1 396 ? -23.757 8.273 -7.647 1.00 66.00 396 VAL A CA 1
ATOM 3144 C C . VAL A 1 396 ? -23.921 7.150 -6.636 1.00 66.00 396 VAL A C 1
ATOM 3146 O O . VAL A 1 396 ? -22.973 6.813 -5.928 1.00 66.00 396 VAL A O 1
ATOM 3149 N N . THR A 1 397 ? -25.121 6.573 -6.593 1.00 71.31 397 THR A N 1
ATOM 3150 C CA . THR A 1 397 ? -25.428 5.348 -5.851 1.00 71.31 397 THR A CA 1
ATOM 3151 C C . THR A 1 397 ? -25.389 4.164 -6.811 1.00 71.31 397 THR A C 1
ATOM 3153 O O . THR A 1 397 ? -26.083 4.192 -7.826 1.00 71.31 397 THR A O 1
ATOM 3156 N N . GLY A 1 398 ? -24.591 3.136 -6.518 1.00 75.88 398 GLY A N 1
ATOM 3157 C CA . GLY A 1 398 ? -24.486 1.947 -7.365 1.00 75.88 398 GLY A CA 1
ATOM 3158 C C . GLY A 1 398 ? -25.822 1.205 -7.481 1.00 75.88 398 GLY A C 1
ATOM 3159 O O . GLY A 1 398 ? -26.497 0.984 -6.475 1.00 75.88 398 GLY A O 1
ATOM 3160 N N . ALA A 1 399 ? -26.182 0.787 -8.697 1.00 77.62 399 ALA A N 1
ATOM 3161 C CA . ALA A 1 399 ? -27.368 -0.020 -8.989 1.00 77.62 399 ALA A CA 1
ATOM 3162 C C . ALA A 1 399 ? -27.030 -1.120 -10.009 1.00 77.62 399 ALA A C 1
ATOM 3164 O O . ALA A 1 399 ? -26.185 -0.909 -10.868 1.00 77.62 399 ALA A O 1
ATOM 3165 N N . MET A 1 400 ? -27.675 -2.289 -9.926 1.00 77.31 400 MET A N 1
ATOM 3166 C CA . MET A 1 400 ? -27.292 -3.473 -10.726 1.00 77.31 400 MET A CA 1
ATOM 3167 C C . MET A 1 400 ? -28.106 -3.686 -12.014 1.00 77.31 400 MET A C 1
ATOM 3169 O O . MET A 1 400 ? -27.756 -4.543 -12.817 1.00 77.31 400 MET A O 1
ATOM 3173 N N . ASN A 1 401 ? -29.209 -2.954 -12.211 1.00 77.69 401 ASN A N 1
ATOM 3174 C CA . ASN A 1 401 ? -30.222 -3.289 -13.230 1.00 77.69 401 ASN A CA 1
ATOM 3175 C C . ASN A 1 401 ? -30.186 -2.399 -14.484 1.00 77.69 401 ASN A C 1
ATOM 3177 O O . ASN A 1 401 ? -31.082 -2.485 -15.326 1.00 77.69 401 ASN A O 1
ATOM 3181 N N . GLY A 1 402 ? -29.206 -1.508 -14.599 1.00 76.38 402 GLY A N 1
ATOM 3182 C CA . GLY A 1 402 ? -29.074 -0.612 -15.739 1.00 76.38 402 GLY A CA 1
ATOM 3183 C C . GLY A 1 402 ? -28.406 -1.263 -16.943 1.00 76.38 402 GLY A C 1
ATOM 3184 O O . GLY A 1 402 ? -27.669 -2.242 -16.839 1.00 76.38 402 GLY A O 1
ATOM 3185 N N . ARG A 1 403 ? -28.664 -0.707 -18.125 1.00 83.88 403 ARG A N 1
ATOM 3186 C CA . ARG A 1 403 ? -28.075 -1.191 -19.377 1.00 83.88 403 ARG A CA 1
ATOM 3187 C C . ARG A 1 403 ? -26.786 -0.437 -19.666 1.00 83.88 403 ARG A C 1
ATOM 3189 O O . ARG A 1 403 ? -26.787 0.790 -19.664 1.00 83.88 403 ARG A O 1
ATOM 3196 N N . ILE A 1 404 ? -25.711 -1.166 -19.947 1.00 91.31 404 ILE A N 1
ATOM 3197 C CA . ILE A 1 404 ? -24.404 -0.580 -20.256 1.00 91.31 404 ILE A CA 1
ATOM 3198 C C . ILE A 1 404 ? -23.798 -1.229 -21.499 1.00 91.31 404 ILE A C 1
ATOM 3200 O O . ILE A 1 404 ? -23.948 -2.435 -21.718 1.00 91.31 404 ILE A O 1
ATOM 3204 N N . TYR A 1 405 ? -23.093 -0.430 -22.294 1.00 85.19 405 TYR A N 1
ATOM 3205 C CA . TYR A 1 405 ? -22.406 -0.860 -23.505 1.00 85.19 405 TYR A CA 1
ATOM 3206 C C . TYR A 1 405 ? -20.935 -0.456 -23.439 1.00 85.19 405 TYR A C 1
ATOM 3208 O O . TYR A 1 405 ? -20.615 0.729 -23.346 1.00 85.19 405 TYR A O 1
ATOM 3216 N N . GLY A 1 406 ? -20.030 -1.433 -23.502 1.00 74.25 406 GLY A N 1
ATOM 3217 C CA . GLY A 1 406 ? -18.589 -1.211 -23.364 1.00 74.25 406 GLY A CA 1
ATOM 3218 C C . GLY A 1 406 ? -17.984 -1.671 -22.037 1.00 74.25 406 GLY A C 1
ATOM 3219 O O . GLY A 1 406 ? -18.676 -2.089 -21.111 1.00 74.25 406 GLY A O 1
ATOM 3220 N N . THR A 1 407 ? -16.658 -1.570 -21.953 1.00 78.06 407 THR A N 1
ATOM 3221 C CA . THR A 1 407 ? -15.840 -1.981 -20.802 1.00 78.06 407 THR A CA 1
ATOM 3222 C C . THR A 1 407 ? -14.865 -0.861 -20.482 1.00 78.06 407 THR A C 1
ATOM 3224 O O . THR A 1 407 ? -14.077 -0.478 -21.352 1.00 78.06 407 THR A O 1
ATOM 3227 N N . ASN A 1 408 ? -14.910 -0.326 -19.257 1.00 77.62 408 ASN A N 1
ATOM 3228 C CA . ASN A 1 408 ? -14.140 0.836 -18.767 1.00 77.62 408 ASN A CA 1
ATOM 3229 C C . ASN A 1 408 ? -14.397 2.170 -19.498 1.00 77.62 408 ASN A C 1
ATOM 3231 O O . ASN A 1 408 ? -14.266 3.240 -18.904 1.00 77.62 408 ASN A O 1
ATOM 3235 N N . ILE A 1 409 ? -14.775 2.116 -20.773 1.00 79.31 409 ILE A N 1
ATOM 3236 C CA . ILE A 1 409 ? -15.234 3.228 -21.593 1.00 79.31 409 ILE A CA 1
ATOM 3237 C C . ILE A 1 409 ? -16.578 2.814 -22.165 1.00 79.31 409 ILE A C 1
ATOM 3239 O O . ILE A 1 409 ? -16.658 1.876 -22.963 1.00 79.31 409 ILE A O 1
ATOM 3243 N N . TYR A 1 410 ? -17.609 3.516 -21.724 1.00 84.94 410 TYR A N 1
ATOM 3244 C CA . TYR A 1 410 ? -19.000 3.187 -21.979 1.00 84.94 410 TYR A CA 1
ATOM 3245 C C . TYR A 1 410 ? -19.578 4.169 -22.989 1.00 84.94 410 TYR A C 1
ATOM 3247 O O . TYR A 1 410 ? -19.141 5.324 -23.038 1.00 84.94 410 TYR A O 1
ATOM 3255 N N . THR A 1 411 ? -20.534 3.737 -23.809 1.00 81.06 411 THR A N 1
ATOM 3256 C CA . THR A 1 411 ? -21.316 4.683 -24.618 1.00 81.06 411 THR A CA 1
ATOM 3257 C C . THR A 1 411 ? -21.974 5.707 -23.697 1.00 81.06 411 THR A C 1
ATOM 3259 O O . THR A 1 411 ? -22.306 5.402 -22.552 1.00 81.06 411 THR A O 1
ATOM 3262 N N . ASP A 1 412 ? -22.139 6.943 -24.156 1.00 77.31 412 ASP A N 1
ATOM 3263 C CA . ASP A 1 412 ? -22.702 7.993 -23.304 1.00 77.31 412 ASP A CA 1
ATOM 3264 C C . ASP A 1 412 ? -24.172 7.776 -22.918 1.00 77.31 412 ASP A C 1
ATOM 3266 O O . ASP A 1 412 ? -24.646 8.376 -21.958 1.00 77.31 412 ASP A O 1
ATOM 3270 N N . ASP A 1 413 ? -24.869 6.868 -23.595 1.00 77.50 413 ASP A N 1
ATOM 3271 C CA . ASP A 1 413 ? -26.208 6.410 -23.235 1.00 77.50 413 ASP A CA 1
ATOM 3272 C C . ASP A 1 413 ? -26.233 5.235 -22.237 1.00 77.50 413 ASP A C 1
ATOM 3274 O O . ASP A 1 413 ? -27.311 4.776 -21.851 1.00 77.50 413 ASP A O 1
ATOM 3278 N N . SER A 1 414 ? -25.066 4.753 -21.799 1.00 83.19 414 SER A N 1
ATOM 3279 C CA . SER A 1 414 ? -24.954 3.719 -20.769 1.00 83.19 414 SER A CA 1
ATOM 3280 C C . SER A 1 414 ? -25.359 4.236 -19.388 1.00 83.19 414 SER A C 1
ATOM 3282 O O . SER A 1 414 ? -25.116 5.385 -19.020 1.00 83.19 414 SER A O 1
ATOM 3284 N N . ASP A 1 415 ? -25.952 3.346 -18.598 1.00 83.19 415 ASP A N 1
ATOM 3285 C CA . ASP A 1 415 ? -26.343 3.590 -17.216 1.00 83.19 415 ASP A CA 1
ATOM 3286 C C . ASP A 1 415 ? -25.129 3.849 -16.315 1.00 83.19 415 ASP A C 1
ATOM 3288 O O . ASP A 1 415 ? -24.320 2.952 -16.069 1.00 83.19 415 ASP A O 1
ATOM 3292 N N . LEU A 1 416 ? -25.004 5.067 -15.784 1.00 79.81 416 LEU A N 1
ATOM 3293 C CA . LEU A 1 416 ? -23.835 5.451 -14.993 1.00 79.81 416 LEU A CA 1
ATOM 3294 C C . LEU A 1 416 ? -23.661 4.630 -13.711 1.00 79.81 416 LEU A C 1
ATOM 3296 O O . LEU A 1 416 ? -22.535 4.283 -13.362 1.00 79.81 416 LEU A O 1
ATOM 3300 N N . ALA A 1 417 ? -24.751 4.344 -12.998 1.00 76.88 417 ALA A N 1
ATOM 3301 C CA . ALA A 1 417 ? -24.710 3.646 -11.714 1.00 76.88 417 ALA A CA 1
ATOM 3302 C C . ALA A 1 417 ? -24.269 2.189 -11.892 1.00 76.88 417 ALA A C 1
ATOM 3304 O O . ALA A 1 417 ? -23.430 1.688 -11.144 1.00 76.88 417 ALA A O 1
ATOM 3305 N N . THR A 1 418 ? -24.782 1.543 -12.933 1.00 82.44 418 THR A N 1
ATOM 3306 C CA . THR A 1 418 ? -24.447 0.167 -13.296 1.00 82.44 418 THR A CA 1
ATOM 3307 C C . THR A 1 418 ? -23.059 0.084 -13.911 1.00 82.44 418 THR A C 1
ATOM 3309 O O . THR A 1 418 ? -22.295 -0.820 -13.584 1.00 82.44 418 THR A O 1
ATOM 3312 N N . ALA A 1 419 ? -22.670 1.074 -14.720 1.00 84.25 419 ALA A N 1
ATOM 3313 C CA . ALA A 1 419 ? -21.314 1.184 -15.243 1.00 84.25 419 ALA A CA 1
ATOM 3314 C C . ALA A 1 419 ? -20.291 1.431 -14.128 1.00 84.25 419 ALA A C 1
ATOM 3316 O O . ALA A 1 419 ? -19.160 0.970 -14.242 1.00 84.25 419 ALA A O 1
ATOM 3317 N N . ALA A 1 420 ? -20.669 2.134 -13.055 1.00 81.75 420 ALA A N 1
ATOM 3318 C CA . ALA A 1 420 ? -19.804 2.373 -11.904 1.00 81.75 420 ALA A CA 1
ATOM 3319 C C . ALA A 1 420 ? -19.570 1.090 -11.099 1.00 81.75 420 ALA A C 1
ATOM 3321 O O . ALA A 1 420 ? -18.437 0.853 -10.684 1.00 81.75 420 ALA A O 1
ATOM 3322 N N . ILE A 1 421 ? -20.592 0.238 -10.936 1.00 82.88 421 ILE A N 1
ATOM 3323 C CA . ILE A 1 421 ? -20.400 -1.105 -10.368 1.00 82.88 421 ILE A CA 1
ATOM 3324 C C . ILE A 1 421 ? -19.552 -1.958 -11.302 1.00 82.88 421 ILE A C 1
ATOM 3326 O O . ILE A 1 421 ? -18.532 -2.487 -10.875 1.00 82.88 421 ILE A O 1
ATOM 3330 N N . HIS A 1 422 ? -19.908 -2.026 -12.588 1.00 84.69 422 HIS A N 1
ATOM 3331 C CA . HIS A 1 422 ? -19.151 -2.783 -13.584 1.00 84.69 422 HIS A CA 1
ATOM 3332 C C . HIS A 1 422 ? -17.669 -2.371 -13.599 1.00 84.69 422 HIS A C 1
ATOM 3334 O O . HIS A 1 422 ? -16.794 -3.227 -13.576 1.00 84.69 422 HIS A O 1
ATOM 3340 N N . ALA A 1 423 ? -17.365 -1.071 -13.540 1.00 73.38 423 ALA A N 1
ATOM 3341 C CA . ALA A 1 423 ? -16.002 -0.537 -13.479 1.00 73.38 423 ALA A CA 1
ATOM 3342 C C . ALA A 1 423 ? -15.300 -0.711 -12.115 1.00 73.38 423 ALA A C 1
ATOM 3344 O O . ALA A 1 423 ? -14.148 -0.309 -11.982 1.00 73.38 423 ALA A O 1
ATOM 3345 N N . GLY A 1 424 ? -15.970 -1.246 -11.090 1.00 73.88 424 GLY A N 1
ATOM 3346 C CA . GLY A 1 424 ? -15.416 -1.419 -9.741 1.00 73.88 424 GLY A CA 1
ATOM 3347 C C . GLY A 1 424 ? -15.273 -0.119 -8.944 1.00 73.88 424 GLY A C 1
ATOM 3348 O O . GLY A 1 424 ? -14.553 -0.074 -7.953 1.00 73.88 424 GLY A O 1
ATOM 3349 N N . VAL A 1 425 ? -15.942 0.953 -9.374 1.00 75.69 425 VAL A N 1
ATOM 3350 C CA . VAL A 1 425 ? -15.925 2.267 -8.711 1.00 75.69 425 VAL A CA 1
ATOM 3351 C C . VAL A 1 425 ? -16.874 2.290 -7.505 1.00 75.69 425 VAL A C 1
ATOM 3353 O O . VAL A 1 425 ? -16.598 2.968 -6.511 1.00 75.69 425 VAL A O 1
ATOM 3356 N N . LEU A 1 426 ? -17.985 1.551 -7.587 1.00 74.38 426 LEU A N 1
ATOM 3357 C CA . LEU A 1 426 ? -19.026 1.465 -6.559 1.00 74.38 426 LEU A CA 1
ATOM 3358 C C . LEU A 1 426 ? -19.440 0.015 -6.295 1.00 74.38 426 LEU A C 1
ATOM 3360 O O . LEU A 1 426 ? -19.430 -0.811 -7.201 1.00 74.38 426 LEU A O 1
ATOM 3364 N N . HIS A 1 427 ? -19.894 -0.274 -5.078 1.00 79.69 427 HIS A N 1
ATOM 3365 C CA . HIS A 1 427 ? -20.695 -1.468 -4.785 1.00 79.69 427 HIS A CA 1
ATOM 3366 C C . HIS A 1 427 ? -22.203 -1.186 -4.917 1.00 79.69 427 HIS A C 1
ATOM 3368 O O . HIS A 1 427 ? -22.643 -0.034 -4.932 1.00 79.69 427 HIS A O 1
ATOM 3374 N N . ASN A 1 428 ? -23.027 -2.237 -4.997 1.00 79.25 428 ASN A N 1
ATOM 3375 C CA . ASN A 1 428 ? -24.485 -2.083 -5.044 1.00 79.25 428 ASN A CA 1
ATOM 3376 C C . ASN A 1 428 ? -25.018 -1.369 -3.789 1.00 79.25 428 ASN A C 1
ATOM 3378 O O . ASN A 1 428 ? -24.724 -1.777 -2.668 1.00 79.25 428 ASN A O 1
ATOM 3382 N N . GLY A 1 429 ? -25.798 -0.302 -3.982 1.00 64.31 429 GLY A N 1
ATOM 3383 C CA . GLY A 1 429 ? -26.318 0.553 -2.911 1.00 64.31 429 GLY A CA 1
ATOM 3384 C C . GLY A 1 429 ? -25.299 1.526 -2.300 1.00 64.31 429 GLY A C 1
ATOM 3385 O O . GLY A 1 429 ? -25.682 2.391 -1.512 1.00 64.31 429 GLY A O 1
ATOM 3386 N N . GLU A 1 430 ? -24.015 1.440 -2.663 1.00 64.38 430 GLU A N 1
ATOM 3387 C CA . GLU A 1 430 ? -22.981 2.355 -2.181 1.00 64.38 430 GLU A CA 1
ATOM 3388 C C . GLU A 1 430 ? -23.086 3.708 -2.888 1.00 64.38 430 GLU A C 1
ATOM 3390 O O . GLU A 1 430 ? -23.172 3.763 -4.113 1.00 64.38 430 GLU A O 1
ATOM 3395 N N . THR A 1 431 ? -23.039 4.803 -2.124 1.00 61.75 431 THR A N 1
ATOM 3396 C CA . THR A 1 431 ? -23.047 6.168 -2.666 1.00 61.75 431 THR A CA 1
ATOM 3397 C C . THR A 1 431 ? -21.682 6.820 -2.485 1.00 61.75 431 THR A C 1
ATOM 3399 O O . THR A 1 431 ? -21.244 7.020 -1.352 1.00 61.75 431 THR A O 1
ATOM 3402 N N . LYS A 1 432 ? -21.015 7.192 -3.584 1.00 51.88 432 LYS A N 1
ATOM 3403 C CA . LYS A 1 432 ? -19.781 7.997 -3.553 1.00 51.88 432 LYS A CA 1
ATOM 3404 C C . LYS A 1 432 ? -19.851 9.142 -4.552 1.00 51.88 432 LYS A C 1
ATOM 3406 O O . LYS A 1 432 ? -20.586 9.097 -5.536 1.00 51.88 432 LYS A O 1
ATOM 3411 N N . ASN A 1 433 ? -19.024 10.152 -4.309 1.00 51.72 433 ASN A N 1
ATOM 3412 C CA . ASN A 1 433 ? -18.730 11.153 -5.320 1.00 51.72 433 ASN A CA 1
ATOM 3413 C C . ASN A 1 433 ? -17.650 10.609 -6.260 1.00 51.72 433 ASN A C 1
ATOM 3415 O O . ASN A 1 433 ? -16.579 10.206 -5.808 1.00 51.72 433 ASN A O 1
ATOM 3419 N N . ILE A 1 434 ? -17.946 10.591 -7.553 1.00 58.84 434 ILE A N 1
ATOM 3420 C CA . ILE A 1 434 ? -17.111 10.035 -8.611 1.00 58.84 434 ILE A CA 1
ATOM 3421 C C . ILE A 1 434 ? -16.896 11.088 -9.693 1.00 58.84 434 ILE A C 1
ATOM 3423 O O . ILE A 1 434 ? -17.767 11.921 -9.944 1.00 58.84 434 ILE A O 1
ATOM 3427 N N . THR A 1 435 ? -15.750 11.041 -10.360 1.00 56.28 435 THR A N 1
ATOM 3428 C CA . THR A 1 435 ? -15.500 11.869 -11.541 1.00 56.28 435 THR A CA 1
ATOM 3429 C C . THR A 1 435 ? -15.624 10.999 -12.783 1.00 56.28 435 THR A C 1
ATOM 3431 O O . THR A 1 435 ? -15.101 9.888 -12.805 1.00 56.28 435 THR A O 1
ATOM 3434 N N . ILE A 1 436 ? -16.283 11.482 -13.832 1.00 68.94 436 ILE A N 1
ATOM 3435 C CA . ILE A 1 436 ? -16.235 10.881 -15.168 1.00 68.94 436 ILE A CA 1
ATOM 3436 C C . ILE A 1 436 ? -15.673 11.868 -16.176 1.00 68.94 436 ILE A C 1
ATOM 3438 O O . ILE A 1 436 ? -15.835 13.070 -16.022 1.00 68.94 436 ILE A O 1
ATOM 3442 N N . LYS A 1 437 ? -15.061 11.362 -17.238 1.00 65.81 437 LYS A N 1
ATOM 3443 C CA . LYS A 1 437 ? -14.612 12.128 -18.391 1.00 65.81 437 LYS A CA 1
ATOM 3444 C C . LYS A 1 437 ? -15.459 11.796 -19.600 1.00 65.81 437 LYS A C 1
ATOM 3446 O O . LYS A 1 437 ? -15.618 10.622 -19.928 1.00 65.81 437 LYS A O 1
ATOM 3451 N N . ILE A 1 438 ? -15.938 12.822 -20.290 1.00 71.38 438 ILE A N 1
ATOM 3452 C CA . ILE A 1 438 ? -16.619 12.705 -21.574 1.00 71.38 438 ILE A CA 1
ATOM 3453 C C . ILE A 1 438 ? -15.574 12.574 -22.679 1.00 71.38 438 ILE A C 1
ATOM 3455 O O . ILE A 1 438 ? -14.624 13.350 -22.768 1.00 71.38 438 ILE A O 1
ATOM 3459 N N . LEU A 1 439 ? -15.742 11.580 -23.539 1.00 67.94 439 LEU A N 1
ATOM 3460 C CA . LEU A 1 439 ? -14.805 11.208 -24.592 1.00 67.94 439 LEU A CA 1
ATOM 3461 C C . LEU A 1 439 ? -15.506 11.206 -25.949 1.00 67.94 439 LEU A C 1
ATOM 3463 O O . LEU A 1 439 ? -16.724 11.051 -26.034 1.00 67.94 439 LEU A O 1
ATOM 3467 N N . SER A 1 440 ? -14.729 11.295 -27.028 1.00 70.81 440 SER A N 1
ATOM 3468 C CA . SER A 1 440 ? -15.236 10.977 -28.363 1.00 70.81 440 SER A CA 1
ATOM 3469 C C . SER A 1 440 ? -15.818 9.564 -28.394 1.00 70.81 440 SER A C 1
ATOM 3471 O O . SER A 1 440 ? -15.388 8.667 -27.659 1.00 70.81 440 SER A O 1
ATOM 3473 N N . GLY A 1 441 ? -16.799 9.360 -29.264 1.00 72.56 441 GLY A N 1
ATOM 3474 C CA . GLY A 1 441 ? -17.332 8.039 -29.545 1.00 72.56 441 GLY A CA 1
ATOM 3475 C C . GLY A 1 441 ? -16.307 7.123 -30.203 1.00 72.56 441 GLY A C 1
ATOM 3476 O O . GLY A 1 441 ? -15.298 7.578 -30.749 1.00 72.56 441 GLY A O 1
ATOM 3477 N N . ARG A 1 442 ? -16.556 5.818 -30.134 1.00 67.25 442 ARG A N 1
ATOM 3478 C CA . ARG A 1 442 ? -15.699 4.780 -30.717 1.00 67.25 442 ARG A CA 1
ATOM 3479 C C . ARG A 1 442 ? -16.405 4.098 -31.874 1.00 67.25 442 ARG A C 1
ATOM 3481 O O . ARG A 1 442 ? -17.628 4.056 -31.923 1.00 67.25 442 ARG A O 1
ATOM 3488 N N . SER A 1 443 ? -15.620 3.505 -32.770 1.00 67.25 443 SER A N 1
ATOM 3489 C CA . SER A 1 443 ? -16.120 2.634 -33.840 1.00 67.25 443 SER A CA 1
ATOM 3490 C C . SER A 1 443 ? -16.711 1.317 -33.323 1.00 67.25 443 SER A C 1
ATOM 3492 O O . SER A 1 443 ? -17.473 0.679 -34.044 1.00 67.25 443 SER A O 1
ATOM 3494 N N . SER A 1 444 ? -16.377 0.919 -32.091 1.00 61.75 444 SER A N 1
ATOM 3495 C CA . SER A 1 444 ? -16.913 -0.269 -31.423 1.00 61.75 444 SER A CA 1
ATOM 3496 C C . SER A 1 444 ? -16.686 -0.231 -29.906 1.00 61.75 444 SER A C 1
ATOM 3498 O O . SER A 1 444 ? -15.682 0.322 -29.443 1.00 61.75 444 SER A O 1
ATOM 3500 N N . TYR A 1 445 ? -17.551 -0.917 -29.162 1.00 73.75 445 TYR A N 1
ATOM 3501 C CA . TYR A 1 445 ? -17.511 -1.133 -27.716 1.00 73.75 445 TYR A CA 1
ATOM 3502 C C . TYR A 1 445 ? -17.605 -2.637 -27.445 1.00 73.75 445 TYR A C 1
ATOM 3504 O O . TYR A 1 445 ? -18.539 -3.290 -27.909 1.00 73.75 445 TYR A O 1
ATOM 3512 N N . ALA A 1 446 ? -16.628 -3.199 -26.734 1.00 64.31 446 ALA A N 1
ATOM 3513 C CA . ALA A 1 446 ? -16.613 -4.620 -26.388 1.00 64.31 446 ALA A CA 1
ATOM 3514 C C . ALA A 1 446 ? -17.470 -4.894 -25.142 1.00 64.31 446 ALA A C 1
ATOM 3516 O O . ALA A 1 446 ? -17.534 -4.055 -24.248 1.00 64.31 446 ALA A O 1
ATOM 3517 N N . ALA A 1 447 ? -18.110 -6.063 -25.100 1.00 67.38 447 ALA A N 1
ATOM 3518 C CA . ALA A 1 447 ? -18.798 -6.566 -23.915 1.00 67.38 447 ALA A CA 1
ATOM 3519 C C . ALA A 1 447 ? -17.796 -7.195 -22.938 1.00 67.38 447 ALA A C 1
ATOM 3521 O O . ALA A 1 447 ? -16.810 -7.794 -23.368 1.00 67.38 447 ALA A O 1
ATOM 3522 N N . SER A 1 448 ? -18.088 -7.148 -21.642 1.00 63.56 448 SER A N 1
ATOM 3523 C CA . SER A 1 448 ? -17.388 -7.929 -20.621 1.00 63.56 448 SER A CA 1
ATOM 3524 C C . SER A 1 448 ? -18.299 -8.238 -19.441 1.00 63.56 448 SER A C 1
ATOM 3526 O O . SER A 1 448 ? -19.346 -7.619 -19.279 1.00 63.56 448 SER A O 1
ATOM 3528 N N . VAL A 1 449 ? -17.859 -9.153 -18.581 1.00 71.50 449 VAL A N 1
ATOM 3529 C CA . VAL A 1 449 ? -18.425 -9.319 -17.240 1.00 71.50 449 VAL A CA 1
ATOM 3530 C C . VAL A 1 449 ? -17.393 -8.828 -16.231 1.00 71.50 449 VAL A C 1
ATOM 3532 O O . VAL A 1 449 ? -16.264 -9.318 -16.223 1.00 71.50 449 VAL A O 1
ATOM 3535 N N . GLN A 1 450 ? -17.752 -7.839 -15.416 1.00 63.81 450 GLN A N 1
ATOM 3536 C CA . GLN A 1 450 ? -16.902 -7.288 -14.358 1.00 63.81 450 GLN A CA 1
ATOM 3537 C C . GLN A 1 450 ? -17.750 -6.964 -13.132 1.00 63.81 450 GLN A C 1
ATOM 3539 O O . GLN A 1 450 ? -18.847 -6.426 -13.272 1.00 63.81 450 GLN A O 1
ATOM 3544 N N . ASN A 1 451 ? -17.229 -7.272 -11.938 1.00 69.75 451 ASN A N 1
ATOM 3545 C CA . ASN A 1 451 ? -17.897 -7.005 -10.656 1.00 69.75 451 ASN A CA 1
ATOM 3546 C C . ASN A 1 451 ? -19.367 -7.474 -10.654 1.00 69.75 451 ASN A C 1
ATOM 3548 O O . ASN A 1 451 ? -20.268 -6.726 -10.285 1.00 69.75 451 ASN A O 1
ATOM 3552 N N . ASP A 1 452 ? -19.590 -8.693 -11.155 1.00 77.69 452 ASP A N 1
ATOM 3553 C CA . ASP A 1 452 ? -20.897 -9.353 -11.284 1.00 77.69 452 ASP A CA 1
ATOM 3554 C C . ASP A 1 452 ? -21.928 -8.647 -12.193 1.00 77.69 452 ASP A C 1
ATOM 3556 O O . ASP A 1 452 ? -23.090 -9.047 -12.252 1.00 77.69 452 ASP A O 1
ATOM 3560 N N . ILE A 1 453 ? -21.508 -7.645 -12.974 1.00 79.19 453 ILE A N 1
ATOM 3561 C CA . ILE A 1 453 ? -22.323 -6.962 -13.985 1.00 79.19 453 ILE A CA 1
ATOM 3562 C C . ILE A 1 453 ? -21.848 -7.360 -15.383 1.00 79.19 453 ILE A C 1
ATOM 3564 O O . ILE A 1 453 ? -20.650 -7.408 -15.656 1.00 79.19 453 ILE A O 1
ATOM 3568 N N . SER A 1 454 ? -22.787 -7.621 -16.294 1.00 81.56 454 SER A N 1
ATOM 3569 C CA . SER A 1 454 ? -22.497 -7.876 -17.711 1.00 81.56 454 SER A CA 1
ATOM 3570 C C . SER A 1 454 ? -22.768 -6.629 -18.549 1.00 81.56 454 SER A C 1
ATOM 3572 O O . SER A 1 454 ? -23.874 -6.089 -18.507 1.00 81.56 454 SER A O 1
ATOM 3574 N N . SER A 1 455 ? -21.790 -6.195 -19.341 1.00 84.88 455 SER A N 1
ATOM 3575 C CA . SER A 1 455 ? -21.989 -5.182 -20.376 1.00 84.88 455 SER A CA 1
ATOM 3576 C C . SER A 1 455 ? -22.309 -5.802 -21.732 1.00 84.88 455 SER A C 1
ATOM 3578 O O . SER A 1 455 ? -22.052 -6.980 -21.984 1.00 84.88 455 SER A O 1
ATOM 3580 N N . LEU A 1 456 ? -22.897 -5.005 -22.622 1.00 79.12 456 LEU A N 1
ATOM 3581 C CA . LEU A 1 456 ? -23.185 -5.394 -23.999 1.00 79.12 456 LEU A CA 1
ATOM 3582 C C . LEU A 1 456 ? -22.150 -4.802 -24.957 1.00 79.12 456 LEU A C 1
ATOM 3584 O O . LEU A 1 456 ? -21.549 -3.756 -24.700 1.00 79.12 456 LEU A O 1
ATOM 3588 N N . SER A 1 457 ? -21.954 -5.467 -26.091 1.00 70.31 457 SER A N 1
ATOM 3589 C CA . SER A 1 457 ? -21.156 -4.915 -27.175 1.00 70.31 457 SER A CA 1
ATOM 3590 C C . SER A 1 457 ? -22.003 -3.943 -27.988 1.00 70.31 457 SER A C 1
ATOM 3592 O O . SER A 1 457 ? -23.227 -4.069 -28.069 1.00 70.31 457 SER A O 1
ATOM 3594 N N . TYR A 1 458 ? -21.352 -2.953 -28.590 1.00 76.56 458 TYR A N 1
ATOM 3595 C CA . TYR A 1 458 ? -22.019 -1.993 -29.458 1.00 76.56 458 TYR A CA 1
ATOM 3596 C C . TYR A 1 458 ? -21.103 -1.526 -30.589 1.00 76.56 458 TYR A C 1
ATOM 3598 O O . TYR A 1 458 ? -19.879 -1.610 -30.491 1.00 76.56 458 TYR A O 1
ATOM 3606 N N . GLY A 1 459 ? -21.699 -1.073 -31.690 1.00 71.06 459 GLY A N 1
ATOM 3607 C CA . GLY A 1 459 ? -20.975 -0.603 -32.871 1.00 71.06 459 GLY A CA 1
ATOM 3608 C C . GLY A 1 459 ? -20.493 0.843 -32.747 1.00 71.06 459 GLY A C 1
ATOM 3609 O O . GLY A 1 459 ? -20.224 1.340 -31.653 1.00 71.06 459 GLY A O 1
ATOM 3610 N N . LEU A 1 460 ? -20.405 1.526 -33.891 1.00 76.62 460 LEU A N 1
ATOM 3611 C CA . LEU A 1 460 ? -20.051 2.941 -33.954 1.00 76.62 460 LEU A CA 1
ATOM 3612 C C . LEU A 1 460 ? -21.039 3.773 -33.131 1.00 76.62 460 LEU A C 1
ATOM 3614 O O . LEU A 1 460 ? -22.246 3.748 -33.379 1.00 76.62 460 LEU A O 1
ATOM 3618 N N . TRP A 1 461 ? -20.510 4.566 -32.209 1.00 81.81 461 TRP A N 1
ATOM 3619 C CA . TRP A 1 461 ? -21.288 5.516 -31.426 1.00 81.81 461 TRP A CA 1
ATOM 3620 C C . TRP A 1 461 ? -20.608 6.879 -31.404 1.00 81.81 461 TRP A C 1
ATOM 3622 O O . TRP A 1 461 ? -19.423 6.994 -31.709 1.00 81.81 461 TRP A O 1
ATOM 3632 N N . LYS A 1 462 ? -21.366 7.937 -31.103 1.00 77.81 462 LYS A N 1
ATOM 3633 C CA . LYS A 1 462 ? -20.900 9.322 -31.293 1.00 77.81 462 LYS A CA 1
ATOM 3634 C C . LYS A 1 462 ? -20.095 9.861 -30.113 1.00 77.81 462 LYS A C 1
ATOM 3636 O O . LYS A 1 462 ? -19.238 10.721 -30.321 1.00 77.81 462 LYS A O 1
ATOM 3641 N N . ARG A 1 463 ? -20.328 9.359 -28.897 1.00 76.69 463 ARG A N 1
ATOM 3642 C CA . ARG A 1 463 ? -19.707 9.882 -27.672 1.00 76.69 463 ARG A CA 1
ATOM 3643 C C . ARG A 1 463 ? -19.619 8.820 -26.573 1.00 76.69 463 ARG A C 1
ATOM 3645 O O . ARG A 1 463 ? -20.395 7.880 -26.559 1.00 76.69 463 ARG A O 1
ATOM 3652 N N . SER A 1 464 ? -18.649 8.932 -25.674 1.00 80.56 464 SER A N 1
ATOM 3653 C CA . SER A 1 464 ? -18.430 7.952 -24.597 1.00 80.56 464 SER A CA 1
ATOM 3654 C C . SER A 1 464 ? -18.199 8.649 -23.259 1.00 80.56 464 SER A C 1
ATOM 3656 O O . SER A 1 464 ? -17.914 9.847 -23.236 1.00 80.56 464 SER A O 1
ATOM 3658 N N . TYR A 1 465 ? -18.205 7.897 -22.160 1.00 77.75 465 TYR A N 1
ATOM 3659 C CA . TYR A 1 465 ? -17.597 8.335 -20.903 1.00 77.75 465 TYR A CA 1
ATOM 3660 C C . TYR A 1 465 ? -16.703 7.263 -20.273 1.00 77.75 465 TYR A C 1
ATOM 3662 O O . TYR A 1 465 ? -16.803 6.073 -20.572 1.00 77.75 465 TYR A O 1
ATOM 3670 N N . SER A 1 466 ? -15.823 7.700 -19.377 1.00 79.25 466 SER A N 1
ATOM 3671 C CA . SER A 1 466 ? -14.993 6.847 -18.520 1.00 79.25 466 SER A CA 1
ATOM 3672 C C . SER A 1 466 ? -14.902 7.431 -17.121 1.00 79.25 466 SER A C 1
ATOM 3674 O O . SER A 1 466 ? -14.912 8.648 -16.985 1.00 79.25 466 SER A O 1
ATOM 3676 N N . PHE A 1 467 ? -14.728 6.619 -16.087 1.00 75.50 467 PHE A N 1
ATOM 3677 C CA . PHE A 1 467 ? -14.484 7.131 -14.736 1.00 75.50 467 PHE A CA 1
ATOM 3678 C C . PHE A 1 467 ? -13.037 7.648 -14.602 1.00 75.50 467 PHE A C 1
ATOM 3680 O O . PHE A 1 467 ? -12.096 6.987 -15.041 1.00 75.50 467 PHE A O 1
ATOM 3687 N N . GLU A 1 468 ? -12.846 8.839 -14.031 1.00 60.94 468 GLU A N 1
ATOM 3688 C CA . GLU A 1 468 ? -11.531 9.373 -13.653 1.00 60.94 468 GLU A CA 1
ATOM 3689 C C . GLU A 1 468 ? -11.207 8.929 -12.217 1.00 60.94 468 GLU A C 1
ATOM 3691 O O . GLU A 1 468 ? -12.047 9.039 -11.326 1.00 60.94 468 GLU A O 1
ATOM 3696 N N . ASN A 1 469 ? -9.983 8.432 -12.000 1.00 45.09 469 ASN A N 1
ATOM 3697 C CA . ASN A 1 469 ? -9.510 7.775 -10.768 1.00 45.09 469 ASN A CA 1
ATOM 3698 C C . ASN A 1 469 ? -10.206 6.446 -10.433 1.00 45.09 469 ASN A C 1
ATOM 3700 O O . ASN A 1 469 ? -10.754 6.273 -9.346 1.00 45.09 469 ASN A O 1
ATOM 3704 N N . ILE A 1 470 ? -10.129 5.471 -11.340 1.00 39.75 470 ILE A N 1
ATOM 3705 C CA . ILE A 1 470 ? -10.507 4.099 -11.002 1.00 39.75 470 ILE A CA 1
ATOM 3706 C C . ILE A 1 470 ? -9.369 3.454 -10.201 1.00 39.75 470 ILE A C 1
ATOM 3708 O O . ILE A 1 470 ? -8.326 3.106 -10.753 1.00 39.75 470 ILE A O 1
ATOM 3712 N N . THR A 1 471 ? -9.571 3.265 -8.898 1.00 33.41 471 THR A N 1
ATOM 3713 C CA . THR A 1 471 ? -9.010 2.100 -8.201 1.00 33.41 471 THR A CA 1
ATOM 3714 C C . THR A 1 471 ? -9.691 0.869 -8.784 1.00 33.41 471 THR A C 1
ATOM 3716 O O . THR A 1 471 ? -10.812 0.548 -8.401 1.00 33.41 471 THR A O 1
ATOM 3719 N N . LEU A 1 472 ? -9.060 0.241 -9.778 1.00 28.86 472 LEU A N 1
ATOM 3720 C CA . LEU A 1 472 ? -9.549 -1.009 -10.355 1.00 28.86 472 LEU A CA 1
ATOM 3721 C C . LEU A 1 472 ? -9.193 -2.177 -9.424 1.00 28.86 472 LEU A C 1
ATOM 3723 O O . LEU A 1 472 ? -8.126 -2.153 -8.802 1.00 28.86 472 LEU A O 1
ATOM 3727 N N . PRO A 1 473 ? -10.058 -3.201 -9.332 1.00 26.22 473 PRO A N 1
ATOM 3728 C CA . PRO A 1 473 ? -9.803 -4.382 -8.528 1.00 26.22 473 PRO A CA 1
ATOM 3729 C C . PRO A 1 473 ? -8.562 -5.136 -9.014 1.00 26.22 473 PRO A C 1
ATOM 3731 O O . PRO A 1 473 ? -8.239 -5.191 -10.202 1.00 26.22 473 PRO A O 1
ATOM 3734 N N . THR A 1 474 ? -7.889 -5.754 -8.050 1.00 27.61 474 THR A N 1
ATOM 3735 C CA . THR A 1 474 ? -6.807 -6.721 -8.208 1.00 27.61 474 THR A CA 1
ATOM 3736 C C . THR A 1 474 ? -7.300 -7.954 -8.966 1.00 27.61 474 THR A C 1
ATOM 3738 O O . THR A 1 474 ? -7.718 -8.926 -8.352 1.00 27.61 474 THR A O 1
ATOM 3741 N N . ASN A 1 475 ? -7.256 -7.927 -10.297 1.00 28.38 475 ASN A N 1
ATOM 3742 C CA . ASN A 1 475 ? -7.288 -9.132 -11.122 1.00 28.38 475 ASN A CA 1
ATOM 3743 C C . ASN A 1 475 ? -6.258 -8.990 -12.245 1.00 28.38 475 ASN A C 1
ATOM 3745 O O . ASN A 1 475 ? -6.508 -8.391 -13.288 1.00 28.38 475 ASN A O 1
ATOM 3749 N N . ILE A 1 476 ? -5.073 -9.546 -11.992 1.00 33.84 476 ILE A N 1
ATOM 3750 C CA . ILE A 1 476 ? -4.029 -9.766 -12.987 1.00 33.84 476 ILE A CA 1
ATOM 3751 C C . ILE A 1 476 ? -4.386 -11.087 -13.674 1.00 33.84 476 ILE A C 1
ATOM 3753 O O . ILE A 1 476 ? -4.028 -12.158 -13.199 1.00 33.84 476 ILE A O 1
ATOM 3757 N N . THR A 1 477 ? -5.133 -11.021 -14.773 1.00 33.03 477 THR A N 1
ATOM 3758 C CA . THR A 1 477 ? -5.059 -12.077 -15.791 1.00 33.03 477 THR A CA 1
ATOM 3759 C C . THR A 1 477 ? -4.082 -11.618 -16.874 1.00 33.03 477 THR A C 1
ATOM 3761 O O . THR A 1 477 ? -3.964 -10.406 -17.099 1.00 33.03 477 THR A O 1
ATOM 3764 N N . PRO A 1 478 ? -3.337 -12.533 -17.525 1.00 35.47 478 PRO A N 1
ATOM 3765 C CA . PRO A 1 478 ? -2.543 -12.180 -18.693 1.00 35.47 478 PRO A CA 1
ATOM 3766 C C . PRO A 1 478 ? -3.470 -11.508 -19.702 1.00 35.47 478 PRO A C 1
ATOM 3768 O O . PRO A 1 478 ? -4.516 -12.060 -20.038 1.00 35.47 478 PRO A O 1
ATOM 3771 N N . VAL A 1 479 ? -3.118 -10.306 -20.156 1.00 47.34 479 VAL A N 1
ATOM 3772 C CA . VAL A 1 479 ? -3.808 -9.688 -21.288 1.00 47.34 479 VAL A CA 1
ATOM 3773 C C . VAL A 1 479 ? -3.554 -10.599 -22.482 1.00 47.34 479 VAL A C 1
ATOM 3775 O O . VAL A 1 479 ? -2.464 -10.566 -23.049 1.00 47.34 479 VAL A O 1
ATOM 3778 N N . ASP A 1 480 ? -4.528 -11.435 -22.836 1.00 44.34 480 ASP A N 1
ATOM 3779 C CA . ASP A 1 480 ? -4.451 -12.211 -24.063 1.00 44.34 480 ASP A CA 1
ATOM 3780 C C . ASP A 1 480 ? -4.652 -11.245 -25.234 1.00 44.34 480 ASP A C 1
ATOM 3782 O O . ASP A 1 480 ? -5.751 -10.759 -25.515 1.00 44.34 480 ASP A O 1
ATOM 3786 N N . LEU A 1 481 ? -3.549 -10.876 -25.885 1.00 51.25 481 LEU A N 1
ATOM 3787 C CA . LEU A 1 481 ? -3.596 -9.997 -27.045 1.00 51.25 481 LEU A CA 1
ATOM 3788 C C . LEU A 1 481 ? -4.204 -10.717 -28.267 1.00 51.25 481 LEU A C 1
ATOM 3790 O O . LEU A 1 481 ? -4.464 -10.046 -29.270 1.00 51.25 481 LEU A O 1
ATOM 3794 N N . ALA A 1 482 ? -4.490 -12.032 -28.209 1.00 44.06 482 ALA A N 1
ATOM 3795 C CA . ALA A 1 482 ? -5.178 -12.803 -29.256 1.00 44.06 482 ALA A CA 1
ATOM 3796 C C . ALA A 1 482 ? -6.457 -12.114 -29.774 1.00 44.06 482 ALA A C 1
ATOM 3798 O O . ALA A 1 482 ? -6.673 -12.069 -30.987 1.00 44.06 482 ALA A O 1
ATOM 3799 N N . ASP A 1 483 ? -7.214 -11.444 -28.902 1.00 41.41 483 ASP A N 1
ATOM 3800 C CA . ASP A 1 483 ? -8.511 -10.822 -29.215 1.00 41.41 483 ASP A CA 1
ATOM 3801 C C . ASP A 1 483 ? -8.448 -9.558 -30.106 1.00 41.41 483 ASP A C 1
ATOM 3803 O O . ASP A 1 483 ? -9.477 -9.015 -30.515 1.00 41.41 483 ASP A O 1
ATOM 3807 N N . TYR A 1 484 ? -7.253 -9.069 -30.464 1.00 51.31 484 TYR A N 1
ATOM 3808 C CA . TYR A 1 484 ? -7.060 -7.824 -31.230 1.00 51.31 484 TYR A CA 1
ATOM 3809 C C . TYR A 1 484 ? -6.695 -8.049 -32.709 1.00 51.31 484 TYR A C 1
ATOM 3811 O O . TYR A 1 484 ? -5.876 -7.320 -33.281 1.00 51.31 484 TYR A O 1
ATOM 3819 N N . ASN A 1 485 ? -7.252 -9.082 -33.350 1.00 42.22 485 ASN A N 1
ATOM 3820 C CA . ASN A 1 485 ? -7.033 -9.338 -34.780 1.00 42.22 485 ASN A CA 1
ATOM 3821 C C . ASN A 1 485 ? -7.469 -8.122 -35.631 1.00 42.22 485 ASN A C 1
ATOM 3823 O O . ASN A 1 485 ? -8.630 -7.722 -35.601 1.00 42.22 485 ASN A O 1
ATOM 3827 N N . GLY A 1 486 ? -6.526 -7.525 -36.380 1.00 46.34 486 GLY A N 1
ATOM 3828 C CA . GLY A 1 486 ? -6.780 -6.434 -37.343 1.00 46.34 486 GLY A CA 1
ATOM 3829 C C . GLY A 1 486 ? -6.413 -4.998 -36.922 1.00 46.34 486 GLY A C 1
ATOM 3830 O O . GLY A 1 486 ? -6.754 -4.069 -37.645 1.00 46.34 486 GLY A O 1
ATOM 3831 N N . LYS A 1 487 ? -5.718 -4.787 -35.793 1.00 54.75 487 LYS A N 1
ATOM 3832 C CA . LYS A 1 487 ? -5.457 -3.453 -35.193 1.00 54.75 487 LYS A CA 1
ATOM 3833 C C . LYS A 1 487 ? -3.997 -2.972 -35.264 1.00 54.75 487 LYS A C 1
ATOM 3835 O O . LYS A 1 487 ? -3.488 -2.337 -34.342 1.00 54.75 487 LYS A O 1
ATOM 3840 N N . ILE A 1 488 ? -3.280 -3.308 -36.339 1.00 56.72 488 ILE A N 1
ATOM 3841 C CA . ILE A 1 488 ? -1.884 -2.874 -36.528 1.00 56.72 488 ILE A CA 1
ATOM 3842 C C . ILE A 1 488 ? -1.821 -1.339 -36.559 1.00 56.72 488 ILE A C 1
ATOM 3844 O O . ILE A 1 488 ? -2.469 -0.706 -37.386 1.00 56.72 488 ILE A O 1
ATOM 3848 N N . GLY A 1 489 ? -1.006 -0.750 -35.681 1.00 51.78 489 GLY A N 1
ATOM 3849 C CA . GLY A 1 489 ? -0.829 0.697 -35.549 1.00 51.78 489 GLY A CA 1
ATOM 3850 C C . GLY A 1 489 ? -1.563 1.330 -34.364 1.00 51.78 489 GLY A C 1
ATOM 3851 O O . GLY A 1 489 ? -1.182 2.435 -33.968 1.00 51.78 489 GLY A O 1
ATOM 3852 N N . ASP A 1 490 ? -2.534 0.634 -33.766 1.00 54.31 490 ASP A N 1
ATOM 3853 C CA . ASP A 1 490 ? -3.299 1.141 -32.625 1.00 54.31 490 ASP A CA 1
ATOM 3854 C C . ASP A 1 490 ? -2.426 1.288 -31.377 1.00 54.31 490 ASP A C 1
ATOM 3856 O O . ASP A 1 490 ? -1.518 0.492 -31.116 1.00 54.31 490 ASP A O 1
ATOM 3860 N N . ILE A 1 491 ? -2.736 2.319 -30.588 1.00 52.19 491 ILE A N 1
ATOM 3861 C CA . ILE A 1 491 ? -2.129 2.559 -29.280 1.00 52.19 491 ILE A CA 1
ATOM 3862 C C . ILE A 1 491 ? -3.142 2.196 -28.203 1.00 52.19 491 ILE A C 1
ATOM 3864 O O . ILE A 1 491 ? -4.248 2.736 -28.177 1.00 52.19 491 ILE A O 1
ATOM 3868 N N . ILE A 1 492 ? -2.739 1.319 -27.292 1.00 53.19 492 ILE A N 1
ATOM 3869 C CA . ILE A 1 492 ? -3.587 0.803 -26.222 1.00 53.19 492 ILE A CA 1
ATOM 3870 C C . ILE A 1 492 ? -2.930 1.124 -24.882 1.00 53.19 492 ILE A C 1
ATOM 3872 O O . ILE A 1 492 ? -1.727 0.934 -24.717 1.00 53.19 492 ILE A O 1
ATOM 3876 N N . CYS A 1 493 ? -3.707 1.642 -23.932 1.00 47.47 493 CYS A N 1
ATOM 3877 C CA . CYS A 1 493 ? -3.226 1.981 -22.595 1.00 47.47 493 CYS A CA 1
ATOM 3878 C C . CYS A 1 493 ? -3.637 0.906 -21.587 1.00 47.47 493 CYS A C 1
ATOM 3880 O O . CYS A 1 493 ? -4.804 0.523 -21.545 1.00 47.47 493 CYS A O 1
ATOM 3882 N N . TYR A 1 494 ? -2.696 0.488 -20.748 1.00 55.34 494 TYR A N 1
ATOM 3883 C CA . TYR A 1 494 ? -2.894 -0.486 -19.681 1.00 55.34 494 TYR A CA 1
ATOM 3884 C C . TYR A 1 494 ? -2.384 0.087 -18.360 1.00 55.34 494 TYR A C 1
ATOM 3886 O O . TYR A 1 494 ? -1.328 0.710 -18.334 1.00 55.34 494 TYR A O 1
ATOM 3894 N N . LEU A 1 495 ? -3.089 -0.152 -17.257 1.00 50.62 495 LEU A N 1
ATOM 3895 C CA . LEU A 1 495 ? -2.522 0.006 -15.919 1.00 50.62 495 LEU A CA 1
ATOM 3896 C C . LEU A 1 495 ? -1.866 -1.325 -15.559 1.00 50.62 495 LEU A C 1
ATOM 3898 O O . LEU A 1 495 ? -2.566 -2.312 -15.352 1.00 50.62 495 LEU A O 1
ATOM 3902 N N . LEU A 1 496 ? -0.537 -1.372 -15.544 1.00 60.25 496 LEU A N 1
ATOM 3903 C CA . LEU A 1 496 ? 0.205 -2.601 -15.271 1.00 60.25 496 LEU A CA 1
ATOM 3904 C C . LEU A 1 496 ? 1.054 -2.437 -14.029 1.00 60.25 496 LEU A C 1
ATOM 3906 O O . LEU A 1 496 ? 1.666 -1.385 -13.841 1.00 60.25 496 LEU A O 1
ATOM 3910 N N . ARG A 1 497 ? 1.124 -3.504 -13.232 1.00 63.44 497 ARG A N 1
ATOM 3911 C CA . ARG A 1 497 ? 2.136 -3.682 -12.196 1.00 63.44 497 ARG A CA 1
ATOM 3912 C C . ARG A 1 497 ? 3.279 -4.506 -12.773 1.00 63.44 497 ARG A C 1
ATOM 3914 O O . ARG A 1 497 ? 3.032 -5.604 -13.261 1.00 63.44 497 ARG A O 1
ATOM 3921 N N . GLY A 1 498 ? 4.504 -3.991 -12.729 1.00 72.69 498 GLY A N 1
ATOM 3922 C CA . GLY A 1 498 ? 5.674 -4.730 -13.195 1.00 72.69 498 GLY A CA 1
ATOM 3923 C C . GLY A 1 498 ? 5.834 -6.051 -12.437 1.00 72.69 498 GLY A C 1
ATOM 3924 O O . GLY A 1 498 ? 5.704 -6.080 -11.214 1.00 72.69 498 GLY A O 1
ATOM 3925 N N . THR A 1 499 ? 6.114 -7.139 -13.152 1.00 67.19 499 THR A N 1
ATOM 3926 C CA . THR A 1 499 ? 6.356 -8.475 -12.582 1.00 67.19 499 THR A CA 1
ATOM 3927 C C . THR A 1 499 ? 7.570 -9.126 -13.247 1.00 67.19 499 THR A C 1
ATOM 3929 O O . THR A 1 499 ? 8.028 -8.668 -14.294 1.00 67.19 499 THR A O 1
ATOM 3932 N N . VAL A 1 500 ? 8.091 -10.183 -12.630 1.00 71.25 500 VAL A N 1
ATOM 3933 C CA . VAL A 1 500 ? 9.063 -11.104 -13.230 1.00 71.25 500 VAL A CA 1
ATOM 3934 C C . VAL A 1 500 ? 8.393 -12.332 -13.859 1.00 71.25 500 VAL A C 1
ATOM 3936 O O . VAL A 1 500 ? 9.054 -13.112 -14.538 1.00 71.25 500 VAL A O 1
ATOM 3939 N N . ASP A 1 501 ? 7.085 -12.491 -13.652 1.00 56.59 501 ASP A N 1
ATOM 3940 C CA . ASP A 1 501 ? 6.327 -13.667 -14.064 1.00 56.59 501 ASP A CA 1
ATOM 3941 C C . ASP A 1 501 ? 5.989 -13.676 -15.555 1.00 56.59 501 ASP A C 1
ATOM 3943 O O . ASP A 1 501 ? 5.677 -12.654 -16.173 1.00 56.59 501 ASP A O 1
ATOM 3947 N N . GLY A 1 502 ? 5.929 -14.882 -16.115 1.00 64.56 502 GLY A N 1
ATOM 3948 C CA . GLY A 1 502 ? 5.506 -15.118 -17.489 1.00 64.56 502 GLY A CA 1
ATOM 3949 C C . GLY A 1 502 ? 6.623 -14.939 -18.514 1.00 64.56 502 GLY A C 1
ATOM 3950 O O . GLY A 1 502 ? 7.576 -14.186 -18.330 1.00 64.56 502 GLY A O 1
ATOM 3951 N N . TYR A 1 503 ? 6.491 -15.664 -19.620 1.00 70.12 503 TYR A N 1
ATOM 3952 C CA . TYR A 1 503 ? 7.506 -15.699 -20.663 1.00 70.12 503 TYR A CA 1
ATOM 3953 C C . TYR A 1 503 ? 7.497 -14.429 -21.516 1.00 70.12 503 TYR A C 1
ATOM 3955 O O . TYR A 1 503 ? 6.442 -13.897 -21.872 1.00 70.12 503 TYR A O 1
ATOM 3963 N N . ILE A 1 504 ? 8.695 -13.976 -21.870 1.00 87.56 504 ILE A N 1
ATOM 3964 C CA . ILE A 1 504 ? 8.938 -12.811 -22.718 1.00 87.56 504 ILE A CA 1
ATOM 3965 C C . ILE A 1 504 ? 9.601 -13.325 -23.987 1.00 87.56 504 ILE A C 1
ATOM 3967 O O . ILE A 1 504 ? 10.633 -13.984 -23.896 1.00 87.56 504 ILE A O 1
ATOM 3971 N N . TYR A 1 505 ? 9.043 -13.028 -25.156 1.00 81.44 505 TYR A N 1
ATOM 3972 C CA . TYR A 1 505 ? 9.614 -13.434 -26.438 1.00 81.44 505 TYR A CA 1
ATOM 3973 C C . TYR A 1 505 ? 9.941 -12.198 -27.266 1.00 81.44 505 TYR A C 1
ATOM 3975 O O . TYR A 1 505 ? 9.046 -11.457 -27.677 1.00 81.44 505 TYR A O 1
ATOM 3983 N N . GLY A 1 506 ? 11.230 -11.972 -27.509 1.00 78.19 506 GLY A N 1
ATOM 3984 C CA . GLY A 1 506 ? 11.732 -10.772 -28.174 1.00 78.19 506 GLY A CA 1
ATOM 3985 C C . GLY A 1 506 ? 12.248 -9.689 -27.233 1.00 78.19 506 GLY A C 1
ATOM 3986 O O . GLY A 1 506 ? 12.154 -9.777 -26.008 1.00 78.19 506 GLY A O 1
ATOM 3987 N N . THR A 1 507 ? 12.795 -8.640 -27.839 1.00 81.75 507 THR A N 1
ATOM 3988 C CA . THR A 1 507 ? 13.471 -7.540 -27.149 1.00 81.75 507 THR A CA 1
ATOM 3989 C C . THR A 1 507 ? 13.061 -6.225 -27.780 1.00 81.75 507 THR A C 1
ATOM 3991 O O . THR A 1 507 ? 13.230 -6.034 -28.983 1.00 81.75 507 THR A O 1
ATOM 3994 N N . ASN A 1 508 ? 12.522 -5.296 -26.981 1.00 76.62 508 ASN A N 1
ATOM 3995 C CA . ASN A 1 508 ? 11.939 -4.008 -27.403 1.00 76.62 508 ASN A CA 1
ATOM 3996 C C . ASN A 1 508 ? 10.711 -4.102 -28.337 1.00 76.62 508 ASN A C 1
ATOM 3998 O O . ASN A 1 508 ? 9.857 -3.215 -28.314 1.00 76.62 508 ASN A O 1
ATOM 4002 N N . ILE A 1 509 ? 10.631 -5.143 -29.164 1.00 80.50 509 ILE A N 1
ATOM 4003 C CA . ILE A 1 509 ? 9.464 -5.587 -29.920 1.00 80.50 509 ILE A CA 1
ATOM 4004 C C . ILE A 1 509 ? 9.190 -7.008 -29.441 1.00 80.50 509 ILE A C 1
ATOM 4006 O O . ILE A 1 509 ? 9.995 -7.912 -29.666 1.00 80.50 509 ILE A O 1
ATOM 4010 N N . TYR A 1 510 ? 8.077 -7.179 -28.745 1.00 84.06 510 TYR A N 1
ATOM 4011 C CA . TYR A 1 510 ? 7.721 -8.431 -28.094 1.00 84.06 510 TYR A CA 1
ATOM 4012 C C . TYR A 1 510 ? 6.654 -9.137 -28.912 1.00 84.06 510 TYR A C 1
ATOM 4014 O O . TYR A 1 510 ? 5.755 -8.483 -29.452 1.00 84.06 510 TYR A O 1
ATOM 4022 N N . ALA A 1 511 ? 6.734 -10.461 -29.017 1.00 80.00 511 ALA A N 1
ATOM 4023 C CA . ALA A 1 511 ? 5.634 -11.231 -29.572 1.00 80.00 511 ALA A CA 1
ATOM 4024 C C . ALA A 1 511 ? 4.386 -10.963 -28.725 1.00 80.00 511 ALA A C 1
ATOM 4026 O O . ALA A 1 511 ? 4.470 -10.829 -27.506 1.00 80.00 511 ALA A O 1
ATOM 4027 N N . ASP A 1 512 ? 3.236 -10.843 -29.363 1.00 74.38 512 ASP A N 1
ATOM 4028 C CA . ASP A 1 512 ? 1.973 -10.484 -28.713 1.00 74.38 512 ASP A CA 1
ATOM 4029 C C . ASP A 1 512 ? 1.465 -11.502 -27.682 1.00 74.38 512 ASP A C 1
ATOM 4031 O O . ASP A 1 512 ? 0.665 -11.150 -26.828 1.00 74.38 512 ASP A O 1
ATOM 4035 N N . PHE A 1 513 ? 1.962 -12.733 -27.704 1.00 71.31 513 PHE A N 1
ATOM 4036 C CA . PHE A 1 513 ? 1.720 -13.724 -26.653 1.00 71.31 513 PHE A CA 1
ATOM 4037 C C . PHE A 1 513 ? 2.720 -13.635 -25.484 1.00 71.31 513 PHE A C 1
ATOM 4039 O O . PHE A 1 513 ? 2.664 -14.444 -24.559 1.00 71.31 513 PHE A O 1
ATOM 4046 N N . SER A 1 514 ? 3.652 -12.676 -25.508 1.00 78.75 514 SER A N 1
ATOM 4047 C CA . SER A 1 514 ? 4.547 -12.403 -24.377 1.00 78.75 514 SER A CA 1
ATOM 4048 C C . SER A 1 514 ? 3.767 -11.799 -23.217 1.00 78.75 514 SER A C 1
ATOM 4050 O O . SER A 1 514 ? 2.856 -10.994 -23.416 1.00 78.75 514 SER A O 1
ATOM 4052 N N . ASN A 1 515 ? 4.171 -12.114 -21.988 1.00 79.81 515 ASN A N 1
ATOM 4053 C CA . ASN A 1 515 ? 3.578 -11.486 -20.817 1.00 79.81 515 ASN A CA 1
ATOM 4054 C C . ASN A 1 515 ? 3.869 -9.978 -20.837 1.00 79.81 515 ASN A C 1
ATOM 4056 O O . ASN A 1 515 ? 5.017 -9.542 -20.767 1.00 79.81 515 ASN A O 1
ATOM 4060 N N . LEU A 1 516 ? 2.813 -9.175 -20.950 1.00 79.94 516 LEU A N 1
ATOM 4061 C CA . LEU A 1 516 ? 2.911 -7.732 -21.142 1.00 79.94 516 LEU A CA 1
ATOM 4062 C C . LEU A 1 516 ? 3.568 -7.009 -19.951 1.00 79.94 516 LEU A C 1
ATOM 4064 O O . LEU A 1 516 ? 4.311 -6.051 -20.148 1.00 79.94 516 LEU A O 1
ATOM 4068 N N . ALA A 1 517 ? 3.318 -7.463 -18.722 1.00 73.94 517 ALA A N 1
ATOM 4069 C CA . ALA A 1 517 ? 3.828 -6.830 -17.510 1.00 73.94 517 ALA A CA 1
ATOM 4070 C C . ALA A 1 517 ? 5.317 -7.131 -17.286 1.00 73.94 517 ALA A C 1
ATOM 4072 O O . ALA A 1 517 ? 6.079 -6.207 -16.993 1.00 73.94 517 ALA A O 1
ATOM 4073 N N . SER A 1 518 ? 5.761 -8.373 -17.497 1.00 77.00 518 SER A N 1
ATOM 4074 C CA . SER A 1 518 ? 7.190 -8.701 -17.453 1.00 77.00 518 SER A CA 1
ATOM 4075 C C . SER A 1 518 ? 7.945 -8.183 -18.676 1.00 77.00 518 SER A C 1
ATOM 4077 O O . SER A 1 518 ? 9.071 -7.713 -18.534 1.00 77.00 518 SER A O 1
ATOM 4079 N N . SER A 1 519 ? 7.304 -8.099 -19.848 1.00 85.69 519 SER A N 1
ATOM 4080 C CA . SER A 1 519 ? 7.857 -7.390 -21.014 1.00 85.69 519 SER A CA 1
ATOM 4081 C C . SER A 1 519 ? 8.062 -5.897 -20.728 1.00 85.69 519 SER A C 1
ATOM 4083 O O . SER A 1 519 ? 9.031 -5.313 -21.207 1.00 85.69 519 SER A O 1
ATOM 4085 N N . ALA A 1 520 ? 7.183 -5.265 -19.937 1.00 82.94 520 ALA A N 1
ATOM 4086 C CA . ALA A 1 520 ? 7.315 -3.859 -19.543 1.00 82.94 520 ALA A CA 1
ATOM 4087 C C . ALA A 1 520 ? 8.482 -3.640 -18.574 1.00 82.94 520 ALA A C 1
ATOM 4089 O O . ALA A 1 520 ? 9.190 -2.638 -18.693 1.00 82.94 520 ALA A O 1
ATOM 4090 N N . VAL A 1 521 ? 8.709 -4.587 -17.656 1.00 81.62 521 VAL A N 1
ATOM 4091 C CA . VAL A 1 521 ? 9.886 -4.579 -16.778 1.00 81.62 521 VAL A CA 1
ATOM 4092 C C . VAL A 1 521 ? 11.155 -4.827 -17.579 1.00 81.62 521 VAL A C 1
ATOM 4094 O O . VAL A 1 521 ? 12.085 -4.033 -17.487 1.00 81.62 521 VAL A O 1
ATOM 4097 N N . HIS A 1 522 ? 11.169 -5.844 -18.443 1.00 86.12 522 HIS A N 1
ATOM 4098 C CA . HIS A 1 522 ? 12.290 -6.125 -19.338 1.00 86.12 522 HIS A CA 1
ATOM 4099 C C . HIS A 1 522 ? 12.620 -4.912 -20.217 1.00 86.12 522 HIS A C 1
ATOM 4101 O O . HIS A 1 522 ? 13.782 -4.542 -20.336 1.00 86.12 522 HIS A O 1
ATOM 4107 N N . ALA A 1 523 ? 11.614 -4.208 -20.744 1.00 76.56 523 ALA A N 1
ATOM 4108 C CA . ALA A 1 523 ? 11.798 -2.972 -21.507 1.00 76.56 523 ALA A CA 1
ATOM 4109 C C . ALA A 1 523 ? 12.257 -1.762 -20.666 1.00 76.56 523 ALA A C 1
ATOM 4111 O O . ALA A 1 523 ? 12.584 -0.727 -21.240 1.00 76.56 523 ALA A O 1
ATOM 4112 N N . GLY A 1 524 ? 12.248 -1.839 -19.332 1.00 75.62 524 GLY A N 1
ATOM 4113 C CA . GLY A 1 524 ? 12.588 -0.719 -18.442 1.00 75.62 524 GLY A CA 1
ATOM 4114 C C . GLY A 1 524 ? 11.506 0.361 -18.361 1.00 75.62 524 GLY A C 1
ATOM 4115 O O . GLY A 1 524 ? 11.773 1.489 -17.957 1.00 75.62 524 GLY A O 1
ATOM 4116 N N . VAL A 1 525 ? 10.281 0.031 -18.770 1.00 73.00 525 VAL A N 1
ATOM 4117 C CA . VAL A 1 525 ? 9.106 0.920 -18.719 1.00 73.00 525 VAL A CA 1
ATOM 4118 C C . VAL A 1 525 ? 8.462 0.901 -17.338 1.00 73.00 525 VAL A C 1
ATOM 4120 O O . VAL A 1 525 ? 7.862 1.892 -16.920 1.00 73.00 525 VAL A O 1
ATOM 4123 N N . LEU A 1 526 ? 8.601 -0.225 -16.639 1.00 72.75 526 LEU A N 1
ATOM 4124 C CA . LEU A 1 526 ? 8.171 -0.425 -15.263 1.00 72.75 526 LEU A CA 1
ATOM 4125 C C . LEU A 1 526 ? 9.315 -1.000 -14.435 1.00 72.75 526 LEU A C 1
ATOM 4127 O O . LEU A 1 526 ? 10.083 -1.828 -14.914 1.00 72.75 526 LEU A O 1
ATOM 4131 N N . HIS A 1 527 ? 9.385 -0.617 -13.166 1.00 74.38 527 HIS A N 1
ATOM 4132 C CA . HIS A 1 527 ? 10.135 -1.386 -12.175 1.00 74.38 527 HIS A CA 1
ATOM 4133 C C . HIS A 1 527 ? 9.298 -2.563 -11.644 1.00 74.38 527 HIS A C 1
ATOM 4135 O O . HIS A 1 527 ? 8.066 -2.557 -11.721 1.00 74.38 527 HIS A O 1
ATOM 4141 N N . ILE A 1 528 ? 9.949 -3.588 -11.085 1.00 67.00 528 ILE A N 1
ATOM 4142 C CA . ILE A 1 528 ? 9.246 -4.714 -10.450 1.00 67.00 528 ILE A CA 1
ATOM 4143 C C . ILE A 1 528 ? 8.373 -4.173 -9.311 1.00 67.00 528 ILE A C 1
ATOM 4145 O O . ILE A 1 528 ? 8.833 -3.413 -8.463 1.00 67.00 528 ILE A O 1
ATOM 4149 N N . GLY A 1 529 ? 7.092 -4.536 -9.316 1.00 52.12 529 GLY A N 1
ATOM 4150 C CA . GLY A 1 529 ? 6.099 -4.083 -8.347 1.00 52.12 529 GLY A CA 1
ATOM 4151 C C . GLY A 1 529 ? 5.554 -2.668 -8.580 1.00 52.12 529 GLY A C 1
ATOM 4152 O O . GLY A 1 529 ? 4.563 -2.303 -7.943 1.00 52.12 529 GLY A O 1
ATOM 4153 N N . GLU A 1 530 ? 6.134 -1.896 -9.503 1.00 60.44 530 GLU A N 1
ATOM 4154 C CA . GLU A 1 530 ? 5.677 -0.554 -9.856 1.00 60.44 530 GLU A CA 1
ATOM 4155 C C . GLU A 1 530 ? 4.407 -0.626 -10.700 1.00 60.44 530 GLU A C 1
ATOM 4157 O O . GLU A 1 530 ? 4.364 -1.337 -11.701 1.00 60.44 530 GLU A O 1
ATOM 4162 N N . THR A 1 531 ? 3.378 0.128 -10.306 1.00 56.62 531 THR A N 1
ATOM 4163 C CA . THR A 1 531 ? 2.108 0.192 -11.038 1.00 56.62 531 THR A CA 1
ATOM 4164 C C . THR A 1 531 ? 1.973 1.532 -11.747 1.00 56.62 531 THR A C 1
ATOM 4166 O O . THR A 1 531 ? 1.891 2.569 -11.089 1.00 56.62 531 THR A O 1
ATOM 4169 N N . LYS A 1 532 ? 1.935 1.534 -13.084 1.00 50.47 532 LYS A N 1
ATOM 4170 C CA . LYS A 1 532 ? 1.713 2.751 -13.884 1.00 50.47 532 LYS A CA 1
ATOM 4171 C C . LYS A 1 532 ? 0.818 2.484 -15.083 1.00 50.47 532 LYS A C 1
ATOM 4173 O O . LYS A 1 532 ? 0.736 1.368 -15.592 1.00 50.47 532 LYS A O 1
ATOM 4178 N N . ASN A 1 533 ? 0.179 3.553 -15.556 1.00 50.53 533 ASN A N 1
ATOM 4179 C CA . ASN A 1 533 ? -0.419 3.569 -16.882 1.00 50.53 533 ASN A CA 1
ATOM 4180 C C . ASN A 1 533 ? 0.700 3.553 -17.924 1.00 50.53 533 ASN A C 1
ATOM 4182 O O . ASN A 1 533 ? 1.480 4.499 -18.024 1.00 50.53 533 ASN A O 1
ATOM 4186 N N . ILE A 1 534 ? 0.753 2.485 -18.701 1.00 59.34 534 ILE A N 1
ATOM 4187 C CA . ILE A 1 534 ? 1.662 2.305 -19.819 1.00 59.34 534 ILE A CA 1
ATOM 4188 C C . ILE A 1 534 ? 0.862 2.300 -21.119 1.00 59.34 534 ILE A C 1
ATOM 4190 O O . ILE A 1 534 ? -0.308 1.924 -21.150 1.00 59.34 534 ILE A O 1
ATOM 4194 N N . SER A 1 535 ? 1.484 2.711 -22.214 1.00 59.06 535 SER A N 1
ATOM 4195 C CA . SER A 1 535 ? 0.880 2.603 -23.539 1.00 59.06 535 SER A CA 1
ATOM 4196 C C . SER A 1 535 ? 1.700 1.637 -24.375 1.00 59.06 535 SER A C 1
ATOM 4198 O O . SER A 1 535 ? 2.923 1.738 -24.385 1.00 59.06 535 SER A O 1
ATOM 4200 N N . ILE A 1 536 ? 1.046 0.744 -25.108 1.00 71.31 536 ILE A N 1
ATOM 4201 C CA . ILE A 1 536 ? 1.687 -0.076 -26.136 1.00 71.31 536 ILE A CA 1
ATOM 4202 C C . ILE A 1 536 ? 1.163 0.275 -27.514 1.00 71.31 536 ILE A C 1
ATOM 4204 O O . ILE A 1 536 ? 0.034 0.739 -27.654 1.00 71.31 536 ILE A O 1
ATOM 4208 N N . LYS A 1 537 ? 1.986 0.037 -28.528 1.00 69.56 537 LYS A N 1
ATOM 4209 C CA . LYS A 1 537 ? 1.603 0.083 -29.933 1.00 69.56 537 LYS A CA 1
ATOM 4210 C C . LYS A 1 537 ? 1.577 -1.336 -30.486 1.00 69.56 537 LYS A C 1
ATOM 4212 O O . LYS A 1 537 ? 2.556 -2.061 -30.327 1.00 69.56 537 LYS A O 1
ATOM 4217 N N . ILE A 1 538 ? 0.486 -1.708 -31.151 1.00 71.31 538 ILE A N 1
ATOM 4218 C CA . ILE A 1 538 ? 0.383 -2.991 -31.856 1.00 71.31 538 ILE A CA 1
ATOM 4219 C C . ILE A 1 538 ? 1.105 -2.887 -33.202 1.00 71.31 538 ILE A C 1
ATOM 4221 O O . ILE A 1 538 ? 0.930 -1.915 -33.942 1.00 71.31 538 ILE A O 1
ATOM 4225 N N . LEU A 1 539 ? 1.920 -3.885 -33.524 1.00 67.38 539 LEU A N 1
ATOM 4226 C CA . LEU A 1 539 ? 2.819 -3.913 -34.675 1.00 67.38 539 LEU A CA 1
ATOM 4227 C C . LEU A 1 539 ? 2.620 -5.195 -35.508 1.00 67.38 539 LEU A C 1
ATOM 4229 O O . LEU A 1 539 ? 2.105 -6.194 -34.992 1.00 67.38 539 LEU A O 1
ATOM 4233 N N . PRO A 1 540 ? 3.039 -5.201 -36.790 1.00 75.19 540 PRO A N 1
ATOM 4234 C CA . PRO A 1 540 ? 3.173 -6.435 -37.553 1.00 75.19 540 PRO A CA 1
ATOM 4235 C C . PRO A 1 540 ? 4.177 -7.373 -36.878 1.00 75.19 540 PRO A C 1
ATOM 4237 O O . PRO A 1 540 ? 5.165 -6.936 -36.275 1.00 75.19 540 PRO A O 1
ATOM 4240 N N . GLY A 1 541 ? 3.935 -8.674 -36.997 1.00 75.12 541 GLY A N 1
ATOM 4241 C CA . GLY A 1 541 ? 4.859 -9.672 -36.480 1.00 75.12 541 GLY A CA 1
ATOM 4242 C C . GLY A 1 541 ? 6.212 -9.669 -37.185 1.00 75.12 541 GLY A C 1
ATOM 4243 O O . GLY A 1 541 ? 6.372 -9.092 -38.261 1.00 75.12 541 GLY A O 1
ATOM 4244 N N . GLN A 1 542 ? 7.200 -10.268 -36.529 1.00 74.62 542 GLN A N 1
ATOM 4245 C CA . GLN A 1 542 ? 8.576 -10.330 -37.012 1.00 74.62 542 GLN A CA 1
ATOM 4246 C C . GLN A 1 542 ? 8.886 -11.727 -37.548 1.00 74.62 542 GLN A C 1
ATOM 4248 O O . GLN A 1 542 ? 8.337 -12.723 -37.078 1.00 74.62 542 GLN A O 1
ATOM 4253 N N . SER A 1 543 ? 9.813 -11.814 -38.503 1.00 71.81 543 SER A N 1
ATOM 4254 C CA . SER A 1 543 ? 10.367 -13.098 -38.950 1.00 71.81 543 SER A CA 1
ATOM 4255 C C . SER A 1 543 ? 11.248 -13.763 -37.888 1.00 71.81 543 SER A C 1
ATOM 4257 O O . SER A 1 543 ? 11.463 -14.972 -37.951 1.00 71.81 543 SER A O 1
ATOM 4259 N N . LEU A 1 544 ? 11.755 -12.979 -36.932 1.00 70.75 544 LEU A N 1
ATOM 4260 C CA . LEU A 1 544 ? 12.574 -13.426 -35.812 1.00 70.75 544 LEU A CA 1
ATOM 4261 C C . LEU A 1 544 ? 12.431 -12.449 -34.634 1.00 70.75 544 LEU A C 1
ATOM 4263 O O . LEU A 1 544 ? 12.442 -11.235 -34.826 1.00 70.75 544 LEU A O 1
ATOM 4267 N N . TYR A 1 545 ? 12.345 -12.990 -33.425 1.00 77.19 545 TYR A N 1
ATOM 4268 C CA . TYR A 1 545 ? 12.401 -12.273 -32.155 1.00 77.19 545 TYR A CA 1
ATOM 4269 C C . TYR A 1 545 ? 13.668 -12.718 -31.428 1.00 77.19 545 TYR A C 1
ATOM 4271 O O . TYR A 1 545 ? 13.834 -13.906 -31.157 1.00 77.19 545 TYR A O 1
ATOM 4279 N N . GLU A 1 546 ? 14.575 -11.793 -31.132 1.00 72.38 546 GLU A N 1
ATOM 4280 C CA . GLU A 1 546 ? 15.835 -12.106 -30.448 1.00 72.38 546 GLU A CA 1
ATOM 4281 C C . GLU A 1 546 ? 15.667 -12.091 -28.924 1.00 72.38 546 GLU A C 1
ATOM 4283 O O . GLU A 1 546 ? 14.918 -11.280 -28.382 1.00 72.38 546 GLU A O 1
ATOM 4288 N N . SER A 1 547 ? 16.370 -12.988 -28.229 1.00 74.56 547 SER A N 1
ATOM 4289 C CA . SER A 1 547 ? 16.469 -12.987 -26.766 1.00 74.56 547 SER A CA 1
ATOM 4290 C C . SER A 1 547 ? 17.481 -11.955 -26.279 1.00 74.56 547 SER A C 1
ATOM 4292 O O . SER A 1 547 ? 18.548 -11.805 -26.874 1.00 74.56 547 SER A O 1
ATOM 4294 N N . SER A 1 548 ? 17.236 -11.348 -25.123 1.00 71.62 548 SER A N 1
ATOM 4295 C CA . SER A 1 548 ? 18.227 -10.550 -24.400 1.00 71.62 548 SER A CA 1
ATOM 4296 C C . SER A 1 548 ? 18.024 -10.635 -22.894 1.00 71.62 548 SER A C 1
ATOM 4298 O O . SER A 1 548 ? 17.004 -11.130 -22.429 1.00 71.62 548 SER A O 1
ATOM 4300 N N . ILE A 1 549 ? 18.969 -10.084 -22.134 1.00 74.19 549 ILE A N 1
ATOM 4301 C CA . ILE A 1 549 ? 18.771 -9.788 -20.715 1.00 74.19 549 ILE A CA 1
ATOM 4302 C C . ILE A 1 549 ? 18.708 -8.269 -20.560 1.00 74.19 549 ILE A C 1
ATOM 4304 O O . ILE A 1 549 ? 19.673 -7.576 -20.886 1.00 74.19 549 ILE A O 1
ATOM 4308 N N . GLN A 1 550 ? 17.584 -7.744 -20.078 1.00 65.38 550 GLN A N 1
ATOM 4309 C CA . GLN A 1 550 ? 17.388 -6.317 -19.816 1.00 65.38 550 GLN A CA 1
ATOM 4310 C C . GLN A 1 550 ? 16.657 -6.118 -18.492 1.00 65.38 550 GLN A C 1
ATOM 4312 O O . GLN A 1 550 ? 15.749 -6.870 -18.152 1.00 65.38 550 GLN A O 1
ATOM 4317 N N . ASN A 1 551 ? 17.069 -5.096 -17.735 1.00 67.19 551 ASN A N 1
ATOM 4318 C CA . ASN A 1 551 ? 16.429 -4.698 -16.474 1.00 67.19 551 ASN A CA 1
ATOM 4319 C C . ASN A 1 551 ? 16.215 -5.863 -15.482 1.00 67.19 551 ASN A C 1
ATOM 4321 O O . ASN A 1 551 ? 15.232 -5.897 -14.748 1.00 67.19 551 ASN A O 1
ATOM 4325 N N . GLY A 1 552 ? 17.150 -6.821 -15.467 1.00 70.00 552 GLY A N 1
ATOM 4326 C CA . GLY A 1 552 ? 17.120 -7.985 -14.576 1.00 70.00 552 GLY A CA 1
ATOM 4327 C C . GLY A 1 552 ? 16.258 -9.161 -15.051 1.00 70.00 552 GLY A C 1
ATOM 4328 O O . GLY A 1 552 ? 16.155 -10.140 -14.321 1.00 70.00 552 GLY A O 1
ATOM 4329 N N . LEU A 1 553 ? 15.674 -9.102 -16.253 1.00 70.25 553 LEU A N 1
ATOM 4330 C CA . LEU A 1 553 ? 14.857 -10.168 -16.839 1.00 70.25 553 LEU A CA 1
ATOM 4331 C C . LEU A 1 553 ? 15.456 -10.697 -18.138 1.00 70.25 553 LEU A C 1
ATOM 4333 O O . LEU A 1 553 ? 16.051 -9.940 -18.902 1.00 70.25 553 LEU A O 1
ATOM 4337 N N . SER A 1 554 ? 15.249 -11.987 -18.400 1.00 79.12 554 SER A N 1
ATOM 4338 C CA . SER A 1 554 ? 15.643 -12.652 -19.645 1.00 79.12 554 SER A CA 1
ATOM 4339 C C . SER A 1 554 ? 14.435 -12.822 -20.563 1.00 79.12 554 SER A C 1
ATOM 4341 O O . SER A 1 554 ? 13.415 -13.368 -20.142 1.00 79.12 554 SER A O 1
ATOM 4343 N N . SER A 1 555 ? 14.560 -12.413 -21.823 1.00 86.94 555 SER A N 1
ATOM 4344 C CA . SER A 1 555 ? 13.643 -12.806 -22.890 1.00 86.94 555 SER A CA 1
ATOM 4345 C C . SER A 1 555 ? 14.161 -14.025 -23.654 1.00 86.94 555 SER A C 1
ATOM 4347 O O . SER A 1 555 ? 15.345 -14.361 -23.621 1.00 86.94 555 SER A O 1
ATOM 4349 N N . LEU A 1 556 ? 13.254 -14.712 -24.340 1.00 74.25 556 LEU A N 1
ATOM 4350 C CA . LEU A 1 556 ? 13.511 -15.871 -25.182 1.00 74.25 556 LEU A CA 1
ATOM 4351 C C . LEU A 1 556 ? 13.460 -15.469 -26.654 1.00 74.25 556 LEU A C 1
ATOM 4353 O O . LEU A 1 556 ? 12.724 -14.559 -27.047 1.00 74.25 556 LEU A O 1
ATOM 4357 N N . SER A 1 557 ? 14.229 -16.176 -27.476 1.00 74.00 557 SER A N 1
ATOM 4358 C CA . SER A 1 557 ? 14.139 -16.035 -28.919 1.00 74.00 557 SER A CA 1
ATOM 4359 C C . SER A 1 557 ? 12.941 -16.818 -29.447 1.00 74.00 557 SER A C 1
ATOM 4361 O O . SER A 1 557 ? 12.551 -17.851 -28.897 1.00 74.00 557 SER A O 1
ATOM 4363 N N . TYR A 1 558 ? 12.332 -16.317 -30.516 1.00 74.50 558 TYR A N 1
ATOM 4364 C CA . TYR A 1 558 ? 11.221 -16.987 -31.180 1.00 74.50 558 TYR A CA 1
ATOM 4365 C C . TYR A 1 558 ? 11.276 -16.753 -32.685 1.00 74.50 558 TYR A C 1
ATOM 4367 O O . TYR A 1 558 ? 11.727 -15.704 -33.140 1.00 74.50 558 TYR A O 1
ATOM 4375 N N . GLY A 1 559 ? 10.846 -17.748 -33.460 1.00 69.56 559 GLY A N 1
ATOM 4376 C CA . GLY A 1 559 ? 10.825 -17.671 -34.919 1.00 69.56 559 GLY A CA 1
ATOM 4377 C C . GLY A 1 559 ? 9.742 -16.733 -35.452 1.00 69.56 559 GLY A C 1
ATOM 4378 O O . GLY A 1 559 ? 9.203 -15.893 -34.733 1.00 69.56 559 GLY A O 1
ATOM 4379 N N . HIS A 1 560 ? 9.405 -16.897 -36.730 1.00 78.25 560 HIS A N 1
ATOM 4380 C CA . HIS A 1 560 ? 8.387 -16.076 -37.375 1.00 78.25 560 HIS A CA 1
ATOM 4381 C C . HIS A 1 560 ? 7.055 -16.129 -36.616 1.00 78.25 560 HIS A C 1
ATOM 4383 O O . HIS A 1 560 ? 6.486 -17.202 -36.405 1.00 78.25 560 HIS A O 1
ATOM 4389 N N . TRP A 1 561 ? 6.517 -14.955 -36.298 1.00 80.31 561 TRP A N 1
ATOM 4390 C CA . TRP A 1 561 ? 5.178 -14.803 -35.749 1.00 80.31 561 TRP A CA 1
ATOM 4391 C C . TRP A 1 561 ? 4.453 -13.643 -36.423 1.00 80.31 561 TRP A C 1
ATOM 4393 O O . TRP A 1 561 ? 5.074 -12.776 -37.029 1.00 80.31 561 TRP A O 1
ATOM 4403 N N . THR A 1 562 ? 3.125 -13.629 -36.353 1.00 75.75 562 THR A N 1
ATOM 4404 C CA . THR A 1 562 ? 2.292 -12.749 -37.183 1.00 75.75 562 THR A CA 1
ATOM 4405 C C . THR A 1 562 ? 1.973 -11.397 -36.546 1.00 75.75 562 THR A C 1
ATOM 4407 O O . THR A 1 562 ? 1.498 -10.503 -37.249 1.00 75.75 562 THR A O 1
ATOM 4410 N N . ARG A 1 563 ? 2.252 -11.197 -35.248 1.00 74.62 563 ARG A N 1
ATOM 4411 C CA . ARG A 1 563 ? 1.961 -9.933 -34.543 1.00 74.62 563 ARG A CA 1
ATOM 4412 C C . ARG A 1 563 ? 2.935 -9.630 -33.398 1.00 74.62 563 ARG A C 1
ATOM 4414 O O . ARG A 1 563 ? 3.555 -10.521 -32.827 1.00 74.62 563 ARG A O 1
ATOM 4421 N N . SER A 1 564 ? 3.108 -8.356 -33.068 1.00 78.88 564 SER A N 1
ATOM 4422 C CA . SER A 1 564 ? 3.958 -7.926 -31.953 1.00 78.88 564 SER A CA 1
ATOM 4423 C C . SER A 1 564 ? 3.440 -6.654 -31.286 1.00 78.88 564 SER A C 1
ATOM 4425 O O . SER A 1 564 ? 2.484 -6.032 -31.758 1.00 78.88 564 SER A O 1
ATOM 4427 N N . PHE A 1 565 ? 4.069 -6.256 -30.183 1.00 81.00 565 PHE A N 1
ATOM 4428 C CA . PHE A 1 565 ? 3.863 -4.949 -29.569 1.00 81.00 565 PHE A CA 1
ATOM 4429 C C . PHE A 1 565 ? 5.180 -4.301 -29.138 1.00 81.00 565 PHE A C 1
ATOM 4431 O O . PHE A 1 565 ? 6.196 -4.966 -28.928 1.00 81.00 565 PHE A O 1
ATOM 4438 N N . SER A 1 566 ? 5.146 -2.983 -28.961 1.00 79.75 566 SER A N 1
ATOM 4439 C CA . SER A 1 566 ? 6.200 -2.220 -28.288 1.00 79.75 566 SER A CA 1
ATOM 4440 C C . SER A 1 566 ? 5.599 -1.209 -27.315 1.00 79.75 566 SER A C 1
ATOM 4442 O O . SER A 1 566 ? 4.461 -0.772 -27.489 1.00 79.75 566 SER A O 1
ATOM 4444 N N . PHE A 1 567 ? 6.346 -0.816 -26.284 1.00 77.88 567 PHE A N 1
ATOM 4445 C CA . PHE A 1 567 ? 5.902 0.213 -25.342 1.00 77.88 567 PHE A CA 1
ATOM 4446 C C . PHE A 1 567 ? 6.183 1.619 -25.882 1.00 77.88 567 PHE A C 1
ATOM 4448 O O . PHE A 1 567 ? 7.231 1.887 -26.466 1.00 77.88 567 PHE A O 1
ATOM 4455 N N . LYS A 1 568 ? 5.250 2.543 -25.658 1.00 65.38 568 LYS A N 1
ATOM 4456 C CA . LYS A 1 568 ? 5.381 3.964 -25.987 1.00 65.38 568 LYS A CA 1
ATOM 4457 C C . LYS A 1 568 ? 6.002 4.691 -24.788 1.00 65.38 568 LYS A C 1
ATOM 4459 O O . LYS A 1 568 ? 5.526 4.529 -23.669 1.00 65.38 568 LYS A O 1
ATOM 4464 N N . ASN A 1 569 ? 7.015 5.523 -25.046 1.00 46.28 569 ASN A N 1
ATOM 4465 C CA . ASN A 1 569 ? 7.832 6.258 -24.061 1.00 46.28 569 ASN A CA 1
ATOM 4466 C C . ASN A 1 569 ? 8.875 5.424 -23.291 1.00 46.28 569 ASN A C 1
ATOM 4468 O O . ASN A 1 569 ? 9.170 5.733 -22.136 1.00 46.28 569 ASN A O 1
ATOM 4472 N N . VAL A 1 570 ? 9.483 4.410 -23.912 1.00 40.00 570 VAL A N 1
ATOM 4473 C CA . VAL A 1 570 ? 10.688 3.797 -23.331 1.00 40.00 570 VAL A CA 1
ATOM 4474 C C . VAL A 1 570 ? 11.858 4.753 -23.527 1.00 40.00 570 VAL A C 1
ATOM 4476 O O . VAL A 1 570 ? 12.432 4.825 -24.610 1.00 40.00 570 VAL A O 1
ATOM 4479 N N . LYS A 1 571 ? 12.219 5.486 -22.472 1.00 40.38 571 LYS A N 1
ATOM 4480 C CA . LYS A 1 571 ? 13.542 6.097 -22.360 1.00 40.38 571 LYS A CA 1
ATOM 4481 C C . LYS A 1 571 ? 14.509 4.947 -22.083 1.00 40.38 571 LYS A C 1
ATOM 4483 O O . LYS A 1 571 ? 14.713 4.567 -20.9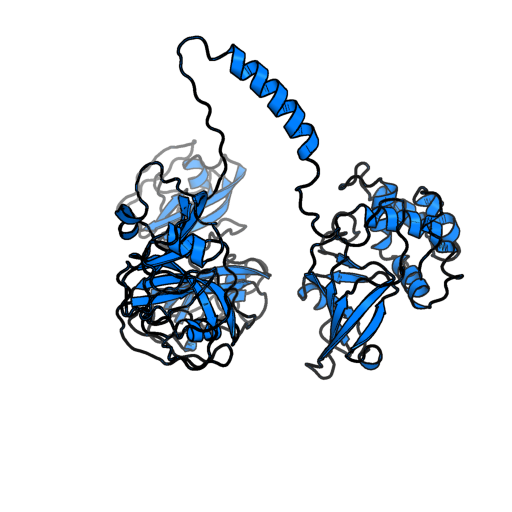37 1.00 40.38 571 LYS A O 1
ATOM 4488 N N . ILE A 1 572 ? 14.999 4.321 -23.149 1.00 36.53 572 ILE A N 1
ATOM 4489 C CA . ILE A 1 572 ? 15.988 3.237 -23.079 1.00 36.53 572 ILE A CA 1
ATOM 4490 C C . ILE A 1 572 ? 17.158 3.775 -22.254 1.00 36.53 572 ILE A C 1
ATOM 4492 O O . ILE A 1 572 ? 17.642 4.837 -22.589 1.00 36.53 572 ILE A O 1
ATOM 4496 N N . ILE A 1 573 ? 17.592 3.131 -21.176 1.00 37.34 573 ILE A N 1
ATOM 4497 C CA . ILE A 1 573 ? 18.915 3.391 -20.591 1.00 37.34 573 ILE A CA 1
ATOM 4498 C C . ILE A 1 573 ? 19.661 2.074 -20.726 1.00 37.34 573 ILE A C 1
ATOM 4500 O O . ILE A 1 573 ? 19.528 1.200 -19.873 1.00 37.34 573 ILE A O 1
ATOM 4504 N N . SER A 1 574 ? 20.406 1.881 -21.818 1.00 40.88 574 SER A N 1
ATOM 4505 C CA . SER A 1 574 ? 21.383 0.792 -21.830 1.00 40.88 574 SER A CA 1
ATOM 4506 C C . SER A 1 574 ? 22.607 1.245 -21.028 1.00 40.88 574 SER A C 1
ATOM 4508 O O . SER A 1 574 ? 23.145 2.335 -21.237 1.00 40.88 574 SER A O 1
ATOM 4510 N N . ASN A 1 575 ? 23.046 0.410 -20.079 1.00 43.06 575 ASN A N 1
ATOM 4511 C CA . ASN A 1 575 ? 24.243 0.665 -19.261 1.00 43.06 575 ASN A CA 1
ATOM 4512 C C . ASN A 1 575 ? 25.555 0.602 -20.069 1.00 43.06 575 ASN A C 1
ATOM 4514 O O . ASN A 1 575 ? 26.617 0.892 -19.525 1.00 43.06 575 ASN A O 1
ATOM 4518 N N . ILE A 1 576 ? 25.483 0.248 -21.356 1.00 55.44 576 ILE A N 1
ATOM 4519 C CA . ILE A 1 576 ? 26.582 0.320 -22.320 1.00 55.44 576 ILE A CA 1
ATOM 4520 C C . ILE A 1 576 ? 26.023 0.994 -23.573 1.00 55.44 576 ILE A C 1
ATOM 4522 O O . ILE A 1 576 ? 25.115 0.457 -24.215 1.00 55.44 576 ILE A O 1
ATOM 4526 N N . ALA A 1 577 ? 26.520 2.186 -23.891 1.00 68.31 577 ALA A N 1
ATOM 4527 C CA . ALA A 1 577 ? 26.187 2.862 -25.136 1.00 68.31 577 ALA A CA 1
ATOM 4528 C C . ALA A 1 577 ? 26.743 2.058 -26.329 1.00 68.31 577 ALA A C 1
ATOM 4530 O O . ALA A 1 577 ? 27.900 1.629 -26.273 1.00 68.31 577 ALA A O 1
ATOM 4531 N N . PRO A 1 578 ? 25.966 1.832 -27.403 1.00 80.56 578 PRO A N 1
ATOM 4532 C CA . PRO A 1 578 ? 26.506 1.224 -28.609 1.00 80.56 578 PRO A CA 1
ATOM 4533 C C . PRO A 1 578 ? 27.508 2.182 -29.270 1.00 80.56 578 PRO A C 1
ATOM 4535 O O . PRO A 1 578 ? 27.482 3.391 -29.036 1.00 80.56 578 PRO A O 1
ATOM 4538 N N . VAL A 1 579 ? 28.376 1.646 -30.132 1.00 86.50 579 VAL A N 1
ATOM 4539 C CA . VAL A 1 579 ? 29.325 2.474 -30.896 1.00 86.50 579 VAL A CA 1
ATOM 4540 C C . VAL A 1 579 ? 28.575 3.473 -31.781 1.00 86.50 579 VAL A C 1
ATOM 4542 O O . VAL A 1 579 ? 28.974 4.629 -31.854 1.00 86.50 579 VAL A O 1
ATOM 4545 N N . ASN A 1 580 ? 27.481 3.042 -32.411 1.00 89.06 580 ASN A N 1
ATOM 4546 C CA . ASN A 1 580 ? 26.565 3.860 -33.204 1.00 89.06 580 ASN A CA 1
ATOM 4547 C C . ASN A 1 580 ? 25.142 3.262 -33.161 1.00 89.06 580 ASN A C 1
ATOM 4549 O O . ASN A 1 580 ? 24.884 2.292 -32.447 1.00 89.06 580 ASN A O 1
ATOM 4553 N N . LEU A 1 581 ? 24.207 3.838 -33.911 1.00 84.38 581 LEU A N 1
ATOM 4554 C CA . LEU A 1 581 ? 22.794 3.451 -33.956 1.00 84.38 581 LEU A CA 1
ATOM 4555 C C . LEU A 1 581 ? 22.392 2.751 -35.265 1.00 84.38 581 LEU A C 1
ATOM 4557 O O . LEU A 1 581 ? 21.198 2.627 -35.538 1.00 84.38 581 LEU A O 1
ATOM 4561 N N . ALA A 1 582 ? 23.350 2.255 -36.054 1.00 81.88 582 ALA A N 1
ATOM 4562 C CA . ALA A 1 582 ? 23.081 1.641 -37.360 1.00 81.88 582 ALA A CA 1
ATOM 4563 C C . ALA A 1 582 ? 22.123 0.434 -37.282 1.00 81.88 582 ALA A C 1
ATOM 4565 O O . ALA A 1 582 ? 21.381 0.170 -38.219 1.00 81.88 582 ALA A O 1
ATOM 4566 N N . ASN A 1 583 ? 22.083 -0.262 -36.140 1.00 76.12 583 ASN A N 1
ATOM 4567 C CA . ASN A 1 583 ? 21.212 -1.423 -35.917 1.00 76.12 583 ASN A CA 1
ATOM 4568 C C . ASN A 1 583 ? 19.832 -1.063 -35.318 1.00 76.12 583 ASN A C 1
ATOM 4570 O O . ASN A 1 583 ? 19.099 -1.948 -34.884 1.00 76.12 583 ASN A O 1
ATOM 4574 N N . TYR A 1 584 ? 19.457 0.221 -35.251 1.00 70.94 584 TYR A N 1
ATOM 4575 C CA . TYR A 1 584 ? 18.190 0.677 -34.652 1.00 70.94 584 TYR A CA 1
ATOM 4576 C C . TYR A 1 584 ? 17.071 0.841 -35.704 1.00 70.94 584 TYR A C 1
ATOM 4578 O O . TYR A 1 584 ? 16.384 1.867 -35.793 1.00 70.94 584 TYR A O 1
ATOM 4586 N N . ASP A 1 585 ? 16.875 -0.187 -36.533 1.00 63.03 585 ASP A N 1
ATOM 4587 C CA . ASP A 1 585 ? 15.863 -0.250 -37.599 1.00 63.03 585 ASP A CA 1
ATOM 4588 C C . ASP A 1 585 ? 14.419 -0.138 -37.098 1.00 63.03 585 ASP A C 1
ATOM 4590 O O . ASP A 1 585 ? 14.021 -0.721 -36.092 1.00 63.03 585 ASP A O 1
ATOM 4594 N N . GLY A 1 586 ? 13.629 0.704 -37.781 1.00 57.47 586 GLY A N 1
ATOM 4595 C CA . GLY A 1 586 ? 12.225 0.964 -37.441 1.00 57.47 586 GLY A CA 1
ATOM 4596 C C . GLY A 1 586 ? 11.981 1.827 -36.193 1.00 57.47 586 GLY A C 1
ATOM 4597 O O . GLY A 1 586 ? 10.839 1.918 -35.749 1.00 57.47 586 GLY A O 1
ATOM 4598 N N . LYS A 1 587 ? 13.015 2.472 -35.632 1.00 64.06 587 LYS A N 1
ATOM 4599 C CA . LYS A 1 587 ? 12.952 3.262 -34.380 1.00 64.06 587 LYS A CA 1
ATOM 4600 C C . LYS A 1 587 ? 12.857 4.783 -34.583 1.00 64.06 587 LYS A C 1
ATOM 4602 O O . LYS A 1 587 ? 13.180 5.562 -33.691 1.00 64.06 587 LYS A O 1
ATOM 4607 N N . ILE A 1 588 ? 12.453 5.244 -35.769 1.00 71.75 588 ILE A N 1
ATOM 4608 C CA . ILE A 1 588 ? 12.337 6.681 -36.067 1.00 71.75 588 ILE A CA 1
ATOM 4609 C C . ILE A 1 588 ? 11.308 7.342 -35.138 1.00 71.75 588 ILE A C 1
ATOM 4611 O O . ILE A 1 588 ? 10.147 6.941 -35.096 1.00 71.75 588 ILE A O 1
ATOM 4615 N N . GLY A 1 589 ? 11.730 8.402 -34.446 1.00 59.53 589 GLY A N 1
ATOM 4616 C CA . GLY A 1 589 ? 10.937 9.140 -33.465 1.00 59.53 589 GLY A CA 1
ATOM 4617 C C . GLY A 1 589 ? 11.198 8.730 -32.015 1.00 59.53 589 GLY A C 1
ATOM 4618 O O . GLY A 1 589 ? 10.811 9.485 -31.118 1.00 59.53 589 GLY A O 1
ATOM 4619 N N . ASP A 1 590 ? 11.875 7.601 -31.789 1.00 71.94 590 ASP A N 1
ATOM 4620 C CA . ASP A 1 590 ? 12.180 7.102 -30.450 1.00 71.94 590 ASP A CA 1
ATOM 4621 C C . ASP A 1 590 ? 13.205 7.999 -29.745 1.00 71.94 590 ASP A C 1
ATOM 4623 O O . ASP A 1 590 ? 14.115 8.553 -30.369 1.00 71.94 590 ASP A O 1
ATOM 4627 N N . ILE A 1 591 ? 13.045 8.137 -28.426 1.00 68.56 591 ILE A N 1
ATOM 4628 C CA . ILE A 1 591 ? 13.948 8.882 -27.543 1.00 68.56 591 ILE A CA 1
ATOM 4629 C C . ILE A 1 591 ? 14.666 7.873 -26.651 1.00 68.56 591 ILE A C 1
ATOM 4631 O O . ILE A 1 591 ? 14.033 7.138 -25.898 1.00 68.56 591 ILE A O 1
ATOM 4635 N N . ILE A 1 592 ? 15.988 7.846 -26.739 1.00 69.50 592 ILE A N 1
ATOM 4636 C CA . ILE A 1 592 ? 16.850 6.798 -26.195 1.00 69.50 592 ILE A CA 1
ATOM 4637 C C . ILE A 1 592 ? 17.922 7.464 -25.337 1.00 69.50 592 ILE A C 1
ATOM 4639 O O . ILE A 1 592 ? 18.466 8.497 -25.708 1.00 69.50 592 ILE A O 1
ATOM 4643 N N . SER A 1 593 ? 18.238 6.891 -24.187 1.00 71.06 593 SER A N 1
ATOM 4644 C CA . SER A 1 593 ? 19.292 7.351 -23.292 1.00 71.06 593 SER A CA 1
ATOM 4645 C C . SER A 1 593 ? 20.405 6.318 -23.129 1.00 71.06 593 SER A C 1
ATOM 4647 O O . SER A 1 593 ? 20.217 5.109 -23.222 1.00 71.06 593 SER A O 1
ATOM 4649 N N . PHE A 1 594 ? 21.606 6.808 -22.861 1.00 76.38 594 PHE A N 1
ATOM 4650 C CA . PHE A 1 594 ? 22.779 5.963 -22.683 1.00 76.38 594 PHE A CA 1
ATOM 4651 C C . PHE A 1 594 ? 23.646 6.515 -21.571 1.00 76.38 594 PHE A C 1
ATOM 4653 O O . PHE A 1 594 ? 23.823 7.730 -21.488 1.00 76.38 594 PHE A O 1
ATOM 4660 N N . LYS A 1 595 ? 24.247 5.638 -20.764 1.00 80.38 595 LYS A N 1
ATOM 4661 C CA . LYS A 1 595 ? 25.434 6.027 -20.003 1.00 80.38 595 LYS A CA 1
ATOM 4662 C C . LYS A 1 595 ? 26.623 5.974 -20.961 1.00 80.38 595 LYS A C 1
ATOM 4664 O O . LYS A 1 595 ? 26.971 4.899 -21.445 1.00 80.38 595 LYS A O 1
ATOM 4669 N N . LEU A 1 596 ? 27.189 7.132 -21.283 1.00 88.56 596 LEU A N 1
ATOM 4670 C CA . LEU A 1 596 ? 28.205 7.282 -22.323 1.00 88.56 596 LEU A CA 1
ATOM 4671 C C . LEU A 1 596 ? 29.419 8.026 -21.775 1.00 88.56 596 LEU A C 1
ATOM 4673 O O . LEU A 1 596 ? 29.263 9.033 -21.085 1.00 88.56 596 LEU A O 1
ATOM 4677 N N . THR A 1 597 ? 30.606 7.533 -22.120 1.00 89.88 597 THR A N 1
ATOM 4678 C CA . THR A 1 597 ? 31.889 8.195 -21.875 1.00 89.88 597 THR A CA 1
ATOM 4679 C C . THR A 1 597 ? 32.352 8.876 -23.162 1.00 89.88 597 THR A C 1
ATOM 4681 O O . THR A 1 597 ? 32.374 8.238 -24.216 1.00 89.88 597 THR A O 1
ATOM 4684 N N . GLY A 1 598 ? 32.684 10.166 -23.100 1.00 92.12 598 GLY A N 1
ATOM 4685 C CA . GLY A 1 598 ? 33.122 10.932 -24.269 1.00 92.12 598 GLY A CA 1
ATOM 4686 C C . GLY A 1 598 ? 34.469 10.450 -24.818 1.00 92.12 598 GLY A C 1
ATOM 4687 O O . GLY A 1 598 ? 35.404 10.220 -24.055 1.00 92.12 598 GLY A O 1
ATOM 4688 N N . ALA A 1 599 ? 34.589 10.334 -26.144 1.00 91.06 599 ALA A N 1
ATOM 4689 C CA . ALA A 1 599 ? 35.820 9.923 -26.826 1.00 91.06 599 ALA A CA 1
ATOM 4690 C C . ALA A 1 599 ? 36.009 10.690 -28.140 1.00 91.06 599 ALA A C 1
ATOM 4692 O O . ALA A 1 599 ? 35.035 11.039 -28.794 1.00 91.06 599 ALA A O 1
ATOM 4693 N N . ILE A 1 600 ? 37.252 10.902 -28.575 1.00 91.12 600 ILE A N 1
ATOM 4694 C CA . ILE A 1 600 ? 37.575 11.653 -29.810 1.00 91.12 600 ILE A CA 1
ATOM 4695 C C . ILE A 1 600 ? 37.947 10.759 -31.001 1.00 91.12 600 ILE A C 1
ATOM 4697 O O . ILE A 1 600 ? 38.402 11.255 -32.029 1.00 91.12 600 ILE A O 1
ATOM 4701 N N . TYR A 1 601 ? 37.776 9.443 -30.864 1.00 83.44 601 TYR A N 1
ATOM 4702 C CA . TYR A 1 601 ? 38.148 8.464 -31.882 1.00 83.44 601 TYR A CA 1
ATOM 4703 C C . TYR A 1 601 ? 36.897 7.805 -32.471 1.00 83.44 601 TYR A C 1
ATOM 4705 O O . TYR A 1 601 ? 36.163 7.115 -31.765 1.00 83.44 601 TYR A O 1
ATOM 4713 N N . GLY A 1 602 ? 36.684 7.984 -33.774 1.00 86.81 602 GLY A N 1
ATOM 4714 C CA . GLY A 1 602 ? 35.553 7.419 -34.509 1.00 86.81 602 GLY A CA 1
ATOM 4715 C C . GLY A 1 602 ? 35.095 8.342 -35.635 1.00 86.81 602 GLY A C 1
ATOM 4716 O O . GLY A 1 602 ? 35.207 9.561 -35.527 1.00 86.81 602 GLY A O 1
ATOM 4717 N N . TYR A 1 603 ? 34.588 7.768 -36.726 1.00 92.88 603 TYR A N 1
ATOM 4718 C CA . TYR A 1 603 ? 34.026 8.557 -37.821 1.00 92.88 603 TYR A CA 1
ATOM 4719 C C . TYR A 1 603 ? 32.650 9.094 -37.438 1.00 92.88 603 TYR A C 1
ATOM 4721 O O . TYR A 1 603 ? 31.830 8.378 -36.856 1.00 92.88 603 TYR A O 1
ATOM 4729 N N . ILE A 1 604 ? 32.411 10.361 -37.766 1.00 97.06 604 ILE A N 1
ATOM 4730 C CA . ILE A 1 604 ? 31.127 11.025 -37.568 1.00 97.06 604 ILE A CA 1
ATOM 4731 C C . ILE A 1 604 ? 30.776 11.835 -38.817 1.00 97.06 604 ILE A C 1
ATOM 4733 O O . ILE A 1 604 ? 31.656 12.449 -39.430 1.00 97.06 604 ILE A O 1
ATOM 4737 N N . TYR A 1 605 ? 29.496 11.859 -39.173 1.00 95.88 605 TYR A N 1
ATOM 4738 C CA . TYR A 1 605 ? 28.985 12.552 -40.349 1.00 95.88 605 TYR A CA 1
ATOM 4739 C C . TYR A 1 605 ? 27.816 13.458 -39.958 1.00 95.88 605 TYR A C 1
ATOM 4741 O O . TYR A 1 605 ? 26.851 13.005 -39.341 1.00 95.88 605 TYR A O 1
ATOM 4749 N N . GLY A 1 606 ? 27.905 14.741 -40.311 1.00 94.94 606 GLY A N 1
ATOM 4750 C CA . GLY A 1 606 ? 26.905 15.755 -39.963 1.00 94.94 606 GLY A CA 1
ATOM 4751 C C . GLY A 1 606 ? 27.252 16.639 -38.763 1.00 94.94 606 GLY A C 1
ATOM 4752 O O . GLY A 1 606 ? 28.322 16.538 -38.157 1.00 94.94 606 GLY A O 1
ATOM 4753 N N . THR A 1 607 ? 26.331 17.542 -38.427 1.00 92.00 607 THR A N 1
ATOM 4754 C CA . THR A 1 607 ? 26.457 18.508 -37.328 1.00 92.00 607 THR A CA 1
ATOM 4755 C C . THR A 1 607 ? 25.089 18.764 -36.704 1.00 92.00 607 THR A C 1
ATOM 4757 O O . THR A 1 607 ? 24.117 18.984 -37.426 1.00 92.00 607 THR A O 1
ATOM 4760 N N . ASN A 1 608 ? 24.987 18.696 -35.369 1.00 87.19 608 ASN A N 1
ATOM 4761 C CA . ASN A 1 608 ? 23.741 18.685 -34.569 1.00 87.19 608 ASN A CA 1
ATOM 4762 C C . ASN A 1 608 ? 22.784 17.507 -34.845 1.00 87.19 608 ASN A C 1
ATOM 4764 O O . ASN A 1 608 ? 22.164 16.978 -33.921 1.00 87.19 608 ASN A O 1
ATOM 4768 N N . ILE A 1 609 ? 22.678 17.083 -36.100 1.00 92.75 609 ILE A N 1
ATOM 4769 C CA . ILE A 1 609 ? 21.993 15.892 -36.572 1.00 92.75 609 ILE A CA 1
ATOM 4770 C C . ILE A 1 609 ? 23.040 15.049 -37.295 1.00 92.75 609 ILE A C 1
ATOM 4772 O O . ILE A 1 609 ? 23.677 15.512 -38.242 1.00 92.75 609 ILE A O 1
ATOM 4776 N N . TYR A 1 610 ? 23.228 13.826 -36.819 1.00 96.62 610 TYR A N 1
ATOM 4777 C CA . TYR A 1 610 ? 24.275 12.924 -37.285 1.00 96.62 610 TYR A CA 1
ATOM 4778 C C . TYR A 1 610 ? 23.654 11.725 -37.988 1.00 96.62 610 TYR A C 1
ATOM 4780 O O . TYR A 1 610 ? 22.546 11.310 -37.632 1.00 96.62 610 TYR A O 1
ATOM 4788 N N . THR A 1 611 ? 24.339 11.161 -38.982 1.00 95.06 611 THR A N 1
ATOM 4789 C CA . THR A 1 611 ? 23.937 9.859 -39.532 1.00 95.06 611 THR A CA 1
ATOM 4790 C C . THR A 1 611 ? 23.978 8.816 -38.421 1.00 95.06 611 THR A C 1
ATOM 4792 O O . THR A 1 611 ? 24.807 8.877 -37.516 1.00 95.06 611 THR A O 1
ATOM 4795 N N . ASP A 1 612 ? 23.059 7.863 -38.447 1.00 91.56 612 ASP A N 1
ATOM 4796 C CA . ASP A 1 612 ? 22.921 6.862 -37.391 1.00 91.56 612 ASP A CA 1
ATOM 4797 C C . ASP A 1 612 ? 24.085 5.871 -37.295 1.00 91.56 612 ASP A C 1
ATOM 4799 O O . ASP A 1 612 ? 24.249 5.234 -36.261 1.00 91.56 612 ASP A O 1
ATOM 4803 N N . ASP A 1 613 ? 24.936 5.783 -38.310 1.00 93.38 613 ASP A N 1
ATOM 4804 C CA . ASP A 1 613 ? 26.196 5.043 -38.282 1.00 93.38 613 ASP A CA 1
ATOM 4805 C C . ASP A 1 613 ? 27.377 5.837 -37.678 1.00 93.38 613 ASP A C 1
ATOM 4807 O O . ASP A 1 613 ? 28.446 5.262 -37.448 1.00 93.38 613 ASP A O 1
ATOM 4811 N N . SER A 1 614 ? 27.185 7.118 -37.338 1.00 95.38 614 SER A N 1
ATOM 4812 C CA . SER A 1 614 ? 28.193 7.954 -36.673 1.00 95.38 614 SER A CA 1
ATOM 4813 C C . SER A 1 614 ? 28.520 7.471 -35.257 1.00 95.38 614 SER A C 1
ATOM 4815 O O . SER A 1 614 ? 27.641 7.052 -34.503 1.00 95.38 614 SER A O 1
ATOM 4817 N N . ASN A 1 615 ? 29.795 7.576 -34.860 1.00 95.62 615 ASN A N 1
ATOM 4818 C CA . ASN A 1 615 ? 30.231 7.181 -33.521 1.00 95.62 615 ASN A CA 1
ATOM 4819 C C . ASN A 1 615 ? 29.584 8.054 -32.427 1.00 95.62 615 ASN A C 1
ATOM 4821 O O . ASN A 1 615 ? 29.762 9.276 -32.376 1.00 95.62 615 ASN A O 1
ATOM 4825 N N . LEU A 1 616 ? 28.857 7.421 -31.509 1.00 94.44 616 LEU A N 1
ATOM 4826 C CA . LEU A 1 616 ? 28.035 8.097 -30.512 1.00 94.44 616 LEU A CA 1
ATOM 4827 C C . LEU A 1 616 ? 28.870 8.864 -29.470 1.00 94.44 616 LEU A C 1
ATOM 4829 O O . LEU A 1 616 ? 28.530 9.992 -29.118 1.00 94.44 616 LEU A O 1
ATOM 4833 N N . ALA A 1 617 ? 29.997 8.296 -29.026 1.00 94.12 617 ALA A N 1
ATOM 4834 C CA . ALA A 1 617 ? 30.931 8.944 -28.099 1.00 94.12 617 ALA A CA 1
ATOM 4835 C C . ALA A 1 617 ? 31.566 10.195 -28.718 1.00 94.12 617 ALA A C 1
ATOM 4837 O O . ALA A 1 617 ? 31.644 11.244 -28.078 1.00 94.12 617 ALA A O 1
ATOM 4838 N N . THR A 1 618 ? 31.967 10.097 -29.986 1.00 95.25 618 THR A N 1
ATOM 4839 C CA . THR A 1 618 ? 32.616 11.189 -30.722 1.00 95.25 618 THR A CA 1
ATOM 4840 C C . THR A 1 618 ? 31.650 12.288 -31.127 1.00 95.25 618 THR A C 1
ATOM 4842 O O . THR A 1 618 ? 31.986 13.466 -31.009 1.00 95.25 618 THR A O 1
ATOM 4845 N N . THR A 1 619 ? 30.417 11.945 -31.501 1.00 96.62 619 THR A N 1
ATOM 4846 C CA . THR A 1 619 ? 29.367 12.947 -31.742 1.00 96.62 619 THR A CA 1
ATOM 4847 C C . THR A 1 619 ? 28.947 13.678 -30.468 1.00 96.62 619 THR A C 1
ATOM 4849 O O . THR A 1 619 ? 28.664 14.870 -30.543 1.00 96.62 619 THR A O 1
ATOM 4852 N N . ALA A 1 620 ? 28.960 13.024 -29.298 1.00 95.38 620 ALA A N 1
ATOM 4853 C CA . ALA A 1 620 ? 28.660 13.675 -28.019 1.00 95.38 620 ALA A CA 1
ATOM 4854 C C . ALA A 1 620 ? 29.723 14.717 -27.629 1.00 95.38 620 ALA A C 1
ATOM 4856 O O . ALA A 1 620 ? 29.371 15.798 -27.152 1.00 95.38 620 ALA A O 1
ATOM 4857 N N . VAL A 1 621 ? 31.007 14.425 -27.879 1.00 96.06 621 VAL A N 1
ATOM 4858 C CA . VAL A 1 621 ? 32.098 15.398 -27.691 1.00 96.06 621 VAL A CA 1
ATOM 4859 C C . VAL A 1 621 ? 32.013 16.511 -28.732 1.00 96.06 621 VAL A C 1
ATOM 4861 O O . VAL A 1 621 ? 32.029 17.682 -28.367 1.00 96.06 621 VAL A O 1
ATOM 4864 N N . HIS A 1 622 ? 31.828 16.172 -30.013 1.00 96.69 622 HIS A N 1
ATOM 4865 C CA . HIS A 1 622 ? 31.648 17.156 -31.085 1.00 96.69 622 HIS A CA 1
ATOM 4866 C C . HIS A 1 622 ? 30.496 18.128 -30.780 1.00 96.69 622 HIS A C 1
ATOM 4868 O O . HIS A 1 622 ? 30.667 19.338 -30.889 1.00 96.69 622 HIS A O 1
ATOM 4874 N N . ALA A 1 623 ? 29.350 17.623 -30.313 1.00 93.44 623 ALA A N 1
ATOM 4875 C CA . ALA A 1 623 ? 28.185 18.425 -29.933 1.00 93.44 623 ALA A CA 1
ATOM 4876 C C . ALA A 1 623 ? 28.366 19.237 -28.632 1.00 93.44 623 ALA A C 1
ATOM 4878 O O . ALA A 1 623 ? 27.499 20.039 -28.297 1.00 93.44 623 ALA A O 1
ATOM 4879 N N . GLY A 1 624 ? 29.457 19.034 -27.884 1.00 92.69 624 GLY A N 1
ATOM 4880 C CA . GLY A 1 624 ? 29.715 19.717 -26.611 1.00 92.69 624 GLY A CA 1
ATOM 4881 C C . GLY A 1 624 ? 28.881 19.196 -25.437 1.00 92.69 624 GLY A C 1
ATOM 4882 O O . GLY A 1 624 ? 28.776 19.868 -24.416 1.00 92.69 624 GLY A O 1
ATOM 4883 N N . ILE A 1 625 ? 28.278 18.012 -25.573 1.00 93.25 625 ILE A N 1
ATOM 4884 C CA . ILE A 1 625 ? 27.468 17.375 -24.524 1.00 93.25 625 ILE A CA 1
ATOM 4885 C C . ILE A 1 625 ? 28.365 16.707 -23.470 1.00 93.25 625 ILE A C 1
ATOM 4887 O O . ILE A 1 625 ? 28.010 16.671 -22.290 1.00 93.25 625 ILE A O 1
ATOM 4891 N N . LEU A 1 626 ? 29.524 16.186 -23.888 1.00 92.94 626 LEU A N 1
ATOM 4892 C CA . LEU A 1 626 ? 30.515 15.538 -23.026 1.00 92.94 626 LEU A CA 1
ATOM 4893 C C . LEU A 1 626 ? 31.919 16.089 -23.277 1.00 92.94 626 LEU A C 1
ATOM 4895 O O . LEU A 1 626 ? 32.293 16.361 -24.417 1.00 92.94 626 LEU A O 1
ATOM 4899 N N . HIS A 1 627 ? 32.725 16.166 -22.220 1.00 93.25 627 HIS A N 1
ATOM 4900 C CA . HIS A 1 627 ? 34.181 16.235 -22.352 1.00 93.25 627 HIS A CA 1
ATOM 4901 C C . HIS A 1 627 ? 34.790 14.837 -22.580 1.00 93.25 627 HIS A C 1
ATOM 4903 O O . HIS A 1 627 ? 34.141 13.813 -22.359 1.00 93.25 627 HIS A O 1
ATOM 4909 N N . VAL A 1 628 ? 36.049 14.784 -23.026 1.00 91.12 628 VAL A N 1
ATOM 4910 C CA . VAL A 1 628 ? 36.796 13.517 -23.153 1.00 91.12 628 VAL A CA 1
ATOM 4911 C C . VAL A 1 628 ? 36.916 12.855 -21.779 1.00 91.12 628 VAL A C 1
ATOM 4913 O O . VAL A 1 628 ? 37.167 13.546 -20.794 1.00 91.12 628 VAL A O 1
ATOM 4916 N N . ASP A 1 629 ? 36.680 11.543 -21.722 1.00 87.94 629 ASP A N 1
ATOM 4917 C CA . ASP A 1 629 ? 36.649 10.705 -20.510 1.00 87.94 629 ASP A CA 1
ATOM 4918 C C . ASP A 1 629 ? 35.533 11.046 -19.499 1.00 87.94 629 ASP A C 1
ATOM 4920 O O . ASP A 1 629 ? 35.350 10.358 -18.489 1.00 87.94 629 ASP A O 1
ATOM 4924 N N . GLU A 1 630 ? 34.708 12.057 -19.781 1.00 88.12 630 GLU A N 1
ATOM 4925 C CA . GLU A 1 630 ? 33.547 12.386 -18.964 1.00 88.12 630 GLU A CA 1
ATOM 4926 C C . GLU A 1 630 ? 32.412 11.394 -19.229 1.00 88.12 630 GLU A C 1
ATOM 4928 O O . GLU A 1 630 ? 32.034 11.149 -20.375 1.00 88.12 630 GLU A O 1
ATOM 4933 N N . THR A 1 631 ? 31.841 10.842 -18.155 1.00 85.75 631 THR A N 1
ATOM 4934 C CA . THR A 1 631 ? 30.735 9.882 -18.234 1.00 85.75 631 THR A CA 1
ATOM 4935 C C . THR A 1 631 ? 29.446 10.490 -17.697 1.00 85.75 631 THR A C 1
ATOM 4937 O O . THR A 1 631 ? 29.356 10.795 -16.507 1.00 85.75 631 THR A O 1
ATOM 4940 N N . LYS A 1 632 ? 28.417 10.613 -18.543 1.00 80.75 632 LYS A N 1
ATOM 4941 C CA . LYS A 1 632 ? 27.066 11.037 -18.128 1.00 80.75 632 LYS A CA 1
ATOM 4942 C C . LYS A 1 632 ? 25.984 10.205 -18.807 1.00 80.75 632 LYS A C 1
ATOM 4944 O O . LYS A 1 632 ? 26.230 9.496 -19.781 1.00 80.75 632 LYS A O 1
ATOM 4949 N N . ASN A 1 633 ? 24.766 10.329 -18.289 1.00 77.88 633 ASN A N 1
ATOM 4950 C CA . ASN A 1 633 ? 23.573 9.846 -18.970 1.00 77.88 633 ASN A CA 1
ATOM 4951 C C . ASN A 1 633 ? 23.176 10.861 -20.047 1.00 77.88 633 ASN A C 1
ATOM 4953 O O . ASN A 1 633 ? 22.727 11.960 -19.723 1.00 77.88 633 ASN A O 1
ATOM 4957 N N . ILE A 1 634 ? 23.338 10.495 -21.312 1.00 82.00 634 ILE A N 1
ATOM 4958 C CA . ILE A 1 634 ? 22.916 11.299 -22.459 1.00 82.00 634 ILE A CA 1
ATOM 4959 C C . ILE A 1 634 ? 21.531 10.861 -22.932 1.00 82.00 634 ILE A C 1
ATOM 4961 O O . ILE A 1 634 ? 21.121 9.725 -22.697 1.00 82.00 634 ILE A O 1
ATOM 4965 N N . THR A 1 635 ? 20.801 11.750 -23.601 1.00 78.06 635 THR A N 1
ATOM 4966 C CA . THR A 1 635 ? 19.528 11.431 -24.260 1.00 78.06 635 THR A CA 1
ATOM 4967 C C . THR A 1 635 ? 19.620 11.849 -25.719 1.00 78.06 635 THR A C 1
ATOM 4969 O O . THR A 1 635 ? 20.128 12.922 -26.028 1.00 78.06 635 THR A O 1
ATOM 4972 N N . ILE A 1 636 ? 19.143 10.994 -26.610 1.00 85.25 636 ILE A N 1
ATOM 4973 C CA . ILE A 1 636 ? 19.092 11.221 -28.045 1.00 85.25 636 ILE A CA 1
ATOM 4974 C C . ILE A 1 636 ? 17.691 10.941 -28.570 1.00 85.25 636 ILE A C 1
ATOM 4976 O O . ILE A 1 636 ? 16.916 10.205 -27.961 1.00 85.25 636 ILE A O 1
ATOM 4980 N N . LYS A 1 637 ? 17.386 11.480 -29.741 1.00 82.50 637 LYS A N 1
ATOM 4981 C CA . LYS A 1 637 ? 16.191 11.157 -30.506 1.00 82.50 637 LYS A CA 1
ATOM 4982 C C . LYS A 1 637 ? 16.593 10.649 -31.880 1.00 82.50 637 LYS A C 1
ATOM 4984 O O . LYS A 1 637 ? 17.372 11.309 -32.565 1.00 82.50 637 LYS A O 1
ATOM 4989 N N . ILE A 1 638 ? 16.034 9.516 -32.292 1.00 82.69 638 ILE A N 1
ATOM 4990 C CA . ILE A 1 638 ? 16.196 8.993 -33.648 1.00 82.69 638 ILE A CA 1
ATOM 4991 C C . ILE A 1 638 ? 15.254 9.750 -34.585 1.00 82.69 638 ILE A C 1
ATOM 4993 O O . ILE A 1 638 ? 14.076 9.963 -34.291 1.00 82.69 638 ILE A O 1
ATOM 4997 N N . LEU A 1 639 ? 15.771 10.149 -35.736 1.00 79.25 639 LEU A N 1
ATOM 4998 C CA . LEU A 1 639 ? 15.104 10.971 -36.734 1.00 79.25 639 LEU A CA 1
ATOM 4999 C C . LEU A 1 639 ? 15.134 10.276 -38.106 1.00 79.25 639 LEU A C 1
ATOM 5001 O O . LEU A 1 639 ? 15.992 9.423 -38.349 1.00 79.25 639 LEU A O 1
ATOM 5005 N N . PRO A 1 640 ? 14.228 10.635 -39.033 1.00 85.62 640 PRO A N 1
ATOM 5006 C CA . PRO A 1 640 ? 14.400 10.288 -40.440 1.00 85.62 640 PRO A CA 1
ATOM 5007 C C . PRO A 1 640 ? 15.751 10.789 -40.962 1.00 85.62 640 PRO A C 1
ATOM 5009 O O . PRO A 1 640 ? 16.285 11.786 -40.469 1.00 85.62 640 PRO A O 1
ATOM 5012 N N . GLY A 1 641 ? 16.317 10.105 -41.950 1.00 86.69 641 GLY A N 1
ATOM 5013 C CA . GLY A 1 641 ? 17.536 10.577 -42.594 1.00 86.69 641 GLY A CA 1
ATOM 5014 C C . GLY A 1 641 ? 17.311 11.851 -43.409 1.00 86.69 641 GLY A C 1
ATOM 5015 O O . GLY A 1 641 ? 16.182 12.185 -43.777 1.00 86.69 641 GLY A O 1
ATOM 5016 N N . GLN A 1 642 ? 18.389 12.590 -43.653 1.00 86.69 642 GLN A N 1
ATOM 5017 C CA . GLN A 1 642 ? 18.371 13.822 -44.438 1.00 86.69 642 GLN A CA 1
ATOM 5018 C C . GLN A 1 642 ? 18.902 13.575 -45.850 1.00 86.69 642 GLN A C 1
ATOM 5020 O O . GLN A 1 642 ? 19.595 12.593 -46.119 1.00 86.69 642 GLN A O 1
ATOM 5025 N N . SER A 1 643 ? 18.586 14.489 -46.767 1.00 89.25 643 SER A N 1
ATOM 5026 C CA . SER A 1 643 ? 19.139 14.481 -48.125 1.00 89.25 643 SER A CA 1
ATOM 5027 C C . SER A 1 643 ? 20.630 14.841 -48.169 1.00 89.25 643 SER A C 1
ATOM 5029 O O . SER A 1 643 ? 21.290 14.541 -49.161 1.00 89.25 643 SER A O 1
ATOM 5031 N N . SER A 1 644 ? 21.151 15.485 -47.121 1.00 91.56 644 SER A N 1
ATOM 5032 C CA . SER A 1 644 ? 22.550 15.897 -46.979 1.00 91.56 644 SER A CA 1
ATOM 5033 C C . SER A 1 644 ? 22.890 16.177 -45.514 1.00 91.56 644 SER A C 1
ATOM 5035 O O . SER A 1 644 ? 22.015 16.584 -44.754 1.00 91.56 644 SER A O 1
ATOM 5037 N N . TYR A 1 645 ? 24.161 16.015 -45.152 1.00 95.75 645 TYR A N 1
ATOM 5038 C CA . TYR A 1 645 ? 24.711 16.281 -43.824 1.00 95.75 645 TYR A CA 1
ATOM 5039 C C . TYR A 1 645 ? 25.963 17.147 -43.963 1.00 95.75 645 TYR A C 1
ATOM 5041 O O . TYR A 1 645 ? 26.905 16.764 -44.661 1.00 95.75 645 TYR A O 1
ATOM 5049 N N . ASP A 1 646 ? 25.986 18.298 -43.293 1.00 91.88 646 ASP A N 1
ATOM 5050 C CA . ASP A 1 646 ? 27.102 19.242 -43.374 1.00 91.88 646 ASP A CA 1
ATOM 5051 C C . ASP A 1 646 ? 28.239 18.882 -42.407 1.00 91.88 646 ASP A C 1
ATOM 5053 O O . ASP A 1 646 ? 28.015 18.463 -41.269 1.00 91.88 646 ASP A O 1
ATOM 5057 N N . ALA A 1 647 ? 29.476 19.082 -42.863 1.00 92.44 647 ALA A N 1
ATOM 5058 C CA . ALA A 1 647 ? 30.678 18.908 -42.055 1.00 92.44 647 ALA A CA 1
ATOM 5059 C C . ALA A 1 647 ? 30.904 20.130 -41.152 1.00 92.44 647 ALA A C 1
ATOM 5061 O O . ALA A 1 647 ? 30.676 21.266 -41.571 1.00 92.44 647 ALA A O 1
ATOM 5062 N N . SER A 1 648 ? 31.431 19.931 -39.946 1.00 95.44 648 SER A N 1
ATOM 5063 C CA . SER A 1 648 ? 31.884 21.035 -39.095 1.00 95.44 648 SER A CA 1
ATOM 5064 C C . SER A 1 648 ? 33.003 20.606 -38.152 1.00 95.44 648 SER A C 1
ATOM 5066 O O . SER A 1 648 ? 33.191 19.418 -37.909 1.00 95.44 648 SER A O 1
ATOM 5068 N N . THR A 1 649 ? 33.709 21.576 -37.574 1.00 95.00 649 THR A N 1
ATOM 5069 C CA . THR A 1 649 ? 34.649 21.328 -36.478 1.00 95.00 649 THR A CA 1
ATOM 5070 C C . THR A 1 649 ? 34.136 22.008 -35.217 1.00 95.00 649 THR A C 1
ATOM 5072 O O . THR A 1 649 ? 34.062 23.234 -35.161 1.00 95.00 649 THR A O 1
ATOM 5075 N N . HIS A 1 650 ? 33.811 21.215 -34.201 1.00 90.50 650 HIS A N 1
ATOM 5076 C CA . HIS A 1 650 ? 33.387 21.683 -32.883 1.00 90.50 650 HIS A CA 1
ATOM 5077 C C . HIS A 1 650 ? 34.094 20.873 -31.797 1.00 90.50 650 HIS A C 1
ATOM 5079 O O . HIS A 1 650 ? 34.333 19.677 -31.958 1.00 90.50 650 HIS A O 1
ATOM 5085 N N . ASN A 1 651 ? 34.446 21.527 -30.685 1.00 90.75 651 ASN A N 1
ATOM 5086 C CA . ASN A 1 651 ? 35.085 20.886 -29.526 1.00 90.75 651 ASN A CA 1
ATOM 5087 C C . ASN A 1 651 ? 36.326 20.040 -29.889 1.00 90.75 651 ASN A C 1
ATOM 5089 O O . ASN A 1 651 ? 36.539 18.960 -29.346 1.00 90.75 651 ASN A O 1
ATOM 5093 N N . ASN A 1 652 ? 37.144 20.540 -30.825 1.00 90.62 652 ASN A N 1
ATOM 5094 C CA . ASN A 1 652 ? 38.342 19.879 -31.369 1.00 90.62 652 ASN A CA 1
ATOM 5095 C C . ASN A 1 652 ? 38.096 18.530 -32.072 1.00 90.62 652 ASN A C 1
ATOM 5097 O O . ASN A 1 652 ? 39.043 17.795 -32.344 1.00 90.62 652 ASN A O 1
ATOM 5101 N N . VAL A 1 653 ? 36.848 18.223 -32.421 1.00 94.25 653 VAL A N 1
ATOM 5102 C CA . VAL A 1 653 ? 36.463 17.082 -33.254 1.00 94.25 653 VAL A CA 1
ATOM 5103 C C . VAL A 1 653 ? 35.971 17.623 -34.595 1.00 94.25 653 VAL A C 1
ATOM 5105 O O . VAL A 1 653 ? 35.270 18.631 -34.635 1.00 94.25 653 VAL A O 1
ATOM 5108 N N . THR A 1 654 ? 36.346 16.985 -35.704 1.00 94.94 654 THR A N 1
ATOM 5109 C CA . THR A 1 654 ? 35.867 17.353 -37.048 1.00 94.94 654 THR A CA 1
ATOM 5110 C C . THR A 1 654 ? 34.951 16.261 -37.577 1.00 94.94 654 THR A C 1
ATOM 5112 O O . THR A 1 654 ? 35.347 15.098 -37.606 1.00 94.94 654 THR A O 1
ATOM 5115 N N . SER A 1 655 ? 33.738 16.631 -37.986 1.00 96.56 655 SER A N 1
ATOM 5116 C CA . SER A 1 655 ? 32.826 15.752 -38.711 1.00 96.56 655 SER A CA 1
ATOM 5117 C C . SER A 1 655 ? 33.029 15.835 -40.218 1.00 96.56 655 SER A C 1
ATOM 5119 O O . SER A 1 655 ? 33.597 16.799 -40.729 1.00 96.56 655 SER A O 1
ATOM 5121 N N . TYR A 1 656 ? 32.564 14.817 -40.938 1.00 95.44 656 TYR A N 1
ATOM 5122 C CA . TYR A 1 656 ? 32.577 14.783 -42.397 1.00 95.44 656 TYR A CA 1
ATOM 5123 C C . TYR A 1 656 ? 31.195 15.115 -42.958 1.00 95.44 656 TYR A C 1
ATOM 5125 O O . TYR A 1 656 ? 30.170 14.863 -42.321 1.00 95.44 656 TYR A O 1
ATOM 5133 N N . SER A 1 657 ? 31.157 15.669 -44.167 1.00 92.31 657 SER A N 1
ATOM 5134 C CA . SER A 1 657 ? 29.900 15.814 -44.893 1.00 92.31 657 SER A CA 1
ATOM 5135 C C . SER A 1 657 ? 29.478 14.470 -45.476 1.00 92.31 657 SER A C 1
ATOM 5137 O O . SER A 1 657 ? 30.315 13.618 -45.787 1.00 92.31 657 SER A O 1
ATOM 5139 N N . TYR A 1 658 ? 28.173 14.281 -45.637 1.00 95.06 658 TYR A N 1
ATOM 5140 C CA . TYR A 1 658 ? 27.627 13.091 -46.279 1.00 95.06 658 TYR A CA 1
ATOM 5141 C C . TYR A 1 658 ? 26.383 13.415 -47.105 1.00 95.06 658 TYR A C 1
ATOM 5143 O O . TYR A 1 658 ? 25.714 14.426 -46.889 1.00 95.06 658 TYR A O 1
ATOM 5151 N N . GLY A 1 659 ? 26.106 12.568 -48.096 1.00 87.56 659 GLY A N 1
ATOM 5152 C CA . GLY A 1 659 ? 24.938 12.689 -48.965 1.00 87.56 659 GLY A CA 1
ATOM 5153 C C . GLY A 1 659 ? 23.654 12.195 -48.299 1.00 87.56 659 GLY A C 1
ATOM 5154 O O . GLY A 1 659 ? 23.537 12.159 -47.075 1.00 87.56 659 GLY A O 1
ATOM 5155 N N . SER A 1 660 ? 22.683 11.792 -49.116 1.00 90.62 660 SER A N 1
ATOM 5156 C CA . SER A 1 660 ? 21.417 11.277 -48.601 1.00 90.62 660 SER A CA 1
ATOM 5157 C C . SER A 1 660 ? 21.632 9.999 -47.797 1.00 90.62 660 SER A C 1
ATOM 5159 O O . SER A 1 660 ? 22.305 9.075 -48.253 1.00 90.62 660 SER A O 1
ATOM 5161 N N . TRP A 1 661 ? 21.019 9.946 -46.619 1.00 91.44 661 TRP A N 1
ATOM 5162 C CA . TRP A 1 661 ? 21.044 8.777 -45.750 1.00 91.44 661 TRP A CA 1
ATOM 5163 C C . TRP A 1 661 ? 19.641 8.458 -45.241 1.00 91.44 661 TRP A C 1
ATOM 5165 O O . TRP A 1 661 ? 18.736 9.288 -45.326 1.00 91.44 661 TRP A O 1
ATOM 5175 N N . THR A 1 662 ? 19.432 7.240 -44.753 1.00 84.69 662 THR A N 1
ATOM 5176 C CA . THR A 1 662 ? 18.092 6.718 -44.441 1.00 84.69 662 THR A CA 1
ATOM 5177 C C . THR A 1 662 ? 17.623 7.070 -43.029 1.00 84.69 662 THR A C 1
ATOM 5179 O O . THR A 1 662 ? 16.416 7.183 -42.798 1.00 84.69 662 THR A O 1
ATOM 5182 N N . ARG A 1 663 ? 18.547 7.311 -42.088 1.00 91.12 663 ARG A N 1
ATOM 5183 C CA . ARG A 1 663 ? 18.236 7.622 -40.684 1.00 91.12 663 ARG A CA 1
ATOM 5184 C C . ARG A 1 663 ? 19.222 8.615 -40.066 1.00 91.12 663 ARG A C 1
ATOM 5186 O O . ARG A 1 663 ? 20.339 8.795 -40.526 1.00 91.12 663 ARG A O 1
ATOM 5193 N N . SER A 1 664 ? 18.810 9.321 -39.024 1.00 92.62 664 SER A N 1
ATOM 5194 C CA . SER A 1 664 ? 19.712 10.174 -38.251 1.00 92.62 664 SER A CA 1
ATOM 5195 C C . SER A 1 664 ? 19.395 10.137 -36.765 1.00 92.62 664 SER A C 1
ATOM 5197 O O . SER A 1 664 ? 18.415 9.523 -36.341 1.00 92.62 664 SER A O 1
ATOM 5199 N N . TYR A 1 665 ? 20.216 10.800 -35.958 1.00 94.44 665 TYR A N 1
ATOM 5200 C CA . TYR A 1 665 ? 19.886 11.102 -34.572 1.00 94.44 665 TYR A CA 1
ATOM 5201 C C . TYR A 1 665 ? 20.372 12.488 -34.162 1.00 94.44 665 TYR A C 1
ATOM 5203 O O . TYR A 1 665 ? 21.255 13.078 -34.786 1.00 94.44 665 TYR A O 1
ATOM 5211 N N . THR A 1 666 ? 19.788 13.002 -33.085 1.00 92.12 666 THR A N 1
ATOM 5212 C CA . THR A 1 666 ? 20.196 14.254 -32.440 1.00 92.12 666 THR A CA 1
ATOM 5213 C C . THR A 1 666 ? 20.200 14.095 -30.923 1.00 92.12 666 THR A C 1
ATOM 5215 O O . THR A 1 666 ? 19.475 13.249 -30.397 1.00 92.12 666 THR A O 1
ATOM 5218 N N . PHE A 1 667 ? 21.008 14.889 -30.224 1.00 87.25 667 PHE A N 1
ATOM 5219 C CA . PHE A 1 667 ? 21.018 14.944 -28.759 1.00 87.25 667 PHE A CA 1
ATOM 5220 C C . PHE A 1 667 ? 19.878 15.837 -28.246 1.00 87.25 667 PHE A C 1
ATOM 5222 O O . PHE A 1 667 ? 19.460 16.765 -28.938 1.00 87.25 667 PHE A O 1
ATOM 5229 N N . MET A 1 668 ? 19.359 15.530 -27.053 1.00 75.62 668 MET A N 1
ATOM 5230 C CA . MET A 1 668 ? 18.239 16.233 -26.410 1.00 75.62 668 MET A CA 1
ATOM 5231 C C . MET A 1 668 ? 18.630 16.991 -25.151 1.00 75.62 668 MET A C 1
ATOM 5233 O O . MET A 1 668 ? 19.432 16.435 -24.365 1.00 75.62 668 MET A O 1
#

Organism: NCBI:txid433720

pLDDT: mean 75.44, std 19.12, range [24.69, 98.56]

InterPro domains:
  IPR000768 NAD:arginine ADP-ribosyltransferase, ART [PF01129] (38-190)
  IPR004043 LCCL domain [PF03815] (300-364)
  IPR004043 LCCL domain [PF03815] (401-464)
  IPR004043 LCCL domain [PF03815] (500-565)
  IPR004043 LCCL domain [PF03815] (602-664)
  IPR004043 LCCL domain [PS50820] (304-365)
  IPR004043 LCCL domain [PS50820] (403-465)
  IPR004043 LCCL domain [PS50820] (503-565)
  IPR004043 LCCL domain [PS50820] (603-665)
  IPR004043 LCCL domain [SM00603] (281-356)
  IPR004043 LCCL domain [SM00603] (368-456)
  IPR004043 LCCL domain [SM00603] (489-556)
  IPR004043 LCCL domain [SM00603] (580-656)
  IPR036609 LCCL domain superfamily [G3DSA:2.170.130.20] (290-369)
  IPR036609 LCCL domain superfamily [G3DSA:2.170.130.20] (393-469)
  IPR036609 LCCL domain superfamily [G3DSA:2.170.130.20] (479-569)
  IPR036609 LCCL domain superfamily [G3DSA:2.170.130.20] (594-668)
  IPR036609 LCCL domain superfamily [SSF69848] (301-367)
  IPR036609 LCCL domain superfamily [SSF69848] (401-467)
  IPR036609 LCCL domain superfamily [SSF69848] (500-568)

Secondary structure (DSSP, 8-state):
-B-SGGGS----HHHHHGGGTTTSTTHHHHHHHHHHTS-SS-GGG--HHHHHHHHHHTPPPTTSSPPHHHHHHHHHHT--SSTTGGGHHHHHHHHHHHHHSPBPPSEEEEEEESS--GGGS-TT-EEEE-S-EEEES-GGGGGSTTTT-SSSSEEEEEEEESSEEE-GGGSS-TT--EEEEPTTEEEEEEEEEEEETTEEEEEEEE---SS-SB--SSTT--SSPPP---TTSSHHHHHHHHHHHHHHHHHHH-SS------------S--EE--SS-HHHHGGGSPTT-EEEEEEE--SSS--BSSSEEETTS-HHHHHHHTTSS-TT-EEEEEEEEEEPPS-B---EETTEEPBPB---SEEEEETT-PPPS--PPP--TT--PPTT-EEEEEEEB-SS---BEESEEETTS-HHHHHHHTTS--BT-EEEEEEEEEE--S-B---EETTEEPBPB---SEEEEEES-----------GGG-TT-TT-EEEEEEEB-S-S--BEESEEETTS-HHHHHHHTTSS-BT-EEEEEEEEEE--S-B---EETTEEPBPB---SEEEEEET--EEESS--S-STT-TT-TT-EEEEEEEB-S-S--BEESEEETTS-HHHHHHHTTS--BT-EEEEEEEEEEPPS-B---EETTEEPBPB---SEEEEE-

Foldseek 3Di:
DADDLLVDDQDALQVLCVLCPVPFPPSNVLLVVLLVPFDCCAPLPQHSRLLSLLAQLQDDDPPPGGGPLRRQQVQQVVPDNVSCVSNSSSCLSNLVSQLSADWDAFDKWKFKDQADPCVVADAFDKDWAAGKDKTAPDPVVLCDPVTHHDDAAMEMETERDQFWGQSCSRYNDVPGSITIDDGRFIWGFHDKDDPDPRYIYTYIYTDDDPDPSDDRSDPPGDRGPDDPDDPPDPVPPVVVVVVVVVVVVVVVPPPDDDDDDDDDDDDDDAEDEDPDDDCLVCLVVDAAFGKYKDKEAAAQPWAWFAAQKTASRGDPNNNCQQLVNHDHGDIDTFIKGKHAWDQKGDWDGGNNHTHHIDGTDGIIMGTPDHDDDDDDFFDAQPVPPDDAFDKHKDWEFAAAPWAWEAQQKTASRGTPNNNCLQQVNYDHRDIDTWMKGKHAWDQKGDWDGGNNHTYHIDGTGGIIMGTDDDPGDPDDDQPQCVVVPPQAFDKDKDFEAAAQDFAFEAAQKTASRGRPRPNCQQLVVHPHRGTDIWMKGKHFWDQKGDWDGGNNHTHDIDGTDGIIMHTDPRQAEDAADDQFQPVVPPQAFDKYKYFAAADQDWAWEAAQKTARRGGPNNNCQQNVVHDHRGTDIWMKHKHAWDQKGDWDGGNNHTHHIDGTDGIIMGTD

Radius of gyration: 33.54 Å; chains: 1; bounding box: 80×88×86 Å